Protein AF-0000000077532364 (afdb_homodimer)

Secondary structure (DSSP, 8-state):
-EEEEEEE-TTSHHHHHHHHHHHHHTPPEEEEEE--GGGTGGGSHHHHHH-TT--S-EEEETTSSSPEEEE-HHHHHHHHHHHHTTTTS-----S--TT-HHHHHHHHHHHHHIIIIIIHHHHHHHIIIIIIIIII-----HHHHHHHHHHHHHHHHHHHHHHHS-SBTTBSS--HHHHHHHHHHHHIIIII-TTTTTT-HHHHHHHHHHHTSHHHHHHHGGGGG-/-EEEEEEE-TTSHHHHHHHHHHHHHTPPEEEEEE--GGGTGGGSHHHHHH-TT--S-EEEETTSSSPEEEE-HHHHHHHHHHHHTTTTS-----S--TT-HHHHHHHHHHHHHIIIIIIHHHHHHHIIIIIIIIII-----HHHHHHHHHHHHHHHHHHHHHHHS-SBTTBSS--HHHHHHHHHHHHIIIII-TTTTTT-HHHHHHHHHHHTSHHHHHHHGGGGG-

Radius of gyration: 21.38 Å; Cα contacts (8 Å, |Δi|>4): 686; chains: 2; bounding box: 49×62×51 Å

Foldseek 3Di:
DFAKEWEAALVDQLRLLLLLLCVLLVDDYPYYHHDDVLVLRLVDPVNCVLPVVSDDTWMWGVVDVVIDIGDGSLVVSVVCLVPRQVVNVNNPNQADDPVPVVLNVLVVVLLCLCVVQQCVLLVVLLCQFPVCCVRVVDHHDPVSNVVSVVSNLVSLVVQLVVLVQALASSHPGHHSSRSSNQRSVVSCCPPRPVCSCPPRVSVVNSNVVVCPDPSNCVSPVVPVPD/DFAKEWEAALVDQLRLLLLLLCVLLVHDYPYYHHDDVLVLRLVDPVNCVLPVVSDDTWMWGVVDVVIDIGDGSLVVSVVCLVPRQVVNVNNPNQADDPVPVVLNVLVVVLLCLCVVQQCVLLVVLLCQFPVCCVRVVDHHDPVSNVVSVVSNLVSLVVQLVVLVQAQASSHPGHHSSRSSNQRSVVSCCPPRPVCSCPPRVSVVNSNVVVCPDPSNCVSPVVPVPD

Organism: Fusarium solani (NCBI:txid169388)

pLDDT: mean 93.5, std 10.17, range [32.28, 98.88]

Structure (mmCIF, N/CA/C/O backbone):
data_AF-0000000077532364-model_v1
#
loop_
_entity.id
_entity.type
_entity.pdbx_description
1 polymer 'glutathione transferase'
#
loop_
_atom_site.group_PDB
_atom_site.id
_atom_site.type_symbol
_atom_site.label_atom_id
_atom_site.label_alt_id
_atom_site.label_comp_id
_atom_site.label_asym_id
_atom_site.label_entity_id
_atom_site.label_seq_id
_atom_site.pdbx_PDB_ins_code
_atom_site.Cartn_x
_atom_site.Cartn_y
_atom_site.Cartn_z
_atom_site.occupancy
_atom_site.B_iso_or_equiv
_atom_site.auth_seq_id
_atom_site.auth_comp_id
_atom_site.auth_asym_id
_atom_site.auth_atom_id
_atom_site.pdbx_PDB_model_num
ATOM 1 N N . MET A 1 1 ? 22.156 -21.203 0.286 1 79.31 1 MET A N 1
ATOM 2 C CA . MET A 1 1 ? 20.812 -21.25 0.86 1 79.31 1 MET A CA 1
ATOM 3 C C . MET A 1 1 ? 20.578 -20.062 1.793 1 79.31 1 MET A C 1
ATOM 5 O O . MET A 1 1 ? 21.453 -19.719 2.592 1 79.31 1 MET A O 1
ATOM 9 N N . ALA A 1 2 ? 19.406 -19.438 1.587 1 85.94 2 ALA A N 1
ATOM 10 C CA . ALA A 1 2 ? 19.062 -18.312 2.459 1 85.94 2 ALA A CA 1
ATOM 11 C C . ALA A 1 2 ? 18.688 -18.797 3.855 1 85.94 2 ALA A C 1
ATOM 13 O O . ALA A 1 2 ? 18.031 -19.828 4.004 1 85.94 2 ALA A O 1
ATOM 14 N N . GLN A 1 3 ? 19.016 -18.141 4.863 1 93 3 GLN A N 1
ATOM 15 C CA . GLN A 1 3 ? 18.719 -18.484 6.25 1 93 3 GLN A CA 1
ATOM 16 C C . GLN A 1 3 ? 17.344 -17.969 6.668 1 93 3 GLN A C 1
ATOM 18 O O . GLN A 1 3 ? 17.203 -17.328 7.719 1 93 3 GLN A O 1
ATOM 23 N N . ILE A 1 4 ? 16.422 -18.219 5.758 1 96.31 4 ILE A N 1
ATOM 24 C CA . ILE A 1 4 ? 15.07 -17.719 5.938 1 96.31 4 ILE A CA 1
ATOM 25 C C . ILE A 1 4 ? 14.148 -18.844 6.387 1 96.31 4 ILE A C 1
ATOM 27 O O . ILE A 1 4 ? 14.109 -19.906 5.77 1 96.31 4 ILE A O 1
ATOM 31 N N . THR A 1 5 ? 13.445 -18.625 7.465 1 97.88 5 THR A N 1
ATOM 32 C CA . THR A 1 5 ? 12.289 -19.422 7.836 1 97.88 5 THR A CA 1
ATOM 33 C C . THR A 1 5 ? 10.992 -18.703 7.473 1 97.88 5 THR A C 1
ATOM 35 O O . THR A 1 5 ? 10.797 -17.547 7.848 1 97.88 5 THR A O 1
ATOM 38 N N . LEU A 1 6 ? 10.195 -19.406 6.738 1 98.12 6 LEU A N 1
ATOM 39 C CA . LEU A 1 6 ? 8.914 -18.844 6.305 1 98.12 6 LEU A CA 1
ATOM 40 C C . LEU A 1 6 ? 7.77 -19.422 7.137 1 98.12 6 LEU A C 1
ATOM 42 O O . LEU A 1 6 ? 7.613 -20.641 7.234 1 98.12 6 LEU A O 1
ATOM 46 N N . PHE A 1 7 ? 7.02 -18.578 7.816 1 98.44 7 PHE A N 1
ATOM 47 C CA . PHE A 1 7 ? 5.77 -18.938 8.477 1 98.44 7 PHE A CA 1
ATOM 48 C C . PHE A 1 7 ? 4.574 -18.594 7.594 1 98.44 7 PHE A C 1
ATOM 50 O O . PHE A 1 7 ? 4.379 -17.422 7.234 1 98.44 7 PHE A O 1
ATOM 57 N N . THR A 1 8 ? 3.805 -19.625 7.277 1 98.12 8 THR A N 1
ATOM 58 C CA . THR A 1 8 ? 2.875 -19.391 6.176 1 98.12 8 THR A CA 1
ATOM 59 C C . THR A 1 8 ? 1.639 -20.281 6.316 1 98.12 8 THR A C 1
ATOM 61 O O . THR A 1 8 ? 1.585 -21.141 7.188 1 98.12 8 THR A O 1
ATOM 64 N N . ASP A 1 9 ? 0.598 -19.953 5.668 1 97.62 9 ASP A N 1
ATOM 65 C CA . ASP A 1 9 ? -0.555 -20.766 5.301 1 97.62 9 ASP A CA 1
ATOM 66 C C . ASP A 1 9 ? -0.829 -20.703 3.803 1 97.62 9 ASP A C 1
ATOM 68 O O . ASP A 1 9 ? -1.433 -19.734 3.322 1 97.62 9 ASP A O 1
ATOM 72 N N . SER A 1 10 ? -0.336 -21.719 3.086 1 96.12 10 SER A N 1
ATOM 73 C CA . SER A 1 10 ? -0.238 -21.703 1.63 1 96.12 10 SER A CA 1
ATOM 74 C C . SER A 1 10 ? -1.619 -21.688 0.984 1 96.12 10 SER A C 1
ATOM 76 O O . SER A 1 10 ? -1.743 -21.469 -0.225 1 96.12 10 SER A O 1
ATOM 78 N N . ARG A 1 11 ? -2.668 -21.812 1.765 1 94.56 11 ARG A N 1
ATOM 79 C CA . ARG A 1 11 ? -4.027 -21.891 1.234 1 94.56 11 ARG A CA 1
ATOM 80 C C . ARG A 1 11 ? -4.551 -20.484 0.905 1 94.56 11 ARG A C 1
ATOM 82 O O . ARG A 1 11 ? -5.543 -20.344 0.188 1 94.56 11 ARG A O 1
ATOM 89 N N . PHE A 1 12 ? -3.832 -19.484 1.371 1 96.44 12 PHE A N 1
ATOM 90 C CA . PHE A 1 12 ? -4.41 -18.141 1.293 1 96.44 12 PHE A CA 1
ATOM 91 C C . PHE A 1 12 ? -3.582 -17.25 0.385 1 96.44 12 PHE A C 1
ATOM 93 O O . PHE A 1 12 ? -2.398 -17.516 0.154 1 96.44 12 PHE A O 1
ATOM 100 N N . PRO A 1 13 ? -4.16 -16.188 -0.081 1 97.81 13 PRO A N 1
ATOM 101 C CA . PRO A 1 13 ? -3.59 -15.383 -1.17 1 97.81 13 PRO A CA 1
ATOM 102 C C . PRO A 1 13 ? -2.293 -14.68 -0.771 1 97.81 13 PRO A C 1
ATOM 104 O O . PRO A 1 13 ? -1.338 -14.648 -1.552 1 97.81 13 PRO A O 1
ATOM 107 N N . CYS A 1 14 ? -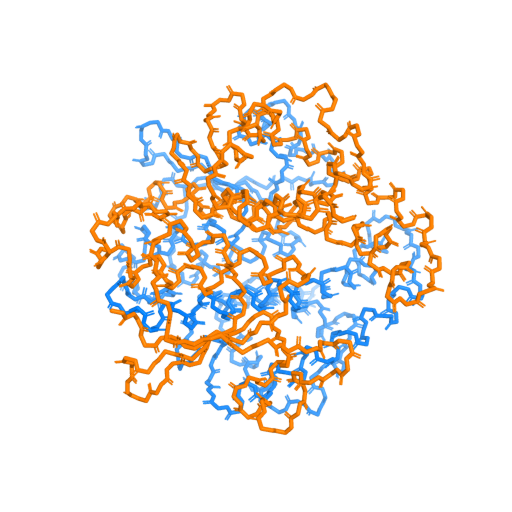2.221 -14.086 0.429 1 98.06 14 CYS A N 1
ATOM 108 C CA . CYS A 1 14 ? -1.038 -13.312 0.797 1 98.06 14 CYS A CA 1
ATOM 109 C C . CYS A 1 14 ? 0.183 -14.219 0.927 1 98.06 14 CYS A C 1
ATOM 111 O O . CYS A 1 14 ? 1.243 -13.914 0.375 1 98.06 14 CYS A O 1
ATOM 113 N N . PRO A 1 15 ? 0.063 -15.344 1.562 1 98.38 15 PRO A N 1
ATOM 114 C CA . PRO A 1 15 ? 1.153 -16.312 1.545 1 98.38 15 PRO A CA 1
ATOM 115 C C . PRO A 1 15 ? 1.504 -16.781 0.135 1 98.38 15 PRO A C 1
ATOM 117 O O . PRO A 1 15 ? 2.682 -16.984 -0.182 1 98.38 15 PRO A O 1
ATOM 120 N N . GLN A 1 16 ? 0.5 -16.984 -0.694 1 98.56 16 GLN A N 1
ATOM 121 C CA . GLN A 1 16 ? 0.729 -17.406 -2.072 1 98.56 16 GLN A CA 1
ATOM 122 C C . GLN A 1 16 ? 1.528 -16.359 -2.84 1 98.56 16 GLN A C 1
ATOM 124 O O . GLN A 1 16 ? 2.391 -16.703 -3.652 1 98.56 16 GLN A O 1
ATOM 129 N N . ARG A 1 17 ? 1.25 -15.094 -2.602 1 98.75 17 ARG A N 1
ATOM 130 C CA . ARG A 1 17 ? 2.008 -14 -3.199 1 98.75 17 ARG A CA 1
ATOM 131 C C . ARG A 1 17 ? 3.498 -14.141 -2.906 1 98.75 17 ARG A C 1
ATOM 133 O O . ARG A 1 17 ? 4.328 -14 -3.809 1 98.75 17 ARG A O 1
ATOM 140 N N . LEU A 1 18 ? 3.764 -14.391 -1.68 1 98.31 18 LEU A N 1
ATOM 141 C CA . LEU A 1 18 ? 5.16 -14.5 -1.265 1 98.31 18 LEU A CA 1
ATOM 142 C C . LEU A 1 18 ? 5.805 -15.75 -1.86 1 98.31 18 LEU A C 1
ATOM 144 O O . LEU A 1 18 ? 6.969 -15.719 -2.262 1 98.31 18 LEU A O 1
ATOM 148 N N . GLN A 1 19 ? 5.047 -16.828 -1.95 1 97.88 19 GLN A N 1
ATOM 149 C CA . GLN A 1 19 ? 5.566 -18.047 -2.551 1 97.88 19 GLN A CA 1
ATOM 150 C C . GLN A 1 19 ? 5.93 -17.828 -4.016 1 97.88 19 GLN A C 1
ATOM 152 O O . GLN A 1 19 ? 6.969 -18.297 -4.48 1 97.88 19 GLN A O 1
ATOM 157 N N . LEU A 1 20 ? 5.098 -17.141 -4.711 1 97.81 20 LEU A N 1
ATOM 158 C CA . LEU A 1 20 ? 5.395 -16.797 -6.098 1 97.81 20 LEU A CA 1
ATOM 159 C C . LEU A 1 20 ? 6.746 -16.078 -6.199 1 97.81 20 LEU A C 1
ATOM 161 O O . LEU A 1 20 ? 7.582 -16.453 -7.027 1 97.81 20 LEU A O 1
ATOM 165 N N . VAL A 1 21 ? 6.965 -15.125 -5.34 1 97 21 VAL A N 1
ATOM 166 C CA . VAL A 1 21 ? 8.164 -14.297 -5.379 1 97 21 VAL A CA 1
ATOM 167 C C . VAL A 1 21 ? 9.391 -15.141 -5.035 1 97 21 VAL A C 1
ATOM 169 O O . VAL A 1 21 ? 10.43 -15.039 -5.691 1 97 21 VAL A O 1
ATOM 172 N N . ILE A 1 22 ? 9.258 -15.969 -4.043 1 95.75 22 ILE A N 1
ATOM 173 C CA . ILE A 1 22 ? 10.359 -16.844 -3.623 1 95.75 22 ILE A CA 1
ATOM 174 C C . ILE A 1 22 ? 10.781 -17.734 -4.781 1 95.75 22 ILE A C 1
ATOM 176 O O . ILE A 1 22 ? 11.969 -17.891 -5.059 1 95.75 22 ILE A O 1
ATOM 180 N N . LEU A 1 23 ? 9.828 -18.266 -5.488 1 94.94 23 LEU A N 1
ATOM 181 C CA . LEU A 1 23 ? 10.094 -19.125 -6.637 1 94.94 23 LEU A CA 1
ATOM 182 C C . LEU A 1 23 ? 10.727 -18.344 -7.773 1 94.94 23 LEU A C 1
ATOM 184 O O . LEU A 1 23 ? 11.695 -18.797 -8.391 1 94.94 23 LEU A O 1
ATOM 188 N N . GLU A 1 24 ? 10.258 -17.172 -8.023 1 95.25 24 GLU A N 1
ATOM 189 C CA . GLU A 1 24 ? 10.766 -16.344 -9.109 1 95.25 24 GLU A CA 1
ATOM 190 C C . GLU A 1 24 ? 12.211 -15.922 -8.852 1 95.25 24 GLU A C 1
ATOM 192 O O . GLU A 1 24 ? 13 -15.789 -9.789 1 95.25 24 GLU A O 1
ATOM 197 N N . LEU A 1 25 ? 12.539 -15.711 -7.602 1 93.88 25 LEU A N 1
ATOM 198 C CA . LEU A 1 25 ? 13.883 -15.281 -7.23 1 93.88 25 LEU A CA 1
ATOM 199 C C . LEU A 1 25 ? 14.828 -16.484 -7.148 1 93.88 25 LEU A C 1
ATOM 201 O O . LEU A 1 25 ? 16.047 -16.297 -7.035 1 93.88 25 LEU A O 1
ATOM 205 N N . GLY A 1 26 ? 14.234 -17.609 -7.145 1 92.06 26 GLY A N 1
ATOM 206 C CA . GLY A 1 26 ? 15.055 -18.812 -7.047 1 92.06 26 GLY A CA 1
ATOM 207 C C . GLY A 1 26 ? 15.672 -19.016 -5.672 1 92.06 26 GLY A C 1
ATOM 208 O O . GLY A 1 26 ? 16.766 -19.562 -5.551 1 92.06 26 GLY A O 1
ATOM 209 N N . ILE A 1 27 ? 15.016 -18.516 -4.676 1 91.88 27 ILE A N 1
ATOM 210 C CA . ILE A 1 27 ? 15.539 -18.609 -3.316 1 91.88 27 ILE A CA 1
ATOM 211 C C . ILE A 1 27 ? 15.195 -19.969 -2.719 1 91.88 27 ILE A C 1
ATOM 213 O O . ILE A 1 27 ? 14.062 -20.438 -2.82 1 91.88 27 ILE A O 1
ATOM 217 N N . THR A 1 28 ? 16.156 -20.547 -2.186 1 93.12 28 THR A N 1
ATOM 218 C CA . THR A 1 28 ? 15.93 -21.719 -1.339 1 93.12 28 THR A CA 1
ATOM 219 C C . THR A 1 28 ? 15.898 -21.312 0.134 1 93.12 28 THR A C 1
ATOM 221 O O . THR A 1 28 ? 16.906 -20.859 0.677 1 93.12 28 THR A O 1
ATOM 224 N N . VAL A 1 29 ? 14.789 -21.547 0.722 1 94.75 29 VAL A N 1
ATOM 225 C CA . VAL A 1 29 ? 14.641 -21.125 2.111 1 94.75 29 VAL A CA 1
ATOM 226 C C . VAL A 1 29 ? 15.086 -22.25 3.043 1 94.75 29 VAL A C 1
ATOM 228 O O . VAL A 1 29 ? 15.031 -23.422 2.678 1 94.75 29 VAL A O 1
ATOM 231 N N . LYS A 1 30 ? 15.484 -21.875 4.211 1 95.94 30 LYS A N 1
ATOM 232 C CA . LYS A 1 30 ? 15.961 -22.797 5.234 1 95.94 30 LYS A CA 1
ATOM 233 C C . LYS A 1 30 ? 14.828 -23.688 5.75 1 95.94 30 LYS A C 1
ATOM 235 O O . LYS A 1 30 ? 15.039 -24.859 6.043 1 95.94 30 LYS A O 1
ATOM 240 N N . GLY A 1 31 ? 13.641 -23.047 5.883 1 97.19 31 GLY A N 1
ATOM 241 C CA . GLY A 1 31 ? 12.508 -23.781 6.395 1 97.19 31 GLY A CA 1
ATOM 242 C C . GLY A 1 31 ? 11.18 -23.109 6.121 1 97.19 31 GLY A C 1
ATOM 243 O O . GLY A 1 31 ? 11.125 -21.891 5.91 1 97.19 31 GLY A O 1
ATOM 244 N N . VAL A 1 32 ? 10.172 -23.984 6.07 1 97.69 32 VAL A N 1
ATOM 245 C CA . VAL A 1 32 ? 8.789 -23.516 5.941 1 97.69 32 VAL A CA 1
ATOM 246 C C . VAL A 1 32 ? 7.941 -24.094 7.066 1 97.69 32 VAL A C 1
ATOM 248 O O . VAL A 1 32 ? 7.93 -25.312 7.281 1 97.69 32 VAL A O 1
ATOM 251 N N . GLN A 1 33 ? 7.363 -23.266 7.805 1 97.62 33 GLN A N 1
ATOM 252 C CA . GLN A 1 33 ? 6.395 -23.672 8.82 1 97.62 33 GLN A CA 1
ATOM 253 C C . GLN A 1 33 ? 4.969 -23.344 8.383 1 97.62 33 GLN A C 1
ATOM 255 O O . GLN A 1 33 ? 4.551 -22.188 8.414 1 97.62 33 GLN A O 1
ATOM 260 N N . GLU A 1 34 ? 4.238 -24.375 8.023 1 97.94 34 GLU A N 1
ATOM 261 C CA . GLU A 1 34 ? 2.824 -24.234 7.703 1 97.94 34 GLU A CA 1
ATOM 262 C C . GLU A 1 34 ? 1.979 -24.094 8.969 1 97.94 34 GLU A C 1
ATOM 264 O O . GLU A 1 34 ? 2.084 -24.906 9.883 1 97.94 34 GLU A O 1
ATOM 269 N N . LEU A 1 35 ? 1.202 -23.031 8.961 1 97.12 35 LEU A N 1
ATOM 270 C CA . LEU A 1 35 ? 0.304 -22.766 10.078 1 97.12 35 LEU A CA 1
ATOM 271 C C . LEU A 1 35 ? -1.153 -22.859 9.641 1 97.12 35 LEU A C 1
ATOM 273 O O . LEU A 1 35 ? -1.483 -22.562 8.492 1 97.12 35 LEU A O 1
ATOM 277 N N . ASP A 1 36 ? -2.012 -23.344 10.523 1 95.81 36 ASP A N 1
ATOM 278 C CA . ASP A 1 36 ? -3.453 -23.344 10.297 1 95.81 36 ASP A CA 1
ATOM 279 C C . ASP A 1 36 ? -4.105 -22.094 10.883 1 95.81 36 ASP A C 1
ATOM 281 O O . ASP A 1 36 ? -4.426 -22.062 12.078 1 95.81 36 ASP A O 1
ATOM 285 N N . ILE A 1 37 ? -4.355 -21.109 10.016 1 92.62 37 ILE A N 1
ATOM 286 C CA . ILE A 1 37 ? -4.863 -19.844 10.516 1 92.62 37 ILE A CA 1
ATOM 287 C C . ILE A 1 37 ? -6.309 -20 10.977 1 92.62 37 ILE A C 1
ATOM 289 O O . ILE A 1 37 ? -6.797 -19.219 11.805 1 92.62 37 ILE A O 1
ATOM 293 N N . GLU A 1 38 ? -6.941 -20.984 10.43 1 90.56 38 GLU A N 1
ATOM 294 C CA . GLU A 1 38 ? -8.305 -21.266 10.875 1 90.56 38 GLU A CA 1
ATOM 295 C C . GLU A 1 38 ? -8.328 -21.703 12.336 1 90.56 38 GLU A C 1
ATOM 297 O O . GLU A 1 38 ? -9.305 -21.469 13.047 1 90.56 38 GLU A O 1
ATOM 302 N N . ARG A 1 39 ? -7.312 -22.344 12.75 1 92.06 39 ARG A N 1
ATOM 303 C CA . ARG A 1 39 ? -7.188 -22.797 14.133 1 92.06 39 ARG A CA 1
ATOM 304 C C . ARG A 1 39 ? -6.395 -21.797 14.961 1 92.06 39 ARG A C 1
ATOM 306 O O . ARG A 1 39 ? -5.992 -22.109 16.094 1 92.06 39 ARG A O 1
ATOM 313 N N . SER A 1 40 ? -6.062 -20.656 14.375 1 92.5 40 SER A N 1
ATOM 314 C CA . SER A 1 40 ? -5.395 -19.547 15.023 1 92.5 40 SER A CA 1
ATOM 315 C C . SER A 1 40 ? -4.008 -19.938 15.516 1 92.5 40 SER A C 1
ATOM 317 O O . SER A 1 40 ? -3.557 -19.453 16.562 1 92.5 40 SER A O 1
ATOM 319 N N . GLU A 1 41 ? -3.348 -20.812 14.836 1 93.38 41 GLU A N 1
ATOM 320 C CA . GLU A 1 41 ? -2.008 -21.234 15.234 1 93.38 41 GLU A CA 1
ATOM 321 C C . GLU A 1 41 ? -1.029 -20.062 15.227 1 93.38 41 GLU A C 1
ATOM 323 O O . GLU A 1 41 ? -0.094 -20.031 16.031 1 93.38 41 GLU A O 1
ATOM 328 N N . GLN A 1 42 ? -1.271 -19.141 14.32 1 89.38 42 GLN A N 1
ATOM 329 C CA . GLN A 1 42 ? -0.386 -17.984 14.195 1 89.38 42 GLN A CA 1
ATOM 330 C C . GLN A 1 42 ? -0.517 -17.062 15.398 1 89.38 42 GLN A C 1
ATOM 332 O O . GLN A 1 42 ? 0.301 -16.156 15.586 1 89.38 42 GLN A O 1
ATOM 337 N N . LYS A 1 43 ? -1.503 -17.359 16.25 1 90.81 43 LYS A N 1
ATOM 338 C CA . LYS A 1 43 ? -1.753 -16.5 17.406 1 90.81 43 LYS A CA 1
ATOM 339 C C . LYS A 1 43 ? -1.26 -17.141 18.688 1 90.81 43 LYS A C 1
ATOM 341 O O . LYS A 1 43 ? -1.531 -16.641 19.781 1 90.81 43 LYS A O 1
ATOM 346 N N . SER A 1 44 ? -0.544 -18.234 18.562 1 92.56 44 SER A N 1
ATOM 347 C CA . SER A 1 44 ? 0.065 -18.812 19.75 1 92.56 44 SER A CA 1
ATOM 348 C C . SER A 1 44 ? 1.002 -17.828 20.438 1 92.56 44 SER A C 1
ATOM 350 O O . SER A 1 44 ? 1.518 -16.906 19.797 1 92.56 44 SER A O 1
ATOM 352 N N . THR A 1 45 ? 1.209 -18.016 21.656 1 92.56 45 THR A N 1
ATOM 353 C CA . THR A 1 45 ? 2.066 -17.125 22.438 1 92.56 45 THR A CA 1
ATOM 354 C C . THR A 1 45 ? 3.473 -17.078 21.844 1 92.56 45 THR A C 1
ATOM 356 O O . THR A 1 45 ? 4.066 -16 21.734 1 92.56 45 THR A O 1
ATOM 359 N N . GLU A 1 46 ? 3.939 -18.156 21.422 1 93.12 46 GLU A N 1
ATOM 360 C CA . GLU A 1 46 ? 5.281 -18.266 20.859 1 93.12 46 GLU A CA 1
ATOM 361 C C . GLU A 1 46 ? 5.395 -17.469 19.562 1 93.12 46 GLU A C 1
ATOM 363 O O . GLU A 1 46 ? 6.348 -16.719 19.359 1 93.12 46 GLU A O 1
ATOM 368 N N . LEU A 1 47 ? 4.398 -17.656 18.75 1 93.06 47 LEU A N 1
ATOM 369 C CA . LEU A 1 47 ? 4.465 -17 17.453 1 93.06 47 LEU A CA 1
ATOM 370 C C . LEU A 1 47 ? 4.148 -15.516 17.562 1 93.06 47 LEU A C 1
ATOM 372 O O . LEU A 1 47 ? 4.676 -14.711 16.797 1 93.06 47 LEU A O 1
ATOM 376 N N . ARG A 1 48 ? 3.369 -15.156 18.516 1 91.69 48 ARG A N 1
ATOM 377 C CA . ARG A 1 48 ? 3.059 -13.742 18.734 1 91.69 48 ARG A CA 1
ATOM 378 C C . ARG A 1 48 ? 4.289 -12.977 19.203 1 91.69 48 ARG A C 1
ATOM 380 O O . ARG A 1 48 ? 4.434 -11.789 18.922 1 91.69 48 ARG A O 1
ATOM 387 N N . LYS A 1 49 ? 5.141 -13.656 19.906 1 91 49 LYS A N 1
ATOM 388 C CA . LYS A 1 49 ? 6.402 -13.047 20.312 1 91 49 LYS A CA 1
ATOM 389 C C . LYS A 1 49 ? 7.266 -12.719 19.094 1 91 49 LYS A C 1
ATOM 391 O O . LYS A 1 49 ? 7.977 -11.711 19.078 1 91 49 LYS A O 1
ATOM 396 N N . LEU A 1 50 ? 7.133 -13.578 18.078 1 92 50 LEU A N 1
ATOM 397 C CA . LEU A 1 50 ? 7.906 -13.391 16.859 1 92 50 LEU A CA 1
ATOM 398 C C . LEU A 1 50 ? 7.254 -12.336 15.961 1 92 50 LEU A C 1
ATOM 400 O O . LEU A 1 50 ? 7.949 -11.523 15.344 1 92 50 LEU A O 1
ATOM 404 N N . ASN A 1 51 ? 5.938 -12.367 15.906 1 93.5 51 ASN A N 1
ATOM 405 C CA . ASN A 1 51 ? 5.16 -11.461 15.078 1 93.5 51 ASN A CA 1
ATOM 406 C C . ASN A 1 51 ? 3.92 -10.953 15.812 1 93.5 51 ASN A C 1
ATOM 408 O O . ASN A 1 51 ? 2.842 -11.531 15.688 1 93.5 51 ASN A O 1
ATOM 412 N N . PRO A 1 52 ? 4.004 -9.852 16.359 1 89.19 52 PRO A N 1
ATOM 413 C CA . PRO A 1 52 ? 2.918 -9.328 17.188 1 89.19 52 PRO A CA 1
ATOM 414 C C . PRO A 1 52 ? 1.629 -9.102 16.406 1 89.19 52 PRO A C 1
ATOM 416 O O . PRO A 1 52 ? 0.544 -9.055 16.984 1 89.19 52 PRO A O 1
ATOM 419 N N . SER A 1 53 ? 1.701 -8.961 15.117 1 89.19 53 SER A N 1
ATOM 420 C CA . SER A 1 53 ? 0.498 -8.758 14.312 1 89.19 53 SER A CA 1
ATOM 421 C C . SER A 1 53 ? -0.34 -10.031 14.242 1 89.19 53 SER A C 1
ATOM 423 O O . SER A 1 53 ? -1.537 -9.977 13.953 1 89.19 53 SER A O 1
ATOM 425 N N . GLY A 1 54 ? 0.322 -11.18 14.359 1 90.88 54 GLY A N 1
ATOM 426 C CA . GLY A 1 54 ? -0.375 -12.453 14.289 1 90.88 54 GLY A CA 1
ATOM 427 C C . GLY A 1 54 ? -0.811 -12.82 12.883 1 90.88 54 GLY A C 1
ATOM 428 O O . GLY A 1 54 ? -1.676 -13.68 12.703 1 90.88 54 GLY A O 1
ATOM 429 N N . ALA A 1 55 ? -0.242 -12.133 11.93 1 92.62 55 ALA A N 1
ATOM 430 C CA . ALA A 1 55 ? -0.619 -12.398 10.539 1 92.62 55 ALA A CA 1
ATOM 431 C C . ALA A 1 55 ? 0.426 -13.266 9.844 1 92.62 55 ALA A C 1
ATOM 433 O O . ALA A 1 55 ? 1.581 -13.32 10.273 1 92.62 55 ALA A O 1
ATOM 434 N N . VAL A 1 56 ? 0.066 -14.055 8.898 1 96.5 56 VAL A N 1
ATOM 435 C CA . VAL A 1 56 ? 0.958 -14.758 7.984 1 96.5 56 VAL A CA 1
ATOM 436 C C . VAL A 1 56 ? 0.743 -14.258 6.559 1 96.5 56 VAL A C 1
ATOM 438 O O . VAL A 1 56 ? -0.351 -13.805 6.215 1 96.5 56 VAL A O 1
ATOM 441 N N . PRO A 1 57 ? 1.738 -14.227 5.754 1 98.12 57 PRO A N 1
ATOM 442 C CA . PRO A 1 57 ? 3.066 -14.789 6 1 98.12 57 PRO A CA 1
ATOM 443 C C . PRO A 1 57 ? 3.973 -13.844 6.789 1 98.12 57 PRO A C 1
ATOM 445 O O . PRO A 1 57 ? 3.736 -12.633 6.809 1 98.12 57 PRO A O 1
ATOM 448 N N . PHE A 1 58 ? 4.91 -14.336 7.512 1 98.25 58 PHE A N 1
ATOM 449 C CA . PHE A 1 58 ? 6.066 -13.594 7.996 1 98.25 58 PHE A CA 1
ATOM 450 C C . PHE A 1 58 ? 7.324 -14.453 7.945 1 98.25 58 PHE A C 1
ATOM 452 O O . PHE A 1 58 ? 7.25 -15.664 7.738 1 98.25 58 PHE A O 1
ATOM 459 N N . ILE A 1 59 ? 8.5 -13.805 8.031 1 98.19 59 ILE A N 1
ATOM 460 C CA . ILE A 1 59 ? 9.742 -14.547 7.895 1 98.19 59 ILE A CA 1
ATOM 461 C C . ILE A 1 59 ? 10.68 -14.203 9.055 1 98.19 59 ILE A C 1
ATOM 463 O O . ILE A 1 59 ? 10.539 -13.148 9.68 1 98.19 59 ILE A O 1
ATOM 467 N N . GLN A 1 60 ? 11.523 -15.102 9.344 1 97.81 60 GLN A N 1
ATOM 468 C CA . GLN A 1 60 ? 12.719 -14.898 10.156 1 97.81 60 GLN A CA 1
ATOM 469 C C . GLN A 1 60 ? 13.984 -15.102 9.336 1 97.81 60 GLN A C 1
ATOM 471 O O . GLN A 1 60 ? 14.203 -16.172 8.766 1 97.81 60 GLN A O 1
ATOM 476 N N . ASP A 1 61 ? 14.805 -14.078 9.156 1 97.5 61 ASP A N 1
ATOM 477 C CA . ASP A 1 61 ? 16.078 -14.18 8.461 1 97.5 61 ASP A CA 1
ATOM 478 C C . ASP A 1 61 ? 17.234 -14.234 9.461 1 97.5 61 ASP A C 1
ATOM 480 O O . ASP A 1 61 ? 17.609 -13.211 10.039 1 97.5 61 ASP A O 1
ATOM 484 N N . ASP A 1 62 ? 17.922 -15.336 9.57 1 96.62 62 ASP A N 1
ATOM 485 C CA . ASP A 1 62 ? 18.969 -15.578 10.555 1 96.62 62 ASP A CA 1
ATOM 486 C C . ASP A 1 62 ? 20.328 -15.109 10.039 1 96.62 62 ASP A C 1
ATOM 488 O O . ASP A 1 62 ? 21.312 -15.164 10.766 1 96.62 62 ASP A O 1
ATOM 492 N N . ALA A 1 63 ? 20.359 -14.648 8.812 1 92.5 63 ALA A N 1
ATOM 493 C CA . ALA A 1 63 ? 21.594 -14.07 8.297 1 92.5 63 ALA A CA 1
ATOM 494 C C . ALA A 1 63 ? 21.891 -12.734 8.969 1 92.5 63 ALA A C 1
ATOM 496 O O . ALA A 1 63 ? 23.031 -12.25 8.938 1 92.5 63 ALA A O 1
ATOM 497 N N . GLN A 1 64 ? 20.812 -12.203 9.516 1 89.81 64 GLN A N 1
ATOM 498 C CA . GLN A 1 64 ? 20.969 -10.953 10.25 1 89.81 64 GLN A CA 1
ATOM 499 C C . GLN A 1 64 ? 21.203 -11.219 11.734 1 89.81 64 GLN A C 1
ATOM 501 O O . GLN A 1 64 ? 20.797 -12.25 12.258 1 89.81 64 GLN A O 1
ATOM 506 N N . LYS A 1 65 ? 21.984 -10.328 12.43 1 91.25 65 LYS A N 1
ATOM 507 C CA . LYS A 1 65 ? 22.234 -10.438 13.859 1 91.25 65 LYS A CA 1
ATOM 508 C C . LYS A 1 65 ? 21.922 -9.125 14.578 1 91.25 65 LYS A C 1
ATOM 510 O O . LYS A 1 65 ? 22.609 -8.117 14.375 1 91.25 65 LYS A O 1
ATOM 515 N N . PRO A 1 66 ? 20.844 -9.117 15.375 1 93.75 66 PRO A N 1
ATOM 516 C CA . PRO A 1 66 ? 19.906 -10.203 15.656 1 93.75 66 PRO A CA 1
ATOM 517 C C . PRO A 1 66 ? 19.062 -10.578 14.445 1 93.75 66 PRO A C 1
ATOM 519 O O . PRO A 1 66 ? 19.047 -9.844 13.445 1 93.75 66 PRO A O 1
ATOM 522 N N . PRO A 1 67 ? 18.297 -11.75 14.523 1 96.25 67 PRO A N 1
ATOM 523 C CA . PRO A 1 67 ? 17.469 -12.148 13.383 1 96.25 67 PRO A CA 1
ATOM 524 C C . PRO A 1 67 ? 16.438 -11.094 12.992 1 96.25 67 PRO A C 1
ATOM 526 O O . PRO A 1 67 ? 15.867 -10.445 13.867 1 96.25 67 PRO A O 1
ATOM 529 N N . LEU A 1 68 ? 16.266 -11.008 11.695 1 97 68 LEU A N 1
ATOM 530 C CA . LEU A 1 68 ? 15.25 -10.086 11.211 1 97 68 LEU A CA 1
ATOM 531 C C . LEU A 1 68 ? 13.891 -10.781 11.125 1 97 68 LEU A C 1
ATOM 533 O O . LEU A 1 68 ? 13.75 -11.781 10.414 1 97 68 LEU A O 1
ATOM 537 N N . LEU A 1 69 ? 12.945 -10.289 11.859 1 97.44 69 LEU A N 1
ATOM 538 C CA . LEU A 1 69 ? 11.547 -10.68 11.711 1 97.44 69 LEU A CA 1
ATOM 539 C C . LEU A 1 69 ? 10.797 -9.672 10.852 1 97.44 69 LEU A C 1
ATOM 541 O O . LEU A 1 69 ? 10.906 -8.461 11.07 1 97.44 69 LEU A O 1
ATOM 545 N N . LEU A 1 70 ? 10.125 -10.195 9.891 1 97.88 70 LEU A N 1
ATOM 546 C CA . LEU A 1 70 ? 9.461 -9.312 8.938 1 97.88 70 LEU A CA 1
ATOM 547 C C . LEU A 1 70 ? 8.102 -9.883 8.531 1 97.88 70 LEU A C 1
ATOM 549 O O . LEU A 1 70 ? 7.996 -11.062 8.203 1 97.88 70 LEU A O 1
ATOM 553 N N . SER A 1 71 ? 7.059 -8.992 8.594 1 97.75 71 SER A N 1
ATOM 554 C CA . SER A 1 71 ? 5.719 -9.375 8.148 1 97.75 71 SER A CA 1
ATOM 555 C C . SER A 1 71 ? 5.301 -8.586 6.914 1 97.75 71 SER A C 1
ATOM 557 O O . SER A 1 71 ? 6.086 -7.801 6.375 1 97.75 71 SER A O 1
ATOM 559 N N . GLU A 1 72 ? 4.078 -8.859 6.488 1 98.25 72 GLU A N 1
ATOM 560 C CA . GLU A 1 72 ? 3.516 -8.219 5.305 1 98.25 72 GLU A CA 1
ATOM 561 C C . GLU A 1 72 ? 4.125 -8.789 4.027 1 98.25 72 GLU A C 1
ATOM 563 O O . GLU A 1 72 ? 5.301 -8.555 3.734 1 98.25 72 GLU A O 1
ATOM 568 N N . SER A 1 73 ? 3.346 -9.445 3.244 1 98.56 73 SER A N 1
ATOM 569 C CA . SER A 1 73 ? 3.832 -10.195 2.094 1 98.56 73 SER A CA 1
ATOM 570 C C . SER A 1 73 ? 4.523 -9.281 1.086 1 98.56 73 SER A C 1
ATOM 572 O O . SER A 1 73 ? 5.555 -9.648 0.516 1 98.56 73 SER A O 1
ATOM 574 N N . ARG A 1 74 ? 3.994 -8.031 0.86 1 98.69 74 ARG A N 1
ATOM 575 C CA . ARG A 1 74 ? 4.582 -7.109 -0.108 1 98.69 74 ARG A CA 1
ATOM 576 C C . ARG A 1 74 ? 5.914 -6.562 0.398 1 98.69 74 ARG A C 1
ATOM 578 O O . ARG A 1 74 ? 6.855 -6.383 -0.379 1 98.69 74 ARG A O 1
ATOM 585 N N . ALA A 1 75 ? 6.016 -6.297 1.726 1 98.56 75 ALA A N 1
ATOM 586 C CA . ALA A 1 75 ? 7.27 -5.844 2.326 1 98.56 75 ALA A CA 1
ATOM 587 C C . ALA A 1 75 ? 8.328 -6.941 2.279 1 98.56 75 ALA A C 1
ATOM 589 O O . ALA A 1 75 ? 9.484 -6.684 1.932 1 98.56 75 ALA A O 1
ATOM 590 N N . ILE A 1 76 ? 7.934 -8.156 2.6 1 98.44 76 ILE A N 1
ATOM 591 C CA . ILE A 1 76 ? 8.852 -9.289 2.566 1 98.44 76 ILE A CA 1
ATOM 592 C C . ILE A 1 76 ? 9.375 -9.492 1.145 1 98.44 76 ILE A C 1
ATOM 594 O O . ILE A 1 76 ? 10.57 -9.711 0.94 1 98.44 76 ILE A O 1
ATOM 598 N N . ALA A 1 77 ? 8.484 -9.391 0.203 1 97.94 77 ALA A N 1
ATOM 599 C CA . ALA A 1 77 ? 8.867 -9.562 -1.196 1 97.94 77 ALA A CA 1
ATOM 600 C C . ALA A 1 77 ? 9.93 -8.547 -1.598 1 97.94 77 ALA A C 1
ATOM 602 O O . ALA A 1 77 ? 10.922 -8.898 -2.244 1 97.94 77 ALA A O 1
ATOM 603 N N . ARG A 1 78 ? 9.727 -7.281 -1.239 1 97.19 78 ARG A N 1
ATOM 604 C CA . ARG A 1 78 ? 10.695 -6.238 -1.546 1 97.19 78 ARG A CA 1
ATOM 605 C C . ARG A 1 78 ? 12.039 -6.535 -0.889 1 97.19 78 ARG A C 1
ATOM 607 O O . ARG A 1 78 ? 13.094 -6.387 -1.519 1 97.19 78 ARG A O 1
ATOM 614 N N . TYR A 1 79 ? 12.039 -6.98 0.343 1 96.62 79 TYR A N 1
ATOM 615 C CA . TYR A 1 79 ? 13.258 -7.305 1.073 1 96.62 79 TYR A CA 1
ATOM 616 C C . TYR A 1 79 ? 14.016 -8.445 0.396 1 96.62 79 TYR A C 1
ATOM 618 O O . TYR A 1 79 ? 15.219 -8.352 0.175 1 96.62 79 TYR A O 1
ATOM 626 N N . LEU A 1 80 ? 13.289 -9.484 0.026 1 95.38 80 LEU A N 1
ATOM 627 C CA . LEU A 1 80 ? 13.914 -10.641 -0.606 1 95.38 80 LEU A CA 1
ATOM 628 C C . LEU A 1 80 ? 14.523 -10.266 -1.953 1 95.38 80 LEU A C 1
ATOM 630 O O . LEU A 1 80 ? 15.625 -10.703 -2.285 1 95.38 80 LEU A O 1
ATOM 634 N N . ALA A 1 81 ? 13.781 -9.469 -2.682 1 94.31 81 ALA A N 1
ATOM 635 C CA . ALA A 1 81 ? 14.281 -9.047 -3.986 1 94.31 81 ALA A CA 1
ATOM 636 C C . ALA A 1 81 ? 15.555 -8.227 -3.842 1 94.31 81 ALA A C 1
ATOM 638 O O . ALA A 1 81 ? 16.484 -8.367 -4.637 1 94.31 81 ALA A O 1
ATOM 639 N N . LEU A 1 82 ? 15.594 -7.375 -2.848 1 91 82 LEU A N 1
ATOM 640 C CA . LEU A 1 82 ? 16.734 -6.496 -2.637 1 91 82 LEU A CA 1
ATOM 641 C C . LEU A 1 82 ? 17.922 -7.281 -2.094 1 91 82 LEU A C 1
ATOM 643 O O . LEU A 1 82 ? 19.062 -7.074 -2.527 1 91 82 LEU A O 1
ATOM 647 N N . ARG A 1 83 ? 17.656 -8.188 -1.244 1 89.44 83 ARG A N 1
ATOM 648 C CA . ARG A 1 83 ? 18.719 -8.836 -0.49 1 89.44 83 ARG A CA 1
ATOM 649 C C . ARG A 1 83 ? 19.219 -10.086 -1.214 1 89.44 83 ARG A C 1
ATOM 651 O O . ARG A 1 83 ? 20.406 -10.414 -1.149 1 89.44 83 ARG A O 1
ATOM 658 N N . TYR A 1 84 ? 18.344 -10.719 -1.944 1 87.12 84 TYR A N 1
ATOM 659 C CA . TYR A 1 84 ? 18.719 -12.055 -2.395 1 87.12 84 TYR A CA 1
ATOM 660 C C . TYR A 1 84 ? 18.625 -12.164 -3.912 1 87.12 84 TYR A C 1
ATOM 662 O O . TYR A 1 84 ? 18.859 -13.234 -4.48 1 87.12 84 TYR A O 1
ATOM 670 N N . SER A 1 85 ? 18.359 -11.133 -4.633 1 79.12 85 SER A N 1
ATOM 671 C CA . SER A 1 85 ? 18.219 -11.211 -6.086 1 79.12 85 SER A CA 1
ATOM 672 C C . SER A 1 85 ? 19.531 -11.594 -6.746 1 79.12 85 SER A C 1
ATOM 674 O O . SER A 1 85 ? 19.547 -12.344 -7.719 1 79.12 85 SER A O 1
ATOM 676 N N . THR A 1 86 ? 20.641 -11.18 -6.289 1 70.94 86 THR A N 1
ATOM 677 C CA . THR A 1 86 ? 21.922 -11.391 -6.953 1 70.94 86 THR A CA 1
ATOM 678 C C . THR A 1 86 ? 22.562 -12.711 -6.516 1 70.94 86 THR A C 1
ATOM 680 O O . THR A 1 86 ? 23.422 -13.258 -7.211 1 70.94 86 THR A O 1
ATOM 683 N N . SER A 1 87 ? 22.094 -13.203 -5.508 1 65.75 87 SER A N 1
ATOM 684 C CA . SER A 1 87 ? 22.766 -14.367 -4.941 1 65.75 87 SER A CA 1
ATOM 685 C C . SER A 1 87 ? 22.391 -15.641 -5.695 1 65.75 87 SER A C 1
ATOM 687 O O . SER A 1 87 ? 23.094 -16.656 -5.598 1 65.75 87 SER A O 1
ATOM 689 N N . THR A 1 88 ? 21.375 -15.648 -6.414 1 62.19 88 THR A N 1
ATOM 690 C CA . THR A 1 88 ? 20.875 -16.891 -6.988 1 62.19 88 THR A CA 1
ATOM 691 C C . THR A 1 88 ? 21.359 -17.062 -8.422 1 62.19 88 THR A C 1
ATOM 693 O O . THR A 1 88 ? 21.234 -18.141 -9 1 62.19 88 THR A O 1
ATOM 696 N N . GLY A 1 89 ? 22.156 -16.141 -8.781 1 62.25 89 GLY A N 1
ATOM 697 C CA . GLY A 1 89 ? 22.594 -16.203 -10.164 1 62.25 89 GLY A CA 1
ATOM 698 C C . GLY A 1 89 ? 21.484 -15.961 -11.156 1 62.25 89 GLY A C 1
ATOM 699 O O . GLY A 1 89 ? 21.734 -15.805 -12.359 1 62.25 89 GLY A O 1
ATOM 700 N N . ARG A 1 90 ? 20.328 -16.266 -10.656 1 59.69 90 ARG A N 1
ATOM 701 C CA . ARG A 1 90 ? 19.172 -15.836 -11.438 1 59.69 90 ARG A CA 1
ATOM 702 C C . ARG A 1 90 ? 18.891 -14.352 -11.234 1 59.69 90 ARG A C 1
ATOM 704 O O . ARG A 1 90 ? 19.141 -13.812 -10.156 1 59.69 90 ARG A O 1
ATOM 711 N N . ASN A 1 91 ? 19.234 -13.422 -11.93 1 56.53 91 ASN A N 1
ATOM 712 C CA . ASN A 1 91 ? 19 -12.07 -11.43 1 56.53 91 ASN A CA 1
ATOM 713 C C . ASN A 1 91 ? 17.719 -11.477 -12.008 1 56.53 91 ASN A C 1
ATOM 715 O O . ASN A 1 91 ? 17.766 -10.586 -12.859 1 56.53 91 ASN A O 1
ATOM 719 N N . PRO A 1 92 ? 16.516 -12.328 -11.812 1 63.06 92 PRO A N 1
ATOM 720 C CA . PRO A 1 92 ? 15.492 -11.414 -12.336 1 63.06 92 PRO A CA 1
ATOM 721 C C . PRO A 1 92 ? 15.383 -10.125 -11.523 1 63.06 92 PRO A C 1
ATOM 723 O O . PRO A 1 92 ? 15.5 -10.156 -10.297 1 63.06 92 PRO A O 1
ATOM 726 N N . MET A 1 93 ? 15.789 -9 -12.055 1 81.62 93 MET A N 1
ATOM 727 C CA . MET A 1 93 ? 15.594 -7.73 -11.359 1 81.62 93 MET A CA 1
ATOM 728 C C . MET A 1 93 ? 14.109 -7.387 -11.258 1 81.62 93 MET A C 1
ATOM 730 O O . MET A 1 93 ? 13.531 -6.836 -12.195 1 81.62 93 MET A O 1
ATOM 734 N N . LEU A 1 94 ? 13.523 -7.855 -10.062 1 95.06 94 LEU A N 1
ATOM 735 C CA . LEU A 1 94 ? 12.086 -7.676 -9.891 1 95.06 94 LEU A CA 1
ATOM 736 C C . LEU A 1 94 ? 11.773 -6.305 -9.297 1 95.06 94 LEU A C 1
ATOM 738 O O . LEU A 1 94 ? 10.617 -5.98 -9.039 1 95.06 94 LEU A O 1
ATOM 742 N N . VAL A 1 95 ? 12.844 -5.598 -8.938 1 95.31 95 VAL A N 1
ATOM 743 C CA . VAL A 1 95 ? 12.75 -4.203 -8.523 1 95.31 95 VAL A CA 1
ATOM 744 C C . VAL A 1 95 ? 13.719 -3.352 -9.328 1 95.31 95 VAL A C 1
ATOM 746 O O . VAL A 1 95 ? 14.852 -3.77 -9.594 1 95.31 95 VAL A O 1
ATOM 749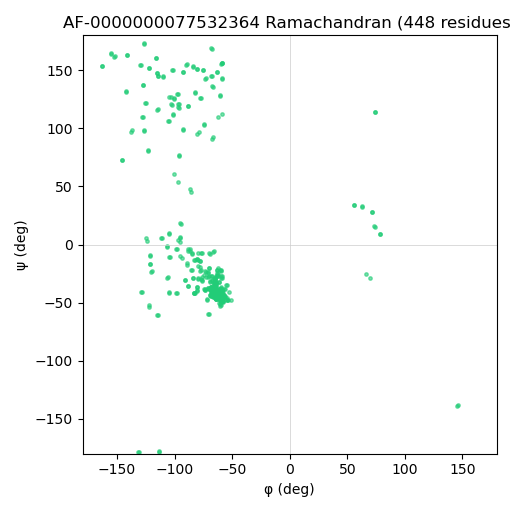 N N . PRO A 1 96 ? 13.242 -2.164 -9.773 1 94.06 96 PRO A N 1
ATOM 750 C CA . PRO A 1 96 ? 14.172 -1.308 -10.508 1 94.06 96 PRO A CA 1
ATOM 751 C C . PRO A 1 96 ? 15.414 -0.945 -9.688 1 94.06 96 PRO A C 1
ATOM 753 O O . PRO A 1 96 ? 15.352 -0.891 -8.461 1 94.06 96 PRO A O 1
ATOM 756 N N . ASP A 1 97 ? 16.484 -0.623 -10.422 1 90.31 97 ASP A N 1
ATOM 757 C CA . ASP A 1 97 ? 17.75 -0.238 -9.797 1 90.31 97 ASP A CA 1
ATOM 758 C C . ASP A 1 97 ? 17.594 1.045 -8.984 1 90.31 97 ASP A C 1
ATOM 760 O O . ASP A 1 97 ? 16.828 1.939 -9.367 1 90.31 97 ASP A O 1
ATOM 764 N N . ALA A 1 98 ? 18.375 1.153 -7.914 1 87 98 ALA A N 1
ATOM 765 C CA . ALA A 1 98 ? 18.312 2.311 -7.027 1 87 98 ALA A CA 1
ATOM 766 C C . ALA A 1 98 ? 18.625 3.6 -7.781 1 87 98 ALA A C 1
ATOM 768 O O . ALA A 1 98 ? 18.125 4.672 -7.418 1 87 98 ALA A O 1
ATOM 769 N N . GLY A 1 99 ? 19.422 3.498 -8.828 1 88.06 99 GLY A N 1
ATOM 770 C CA . GLY A 1 99 ? 19.781 4.68 -9.594 1 88.06 99 GLY A CA 1
ATOM 771 C C . GLY A 1 99 ? 18.766 5.047 -10.648 1 88.06 99 GLY A C 1
ATOM 772 O O . GLY A 1 99 ? 18.812 6.145 -11.211 1 88.06 99 GLY A O 1
ATOM 773 N N . ASP A 1 100 ? 17.766 4.211 -10.875 1 93 100 ASP A N 1
ATOM 774 C CA . ASP A 1 100 ? 16.719 4.457 -11.852 1 93 100 ASP A CA 1
ATOM 775 C C . ASP A 1 100 ? 15.484 5.07 -11.18 1 93 100 ASP A C 1
ATOM 777 O O . ASP A 1 100 ? 14.461 4.406 -11.023 1 93 100 ASP A O 1
ATOM 781 N N . PHE A 1 101 ? 15.586 6.328 -10.883 1 91.88 101 PHE A N 1
ATOM 782 C CA . PHE A 1 101 ? 14.555 6.973 -10.086 1 91.88 101 PHE A CA 1
ATOM 783 C C . PHE A 1 101 ? 13.227 7 -10.836 1 91.88 101 PHE A C 1
ATOM 785 O O . PHE A 1 101 ? 12.156 6.945 -10.219 1 91.88 101 PHE A O 1
ATOM 792 N N . ILE A 1 102 ? 13.281 7.047 -12.18 1 95.12 102 ILE A N 1
ATOM 793 C CA . ILE A 1 102 ? 12.039 7.031 -12.945 1 95.12 102 ILE A CA 1
ATOM 794 C C . ILE A 1 102 ? 11.414 5.641 -12.875 1 95.12 102 ILE A C 1
ATOM 796 O O . ILE A 1 102 ? 10.203 5.504 -12.656 1 95.12 102 ILE A O 1
ATOM 800 N N . GLY A 1 103 ? 12.258 4.629 -13.109 1 96.25 103 GLY A N 1
ATOM 801 C CA . GLY A 1 103 ? 11.781 3.266 -12.969 1 96.25 103 GLY A CA 1
ATOM 802 C C . GLY A 1 103 ? 11.203 2.977 -11.594 1 96.25 103 GLY A C 1
ATOM 803 O O . GLY A 1 103 ? 10.156 2.336 -11.477 1 96.25 103 GLY A O 1
ATOM 804 N N . LEU A 1 104 ? 11.797 3.516 -10.586 1 96.5 104 LEU A N 1
ATOM 805 C CA . LEU A 1 104 ? 11.328 3.33 -9.219 1 96.5 104 LEU A CA 1
ATOM 806 C C . LEU A 1 104 ? 10.016 4.07 -8.992 1 96.5 104 LEU A C 1
ATOM 808 O O . LEU A 1 104 ? 9.125 3.566 -8.305 1 96.5 104 LEU A O 1
ATOM 812 N N . ALA A 1 105 ? 9.93 5.227 -9.57 1 97.62 105 ALA A N 1
ATOM 813 C CA . ALA A 1 105 ? 8.703 6 -9.445 1 97.62 105 ALA A CA 1
ATOM 814 C C . ALA A 1 105 ? 7.52 5.254 -10.047 1 97.62 105 ALA A C 1
ATOM 816 O O . ALA A 1 105 ? 6.457 5.148 -9.43 1 97.62 105 ALA A O 1
ATOM 817 N N . LYS A 1 106 ? 7.723 4.727 -11.195 1 97.81 106 LYS A N 1
ATOM 818 C CA . LYS A 1 106 ? 6.668 3.994 -11.891 1 97.81 106 LYS A CA 1
ATOM 819 C C . LYS A 1 106 ? 6.344 2.688 -11.172 1 97.81 106 LYS A C 1
ATOM 821 O O . LYS A 1 106 ? 5.18 2.279 -11.117 1 97.81 106 LYS A O 1
ATOM 826 N N . PHE A 1 107 ? 7.344 2.084 -10.672 1 98.38 107 PHE A N 1
ATOM 827 C CA . PHE A 1 107 ? 7.176 0.886 -9.859 1 98.38 107 PHE A CA 1
ATOM 828 C C . PHE A 1 107 ? 6.289 1.171 -8.648 1 98.38 107 PHE A C 1
ATOM 830 O O . PHE A 1 107 ? 5.32 0.451 -8.406 1 98.38 107 PHE A O 1
ATOM 837 N N . GLU A 1 108 ? 6.598 2.238 -7.941 1 98.5 108 GLU A N 1
ATOM 838 C CA . GLU A 1 108 ? 5.848 2.594 -6.738 1 98.5 108 GLU A CA 1
ATOM 839 C C . GLU A 1 108 ? 4.426 3.023 -7.078 1 98.5 108 GLU A C 1
ATOM 841 O O . GLU A 1 108 ? 3.49 2.752 -6.324 1 98.5 108 GLU A O 1
ATOM 846 N N . GLU A 1 109 ? 4.281 3.723 -8.188 1 98.5 109 GLU A N 1
ATOM 847 C CA . GLU A 1 109 ? 2.939 4.082 -8.641 1 98.5 109 GLU A CA 1
ATOM 848 C C . GLU A 1 109 ? 2.1 2.838 -8.914 1 98.5 109 GLU A C 1
ATOM 850 O O . GLU A 1 109 ? 0.967 2.73 -8.445 1 98.5 109 GLU A O 1
ATOM 855 N N . ALA A 1 110 ? 2.705 1.915 -9.641 1 98.62 110 ALA A N 1
ATOM 856 C CA . ALA A 1 110 ? 2.008 0.677 -9.977 1 98.62 110 ALA A CA 1
ATOM 857 C C . ALA A 1 110 ? 1.675 -0.126 -8.727 1 98.62 110 ALA A C 1
ATOM 859 O O . ALA A 1 110 ? 0.575 -0.671 -8.602 1 98.62 110 ALA A O 1
ATOM 860 N N . ALA A 1 111 ? 2.613 -0.207 -7.812 1 98.75 111 ALA A N 1
ATOM 861 C CA . ALA A 1 111 ? 2.391 -0.918 -6.555 1 98.75 111 ALA A CA 1
ATOM 862 C C . ALA A 1 111 ? 1.269 -0.271 -5.75 1 98.75 111 ALA A C 1
ATOM 864 O O . ALA A 1 111 ? 0.45 -0.966 -5.145 1 98.75 111 ALA A O 1
ATOM 865 N N . SER A 1 112 ? 1.263 1.025 -5.758 1 98.5 112 SER A N 1
ATOM 866 C CA . SER A 1 112 ? 0.214 1.753 -5.051 1 98.5 112 SER A CA 1
ATOM 867 C C . SER A 1 112 ? -1.153 1.497 -5.676 1 98.5 112 SER A C 1
ATOM 869 O O . SER A 1 112 ? -2.127 1.233 -4.969 1 98.5 112 SER A O 1
ATOM 871 N N . ILE A 1 113 ? -1.249 1.547 -6.977 1 98.19 113 ILE A N 1
ATOM 872 C CA . ILE A 1 113 ? -2.494 1.281 -7.688 1 98.19 113 ILE A CA 1
ATOM 873 C C . ILE A 1 113 ? -2.975 -0.135 -7.379 1 98.19 113 ILE A C 1
ATOM 875 O O . ILE A 1 113 ? -4.164 -0.357 -7.148 1 98.19 113 ILE A O 1
ATOM 879 N N . GLU A 1 114 ? -2.031 -1.057 -7.379 1 98.81 114 GLU A N 1
ATOM 880 C CA . GLU A 1 114 ? -2.381 -2.439 -7.062 1 98.81 114 GLU A CA 1
ATOM 881 C C . GLU A 1 114 ? -3.07 -2.537 -5.703 1 98.81 114 GLU A C 1
ATOM 883 O O . GLU A 1 114 ? -4.078 -3.236 -5.562 1 98.81 114 GLU A O 1
ATOM 888 N N . LEU A 1 115 ? -2.547 -1.862 -4.727 1 98.44 115 LEU A N 1
ATOM 889 C CA . LEU A 1 115 ? -3.041 -2.006 -3.361 1 98.44 115 LEU A CA 1
ATOM 890 C C . LEU A 1 115 ? -4.262 -1.119 -3.129 1 98.44 115 LEU A C 1
ATOM 892 O O . LEU A 1 115 ? -5.262 -1.568 -2.566 1 98.44 115 LEU A O 1
ATOM 896 N N . THR A 1 116 ? -4.258 0.118 -3.623 1 97.75 116 THR A N 1
ATOM 897 C CA . THR A 1 116 ? -5.281 1.099 -3.285 1 97.75 116 THR A CA 1
ATOM 898 C C . THR A 1 116 ? -6.504 0.938 -4.188 1 97.75 116 THR A C 1
ATOM 900 O O . THR A 1 116 ? -7.598 1.39 -3.846 1 97.75 116 THR A O 1
ATOM 903 N N . CYS A 1 117 ? -6.336 0.337 -5.348 1 97.5 117 CYS A N 1
ATOM 904 C CA . CYS A 1 117 ? -7.438 0.222 -6.293 1 97.5 117 CYS A CA 1
ATOM 905 C C . CYS A 1 117 ? -7.832 -1.236 -6.496 1 97.5 117 CYS A C 1
ATOM 907 O O . CYS A 1 117 ? -8.93 -1.646 -6.113 1 97.5 117 CYS A O 1
ATOM 909 N N . PHE A 1 118 ? -6.914 -2.061 -6.984 1 98.69 118 PHE A N 1
ATOM 910 C CA . PHE A 1 118 ? -7.246 -3.438 -7.332 1 98.69 118 PHE A CA 1
ATOM 911 C C . PHE A 1 118 ? -7.508 -4.262 -6.078 1 98.69 118 PHE A C 1
ATOM 913 O O . PHE A 1 118 ? -8.609 -4.785 -5.887 1 98.69 118 PHE A O 1
ATOM 920 N N . ASP A 1 119 ? -6.504 -4.367 -5.188 1 98.62 119 ASP A N 1
ATOM 921 C CA . ASP A 1 119 ? -6.609 -5.191 -3.986 1 98.62 119 ASP A CA 1
ATOM 922 C C . ASP A 1 119 ? -7.758 -4.723 -3.096 1 98.62 119 ASP A C 1
ATOM 924 O O . ASP A 1 119 ? -8.477 -5.539 -2.523 1 98.62 119 ASP A O 1
ATOM 928 N N . ALA A 1 120 ? -7.957 -3.432 -3.029 1 97.56 120 ALA A N 1
ATOM 929 C CA . ALA A 1 120 ? -8.992 -2.832 -2.188 1 97.56 120 ALA A CA 1
ATOM 930 C C . ALA A 1 120 ? -10.375 -3.348 -2.57 1 97.56 120 ALA A C 1
ATOM 932 O O . ALA A 1 120 ? -11.273 -3.404 -1.729 1 97.56 120 ALA A O 1
ATOM 933 N N . ALA A 1 121 ? -10.57 -3.756 -3.818 1 98.25 121 ALA A N 1
ATOM 934 C CA . ALA A 1 121 ? -11.859 -4.258 -4.285 1 98.25 121 ALA A CA 1
ATOM 935 C C . ALA A 1 121 ? -11.844 -5.777 -4.43 1 98.25 121 ALA A C 1
ATOM 937 O O . ALA A 1 121 ? -12.781 -6.461 -4.02 1 98.25 121 ALA A O 1
ATOM 938 N N . ALA A 1 122 ? -10.758 -6.301 -4.953 1 98.75 122 ALA A N 1
ATOM 939 C CA . ALA A 1 122 ? -10.656 -7.727 -5.262 1 98.75 122 ALA A CA 1
ATOM 940 C C . ALA A 1 122 ? -10.609 -8.562 -3.984 1 98.75 122 ALA A C 1
ATOM 942 O O . ALA A 1 122 ? -11.258 -9.602 -3.889 1 98.75 122 ALA A O 1
ATOM 943 N N . ASN A 1 123 ? -9.836 -8.125 -2.996 1 98.31 123 ASN A N 1
ATOM 944 C CA . ASN A 1 123 ? -9.633 -8.867 -1.755 1 98.31 123 ASN A CA 1
ATOM 945 C C . ASN A 1 123 ? -10.953 -9.078 -1.014 1 98.31 123 ASN A C 1
ATOM 947 O O . ASN A 1 123 ? -11.352 -10.219 -0.778 1 98.31 123 ASN A O 1
ATOM 951 N N . PRO A 1 124 ? -11.75 -7.996 -0.752 1 97.06 124 PRO A N 1
ATOM 952 C CA . PRO A 1 124 ? -13.016 -8.242 -0.049 1 97.06 124 PRO A CA 1
ATOM 953 C C . PRO A 1 124 ? -14.023 -9 -0.905 1 97.06 124 PRO A C 1
ATOM 955 O O . PRO A 1 124 ? -14.836 -9.766 -0.376 1 97.06 124 PRO A O 1
ATOM 958 N N . LEU A 1 125 ? -14.023 -8.812 -2.229 1 98.12 125 LEU A N 1
ATOM 959 C CA . LEU A 1 125 ? -14.938 -9.555 -3.094 1 98.12 125 LEU A CA 1
ATOM 960 C C . LEU A 1 125 ? -14.641 -11.047 -3.043 1 98.12 125 LEU A C 1
ATOM 962 O O . LEU A 1 125 ? -15.555 -11.859 -2.855 1 98.12 125 LEU A O 1
ATOM 966 N N . VAL A 1 126 ? -13.367 -11.398 -3.166 1 98 126 VAL A N 1
ATOM 967 C CA . VAL A 1 126 ? -12.953 -12.797 -3.125 1 98 126 VAL A CA 1
ATOM 968 C C . VAL A 1 126 ? -13.234 -13.375 -1.741 1 98 126 VAL A C 1
ATOM 970 O O . VAL A 1 126 ? -13.648 -14.531 -1.619 1 98 126 VAL A O 1
ATOM 973 N N . PHE A 1 127 ? -13.008 -12.555 -0.714 1 96.44 127 PHE A N 1
ATOM 974 C CA . PHE A 1 127 ? -13.32 -13.008 0.636 1 96.44 127 PHE A CA 1
ATOM 975 C C . PHE A 1 127 ? -14.805 -13.352 0.762 1 96.44 127 PHE A C 1
ATOM 977 O O . PHE A 1 127 ? -15.164 -14.422 1.258 1 96.44 127 PHE A O 1
ATOM 984 N N . GLU A 1 128 ? -15.688 -12.508 0.292 1 96.25 128 GLU A N 1
ATOM 985 C CA . GLU A 1 128 ? -17.141 -12.688 0.403 1 96.25 128 GLU A CA 1
ATOM 986 C C . GLU A 1 128 ? -17.609 -13.906 -0.385 1 96.25 128 GLU A C 1
ATOM 988 O O . GLU A 1 128 ? -18.391 -14.711 0.119 1 96.25 128 GLU A O 1
ATOM 993 N N . GLU A 1 129 ? -17.047 -14.086 -1.55 1 96.44 129 GLU A N 1
ATOM 994 C CA . GLU A 1 129 ? -17.688 -15.023 -2.467 1 96.44 129 GLU A CA 1
ATOM 995 C C . GLU A 1 129 ? -16.922 -16.344 -2.539 1 96.44 129 GLU A C 1
ATOM 997 O O . GLU A 1 129 ? -17.406 -17.328 -3.1 1 96.44 129 GLU A O 1
ATOM 1002 N N . TYR A 1 130 ? -15.742 -16.344 -1.977 1 95.56 130 TYR A N 1
ATOM 1003 C CA . TYR A 1 130 ? -14.992 -17.594 -2.025 1 95.56 130 TYR A CA 1
ATOM 1004 C C . TYR A 1 130 ? -14.633 -18.078 -0.623 1 95.56 130 TYR A C 1
ATOM 1006 O O . TYR A 1 130 ? -15.016 -19.188 -0.224 1 95.56 130 TYR A O 1
ATOM 1014 N N . PHE A 1 131 ? -14.039 -17.281 0.19 1 94.44 131 PHE A N 1
ATOM 1015 C CA . PHE A 1 131 ? -13.469 -17.75 1.449 1 94.44 131 PHE A CA 1
ATOM 1016 C C . PHE A 1 131 ? -14.539 -17.828 2.531 1 94.44 131 PHE A C 1
ATOM 1018 O O . PHE A 1 131 ? -14.531 -18.75 3.354 1 94.44 131 PHE A O 1
ATOM 1025 N N . LYS A 1 132 ? -15.406 -16.828 2.592 1 91.56 132 LYS A N 1
ATOM 1026 C CA . LYS A 1 132 ? -16.469 -16.812 3.59 1 91.56 132 LYS A CA 1
ATOM 1027 C C . LYS A 1 132 ? -17.344 -18.078 3.48 1 91.56 132 LYS A C 1
ATOM 1029 O O . LYS A 1 132 ? -17.703 -18.672 4.492 1 91.56 132 LYS A O 1
ATOM 1034 N N . LEU A 1 133 ? -17.688 -18.453 2.326 1 86.62 133 LEU A N 1
ATOM 1035 C CA . LEU A 1 133 ? -18.5 -19.641 2.104 1 86.62 133 LEU A CA 1
ATOM 1036 C C . LEU A 1 133 ? -17.719 -20.906 2.457 1 86.62 133 LEU A C 1
ATOM 1038 O O . LEU A 1 133 ? -18.25 -21.812 3.1 1 86.62 133 LEU A O 1
ATOM 1042 N N . ARG A 1 134 ? -16.484 -20.953 2.143 1 87.88 134 ARG A N 1
ATOM 1043 C CA . ARG A 1 134 ? -15.672 -22.156 2.27 1 87.88 134 ARG A CA 1
ATOM 1044 C C . ARG A 1 134 ? -15.219 -22.359 3.713 1 87.88 134 ARG A C 1
ATOM 1046 O O . ARG A 1 134 ? -15.148 -23.5 4.188 1 87.88 134 ARG A O 1
ATOM 1053 N N . TYR A 1 135 ? -15.062 -21.25 4.418 1 86.31 135 TYR A N 1
ATOM 1054 C CA . TYR A 1 135 ? -14.406 -21.406 5.711 1 86.31 135 TYR A CA 1
ATOM 1055 C C . TYR A 1 135 ? -15.305 -20.922 6.844 1 86.31 135 TYR A C 1
ATOM 1057 O O . TYR A 1 135 ? -15.078 -21.266 8.008 1 86.31 135 TYR A O 1
ATOM 1065 N N . SER A 1 136 ? -16.344 -20.156 6.59 1 82.5 136 SER A N 1
ATOM 1066 C CA . SER A 1 136 ? -17.188 -19.641 7.664 1 82.5 136 SER A CA 1
ATOM 1067 C C . SER A 1 136 ? -18.625 -20.078 7.492 1 82.5 136 SER A C 1
ATOM 1069 O O . SER A 1 136 ? -19.469 -19.859 8.375 1 82.5 136 SER A O 1
ATOM 1071 N N . ASN A 1 137 ? -18.969 -20.641 6.434 1 85.56 137 ASN A N 1
ATOM 1072 C CA . ASN A 1 137 ? -20.328 -21.094 6.102 1 85.56 137 ASN A CA 1
ATOM 1073 C C . ASN A 1 137 ? -21.328 -19.938 6.195 1 85.56 137 ASN A C 1
ATOM 1075 O O . ASN A 1 137 ? -22.438 -20.125 6.695 1 85.56 137 ASN A O 1
ATOM 1079 N N . GLN A 1 138 ? -20.891 -18.812 5.867 1 87.94 138 GLN A N 1
ATOM 1080 C CA . GLN A 1 138 ? -21.734 -17.641 5.828 1 87.94 138 GLN A CA 1
ATOM 1081 C C . GLN A 1 138 ? -21.969 -17.172 4.395 1 87.94 138 GLN A C 1
ATOM 1083 O O . GLN A 1 138 ? -21.078 -17.297 3.545 1 87.94 138 GLN A O 1
ATOM 1088 N N . ALA A 1 139 ? -23.188 -16.688 4.223 1 89.94 139 ALA A N 1
ATOM 1089 C CA . ALA A 1 139 ? -23.531 -16.203 2.885 1 89.94 139 ALA A CA 1
ATOM 1090 C C . ALA A 1 139 ? -22.875 -14.852 2.607 1 89.94 139 ALA A C 1
ATOM 1092 O O . ALA A 1 139 ? -22.656 -14.062 3.527 1 89.94 139 ALA A O 1
ATOM 1093 N N . ALA A 1 140 ? -22.594 -14.648 1.328 1 91.94 140 ALA A N 1
ATOM 1094 C CA . ALA A 1 140 ? -22.016 -13.375 0.904 1 91.94 140 ALA A CA 1
ATOM 1095 C C . ALA A 1 140 ? -23.031 -12.242 1.063 1 91.94 140 ALA A C 1
ATOM 1097 O O . ALA A 1 140 ? -24.234 -12.461 0.965 1 91.94 140 ALA A O 1
ATOM 1098 N N . ASP A 1 141 ? -22.547 -11.094 1.401 1 93.25 141 ASP A N 1
ATOM 1099 C CA . ASP A 1 141 ? -23.344 -9.875 1.347 1 93.25 141 ASP A CA 1
ATOM 1100 C C . ASP A 1 141 ? -23.531 -9.406 -0.095 1 93.25 141 ASP A C 1
ATOM 1102 O O . ASP A 1 141 ? -22.656 -8.742 -0.661 1 93.25 141 ASP A O 1
ATOM 1106 N N . THR A 1 142 ? -24.672 -9.633 -0.618 1 94.75 142 THR A N 1
ATOM 1107 C CA . THR A 1 142 ? -24.922 -9.461 -2.045 1 94.75 142 THR A CA 1
ATOM 1108 C C . THR A 1 142 ? -24.766 -7.996 -2.443 1 94.75 142 THR A C 1
ATOM 1110 O O . THR A 1 142 ? -24.219 -7.691 -3.506 1 94.75 142 THR A O 1
ATOM 1113 N N . GLU A 1 143 ? -25.266 -7.121 -1.643 1 94.44 143 GLU A N 1
ATOM 1114 C CA . GLU A 1 143 ? -25.156 -5.695 -1.949 1 94.44 143 GLU A CA 1
ATOM 1115 C C . GLU A 1 143 ? -23.703 -5.23 -1.91 1 94.44 143 GLU A C 1
ATOM 1117 O O . GLU A 1 143 ? -23.266 -4.445 -2.758 1 94.44 143 GLU A O 1
ATOM 1122 N N . ARG A 1 144 ? -23 -5.73 -1 1 93.88 144 ARG A N 1
ATOM 1123 C CA . ARG A 1 144 ? -21.578 -5.418 -0.896 1 93.88 144 ARG A CA 1
ATOM 1124 C C . ARG A 1 144 ? -20.812 -5.953 -2.1 1 93.88 144 ARG A C 1
ATOM 1126 O O . ARG A 1 144 ? -19.969 -5.254 -2.666 1 93.88 144 ARG A O 1
ATOM 1133 N N . CYS A 1 145 ? -21.125 -7.168 -2.469 1 97.38 145 CYS A N 1
ATOM 1134 C CA . CYS A 1 145 ? -20.453 -7.789 -3.607 1 97.38 145 CYS A CA 1
ATOM 1135 C C . CYS A 1 145 ? -20.734 -7.02 -4.891 1 97.38 145 CYS A C 1
ATOM 1137 O O . CYS A 1 145 ? -19.844 -6.84 -5.723 1 97.38 145 CYS A O 1
ATOM 1139 N N . LYS A 1 146 ? -21.953 -6.559 -5.035 1 97.56 146 LYS A N 1
ATOM 1140 C CA . LYS A 1 146 ? -22.312 -5.777 -6.215 1 97.56 146 LYS A CA 1
ATOM 1141 C C . LYS A 1 146 ? -21.516 -4.484 -6.289 1 97.56 146 LYS A C 1
ATOM 1143 O O . LYS A 1 146 ? -20.984 -4.137 -7.344 1 97.56 146 LYS A O 1
ATOM 1148 N N . ALA A 1 147 ? -21.406 -3.801 -5.199 1 96.38 147 ALA A N 1
ATOM 1149 C CA . ALA A 1 147 ? -20.641 -2.555 -5.141 1 96.38 147 ALA A CA 1
ATOM 1150 C C . ALA A 1 147 ? -19.172 -2.799 -5.426 1 96.38 147 ALA A C 1
ATOM 1152 O O . ALA A 1 147 ? -18.531 -2.014 -6.133 1 96.38 147 ALA A O 1
ATOM 1153 N N . LEU A 1 148 ? -18.656 -3.859 -4.887 1 97.81 148 LEU A N 1
ATOM 1154 C CA . LEU A 1 148 ? -17.25 -4.211 -5.09 1 97.81 148 LEU A CA 1
ATOM 1155 C C . LEU A 1 148 ? -16.984 -4.551 -6.551 1 97.81 148 LEU A C 1
ATOM 1157 O O . LEU A 1 148 ? -15.938 -4.18 -7.098 1 97.81 148 LEU A O 1
ATOM 1161 N N . ARG A 1 149 ? -17.891 -5.246 -7.18 1 98.19 149 ARG A N 1
ATOM 1162 C CA . ARG A 1 149 ? -17.719 -5.586 -8.586 1 98.19 149 ARG A CA 1
ATOM 1163 C C . ARG A 1 149 ? -17.75 -4.336 -9.461 1 98.19 149 ARG A C 1
ATOM 1165 O O . ARG A 1 149 ? -17 -4.242 -10.438 1 98.19 149 ARG A O 1
ATOM 1172 N N . GLU A 1 150 ? -18.609 -3.438 -9.125 1 98 150 GLU A N 1
ATOM 1173 C CA . GLU A 1 150 ? -18.656 -2.184 -9.875 1 98 150 GLU A CA 1
ATOM 1174 C C . GLU A 1 150 ? -17.328 -1.426 -9.766 1 98 150 GLU A C 1
ATOM 1176 O O . GLU A 1 150 ? -16.797 -0.958 -10.766 1 98 150 GLU A O 1
ATOM 1181 N N . ARG A 1 151 ? -16.828 -1.349 -8.586 1 97.25 151 ARG A N 1
ATOM 1182 C CA . ARG A 1 151 ? -15.539 -0.7 -8.375 1 97.25 151 ARG A CA 1
ATOM 1183 C C . ARG A 1 151 ? -14.422 -1.432 -9.117 1 97.25 151 ARG A C 1
ATOM 1185 O O . ARG A 1 151 ? -13.586 -0.803 -9.766 1 97.25 151 ARG A O 1
ATOM 1192 N N . LEU A 1 152 ? -14.438 -2.721 -8.984 1 98.44 152 LEU A N 1
ATOM 1193 C CA . LEU A 1 152 ? -13.398 -3.537 -9.609 1 98.44 152 LEU A CA 1
ATOM 1194 C C . LEU A 1 152 ? -13.477 -3.434 -11.125 1 98.44 152 LEU A C 1
ATOM 1196 O O . LEU A 1 152 ? -12.445 -3.459 -11.805 1 98.44 152 LEU A O 1
ATOM 1200 N N . ASN A 1 153 ? -14.688 -3.344 -11.625 1 98.12 153 ASN A N 1
ATOM 1201 C CA . ASN A 1 153 ? -14.852 -3.158 -13.062 1 98.12 153 ASN A CA 1
ATOM 1202 C C . ASN A 1 153 ? -14.125 -1.908 -13.547 1 98.12 153 ASN A C 1
ATOM 1204 O O . ASN A 1 153 ? -13.422 -1.95 -14.562 1 98.12 153 ASN A O 1
ATOM 1208 N N . ASP A 1 154 ? -14.266 -0.827 -12.852 1 96.62 154 ASP A N 1
ATOM 1209 C CA . ASP A 1 154 ? -13.586 0.416 -13.203 1 96.62 154 ASP A CA 1
ATOM 1210 C C . ASP A 1 154 ? -12.07 0.253 -13.109 1 96.62 154 ASP A C 1
ATOM 1212 O O . ASP A 1 154 ? -11.336 0.727 -13.984 1 96.62 154 ASP A O 1
ATOM 1216 N N . VAL A 1 155 ? -11.609 -0.416 -12.133 1 97.81 155 VAL A N 1
ATOM 1217 C CA . VAL A 1 155 ? -10.188 -0.612 -11.906 1 97.81 155 VAL A CA 1
ATOM 1218 C C . VAL A 1 155 ? -9.602 -1.499 -13 1 97.81 155 VAL A C 1
ATOM 1220 O O . VAL A 1 155 ? -8.523 -1.217 -13.531 1 97.81 155 VAL A O 1
ATOM 1223 N N . LEU A 1 156 ? -10.289 -2.557 -13.336 1 98.56 156 LEU A N 1
ATOM 1224 C CA . LEU A 1 156 ? -9.805 -3.475 -14.359 1 98.56 156 LEU A CA 1
ATOM 1225 C C . LEU A 1 156 ? -9.758 -2.789 -15.727 1 98.56 156 LEU A C 1
ATOM 1227 O O . LEU A 1 156 ? -8.875 -3.078 -16.531 1 98.56 156 LEU A O 1
ATOM 1231 N N . THR A 1 157 ? -10.656 -1.911 -15.93 1 97.12 157 THR A N 1
ATOM 1232 C CA . THR A 1 157 ? -10.625 -1.114 -17.156 1 97.12 157 THR A CA 1
ATOM 1233 C C . THR A 1 157 ? -9.398 -0.202 -17.172 1 97.12 157 THR A C 1
ATOM 1235 O O . THR A 1 157 ? -8.719 -0.092 -18.188 1 97.12 157 THR A O 1
ATOM 1238 N N . LEU A 1 158 ? -9.164 0.413 -16.062 1 95.75 158 LEU A N 1
ATOM 1239 C CA . LEU A 1 158 ? -7.98 1.248 -15.922 1 95.75 158 LEU A CA 1
ATOM 1240 C C . LEU A 1 158 ? -6.711 0.444 -16.188 1 95.75 158 LEU A C 1
ATOM 1242 O O . LEU A 1 158 ? -5.812 0.912 -16.891 1 95.75 158 LEU A O 1
ATOM 1246 N N . LEU A 1 159 ? -6.637 -0.733 -15.664 1 98.44 159 LEU A N 1
ATOM 1247 C CA . LEU A 1 159 ? -5.465 -1.584 -15.828 1 98.44 159 LEU A CA 1
ATOM 1248 C C . LEU A 1 159 ? -5.32 -2.043 -17.266 1 98.44 159 LEU A C 1
ATOM 1250 O O . LEU A 1 159 ? -4.207 -2.105 -17.797 1 98.44 159 LEU A O 1
ATOM 1254 N N . ASP A 1 160 ? -6.43 -2.375 -17.875 1 98.62 160 ASP A N 1
ATOM 1255 C CA . ASP A 1 160 ? -6.391 -2.748 -19.281 1 98.62 160 ASP A CA 1
ATOM 1256 C C . ASP A 1 160 ? -5.84 -1.61 -20.141 1 98.62 160 ASP A C 1
ATOM 1258 O O . ASP A 1 160 ? -5.02 -1.838 -21.031 1 98.62 160 ASP A O 1
ATOM 1262 N N . ASN A 1 161 ? -6.305 -0.426 -19.859 1 96.88 161 ASN A N 1
ATOM 1263 C CA . ASN A 1 161 ? -5.812 0.746 -20.578 1 96.88 161 ASN A CA 1
ATOM 1264 C C . ASN A 1 161 ? -4.324 0.969 -20.344 1 96.88 161 ASN A C 1
ATOM 1266 O O . ASN A 1 161 ? -3.584 1.302 -21.266 1 96.88 161 ASN A O 1
ATOM 1270 N N . ARG A 1 162 ? -3.9 0.828 -19.141 1 97.06 162 ARG A N 1
ATOM 1271 C CA . ARG A 1 162 ? -2.488 0.958 -18.781 1 97.06 162 ARG A CA 1
ATOM 1272 C C . ARG A 1 162 ? -1.642 -0.051 -19.562 1 97.06 162 ARG A C 1
ATOM 1274 O O . ARG A 1 162 ? -0.596 0.3 -20.109 1 97.06 162 ARG A O 1
ATOM 1281 N N . LEU A 1 163 ? -2.094 -1.221 -19.688 1 98.56 163 LEU A N 1
ATOM 1282 C CA . LEU A 1 163 ? -1.368 -2.322 -20.312 1 98.56 163 LEU A CA 1
ATOM 1283 C C . LEU A 1 163 ? -1.412 -2.207 -21.828 1 98.56 163 LEU A C 1
ATOM 1285 O O . LEU A 1 163 ? -0.666 -2.896 -22.531 1 98.56 163 LEU A O 1
ATOM 1289 N N . ALA A 1 164 ? -2.281 -1.376 -22.328 1 97.88 164 ALA A N 1
ATOM 1290 C CA . ALA A 1 164 ? -2.266 -1.086 -23.766 1 97.88 164 ALA A CA 1
ATOM 1291 C C . ALA A 1 164 ? -0.96 -0.407 -24.172 1 97.88 164 ALA A C 1
ATOM 1293 O O . ALA A 1 164 ? -0.515 -0.539 -25.312 1 97.88 164 ALA A O 1
ATOM 1294 N N . GLY A 1 165 ? -0.362 0.291 -23.234 1 96.62 165 GLY A N 1
ATOM 1295 C CA . GLY A 1 165 ? 0.836 1.058 -23.531 1 96.62 165 GLY A CA 1
ATOM 1296 C C . GLY A 1 165 ? 2.102 0.437 -22.969 1 96.62 165 GLY A C 1
ATOM 1297 O O . GLY A 1 165 ? 3.199 0.96 -23.172 1 96.62 165 GLY A O 1
ATOM 1298 N N . GLN A 1 166 ? 2.021 -0.629 -22.281 1 97.75 166 GLN A N 1
ATOM 1299 C CA . GLN A 1 166 ? 3.166 -1.304 -21.672 1 97.75 166 GLN A CA 1
ATOM 1300 C C . GLN A 1 166 ? 2.875 -2.785 -21.453 1 97.75 166 GLN A C 1
ATOM 1302 O O . GLN A 1 166 ? 1.713 -3.188 -21.359 1 97.75 166 GLN A O 1
ATOM 1307 N N . GLN A 1 167 ? 3.877 -3.592 -21.219 1 97.94 167 GLN A N 1
ATOM 1308 C CA . GLN A 1 167 ? 3.732 -5.043 -21.188 1 97.94 167 GLN A CA 1
ATOM 1309 C C . GLN A 1 167 ? 3.355 -5.527 -19.781 1 97.94 167 GLN A C 1
ATOM 1311 O O . GLN A 1 167 ? 2.631 -6.512 -19.641 1 97.94 167 GLN A O 1
ATOM 1316 N N . PHE A 1 168 ? 3.896 -4.855 -18.766 1 98.5 168 PHE A N 1
ATOM 1317 C CA . PHE A 1 168 ? 3.678 -5.273 -17.391 1 98.5 168 PHE A CA 1
ATOM 1318 C C . PHE A 1 168 ? 3.15 -4.117 -16.547 1 98.5 168 PHE A C 1
ATOM 1320 O O . PHE A 1 168 ? 3.049 -2.988 -17.031 1 98.5 168 PHE A O 1
ATOM 1327 N N . MET A 1 169 ? 2.775 -4.371 -15.336 1 98.62 169 MET A N 1
ATOM 1328 C CA . MET A 1 169 ? 2.029 -3.426 -14.516 1 98.62 169 MET A CA 1
ATOM 1329 C C . MET A 1 169 ? 2.863 -2.186 -14.219 1 98.62 169 MET A C 1
ATOM 1331 O O . MET A 1 169 ? 2.32 -1.091 -14.055 1 98.62 169 MET A O 1
ATOM 1335 N N . ALA A 1 170 ? 4.215 -2.35 -14.164 1 98 170 ALA A N 1
ATOM 1336 C CA . ALA A 1 170 ? 5.07 -1.214 -13.828 1 98 170 ALA A CA 1
ATOM 1337 C C . ALA A 1 170 ? 5.898 -0.775 -15.031 1 98 170 ALA A C 1
ATOM 1339 O O . ALA A 1 170 ? 6.797 0.058 -14.906 1 98 170 ALA A O 1
ATOM 1340 N N . GLY A 1 171 ? 5.672 -1.363 -16.203 1 97.06 171 GLY A N 1
ATOM 1341 C CA . GLY A 1 171 ? 6.441 -1.006 -17.391 1 97.06 171 GLY A CA 1
ATOM 1342 C C . GLY A 1 171 ? 6.684 -2.178 -18.312 1 97.06 171 GLY A C 1
ATOM 1343 O O . GLY A 1 171 ? 5.793 -3.006 -18.531 1 97.06 171 GLY A O 1
ATOM 1344 N N . GLU A 1 172 ? 7.914 -2.203 -18.828 1 96.75 172 GLU A N 1
ATOM 1345 C CA . GLU A 1 172 ? 8.195 -3.131 -19.922 1 96.75 172 GLU A CA 1
ATOM 1346 C C . GLU A 1 172 ? 8.766 -4.445 -19.391 1 96.75 172 GLU A C 1
ATOM 1348 O O . GLU A 1 172 ? 8.906 -5.41 -20.141 1 96.75 172 GLU A O 1
ATOM 1353 N N . THR A 1 173 ? 9.102 -4.449 -18.203 1 95.38 173 THR A N 1
ATOM 1354 C CA . THR A 1 173 ? 9.656 -5.66 -17.609 1 95.38 173 THR A CA 1
ATOM 1355 C C . THR A 1 173 ? 8.828 -6.098 -16.406 1 95.38 173 THR A C 1
ATOM 1357 O O . THR A 1 173 ? 8.18 -5.27 -15.766 1 95.38 173 THR A O 1
ATOM 1360 N N . VAL A 1 174 ? 8.852 -7.414 -16.172 1 96.62 174 VAL A N 1
ATOM 1361 C CA . VAL A 1 174 ? 8.141 -7.961 -15.016 1 96.62 174 VAL A CA 1
ATOM 1362 C C . VAL A 1 174 ? 8.797 -7.48 -13.727 1 96.62 174 VAL A C 1
ATOM 1364 O O . VAL A 1 174 ? 10.023 -7.395 -13.648 1 96.62 174 VAL A O 1
ATOM 1367 N N . THR A 1 175 ? 8.031 -7.086 -12.805 1 97.62 175 THR A N 1
ATOM 1368 C CA . THR A 1 175 ? 8.5 -6.711 -11.477 1 97.62 175 THR A CA 1
ATOM 1369 C C . THR A 1 175 ? 7.664 -7.391 -10.391 1 97.62 175 THR A C 1
ATOM 1371 O O . THR A 1 175 ? 6.73 -8.133 -10.695 1 97.62 175 THR A O 1
ATOM 1374 N N . LEU A 1 176 ? 7.957 -7.117 -9.156 1 98.38 176 LEU A N 1
ATOM 1375 C CA . LEU A 1 176 ? 7.188 -7.621 -8.016 1 98.38 176 LEU A CA 1
ATOM 1376 C C . LEU A 1 176 ? 5.715 -7.262 -8.156 1 98.38 176 LEU A C 1
ATOM 1378 O O . LEU A 1 176 ? 4.844 -8.031 -7.738 1 98.38 176 LEU A O 1
ATOM 1382 N N . VAL A 1 177 ? 5.445 -6.098 -8.719 1 98.81 177 VAL A N 1
ATOM 1383 C CA . VAL A 1 177 ? 4.078 -5.59 -8.766 1 98.81 177 VAL A CA 1
ATOM 1384 C C . VAL A 1 177 ? 3.189 -6.566 -9.531 1 98.81 177 VAL A C 1
ATOM 1386 O O . VAL A 1 177 ? 2.027 -6.773 -9.164 1 98.81 177 VAL A O 1
ATOM 1389 N N . ASP A 1 178 ? 3.709 -7.121 -10.547 1 98.81 178 ASP A N 1
ATOM 1390 C CA . ASP A 1 178 ? 2.926 -8.102 -11.297 1 98.81 178 ASP A CA 1
ATOM 1391 C C . ASP A 1 178 ? 2.504 -9.266 -10.406 1 98.81 178 ASP A C 1
ATOM 1393 O O . ASP A 1 178 ? 1.36 -9.719 -10.477 1 98.81 178 ASP A O 1
ATOM 1397 N N . PHE A 1 179 ? 3.346 -9.688 -9.562 1 98.69 179 PHE A N 1
ATOM 1398 C CA . PHE A 1 179 ? 3.068 -10.836 -8.703 1 98.69 179 PHE A CA 1
ATOM 1399 C C . PHE A 1 179 ? 2.137 -10.445 -7.562 1 98.69 179 PHE A C 1
ATOM 1401 O O . PHE A 1 179 ? 1.456 -11.297 -6.988 1 98.69 179 PHE A O 1
ATOM 1408 N N . PHE A 1 180 ? 2.08 -9.141 -7.215 1 98.88 180 PHE A N 1
ATOM 1409 C CA . PHE A 1 180 ? 1.146 -8.664 -6.199 1 98.88 180 PHE A CA 1
ATOM 1410 C C . PHE A 1 180 ? -0.294 -8.891 -6.641 1 98.88 180 PHE A C 1
ATOM 1412 O O . PHE A 1 180 ? -1.175 -9.125 -5.809 1 98.88 180 PHE A O 1
ATOM 1419 N N . TYR A 1 181 ? -0.538 -8.938 -7.938 1 98.88 181 TYR A N 1
ATOM 1420 C CA . TYR A 1 181 ? -1.88 -9.07 -8.492 1 98.88 181 TYR A CA 1
ATOM 1421 C C . TYR A 1 181 ? -2.312 -10.531 -8.539 1 98.88 181 TYR A C 1
ATOM 1423 O O . TYR A 1 181 ? -3.508 -10.828 -8.492 1 98.88 181 TYR A O 1
ATOM 1431 N N . VAL A 1 182 ? -1.382 -11.422 -8.664 1 98.81 182 VAL A N 1
ATOM 1432 C CA . VAL A 1 182 ? -1.607 -12.75 -9.211 1 98.81 182 VAL A CA 1
ATOM 1433 C C . VAL A 1 182 ? -2.564 -13.531 -8.312 1 98.81 182 VAL A C 1
ATOM 1435 O O . VAL A 1 182 ? -3.516 -14.148 -8.797 1 98.81 182 VAL A O 1
ATOM 1438 N N . PRO A 1 183 ? -2.406 -13.555 -7 1 98.75 183 PRO A N 1
ATOM 1439 C CA . PRO A 1 183 ? -3.279 -14.422 -6.199 1 98.75 183 PRO A CA 1
ATOM 1440 C C . PRO A 1 183 ? -4.754 -14.047 -6.328 1 98.75 183 PRO A C 1
ATOM 1442 O O . PRO A 1 183 ? -5.598 -14.914 -6.574 1 98.75 183 PRO A O 1
ATOM 1445 N N . TYR A 1 184 ? -5.012 -12.781 -6.219 1 98.75 184 TYR A N 1
ATOM 1446 C CA . TYR A 1 184 ? -6.418 -12.398 -6.266 1 98.75 184 TYR A CA 1
ATOM 1447 C C . TYR A 1 184 ? -6.949 -12.445 -7.691 1 98.75 184 TYR A C 1
ATOM 1449 O O . TYR A 1 184 ? -8.125 -12.75 -7.914 1 98.75 184 TYR A O 1
ATOM 1457 N N . MET A 1 185 ? -6.09 -12.18 -8.664 1 98.69 185 MET A N 1
ATOM 1458 C CA . MET A 1 185 ? -6.496 -12.398 -10.047 1 98.69 185 MET A CA 1
ATOM 1459 C C . MET A 1 185 ? -6.844 -13.867 -10.281 1 98.69 185 MET A C 1
ATOM 1461 O O . MET A 1 185 ? -7.793 -14.18 -11 1 98.69 185 MET A O 1
ATOM 1465 N N . HIS A 1 186 ? -6.09 -14.766 -9.68 1 98.5 186 HIS A N 1
ATOM 1466 C CA . HIS A 1 186 ? -6.352 -16.203 -9.797 1 98.5 186 HIS A CA 1
ATOM 1467 C C . HIS A 1 186 ? -7.742 -16.547 -9.273 1 98.5 186 HIS A C 1
ATOM 1469 O O . HIS A 1 186 ? -8.531 -17.188 -9.969 1 98.5 186 HIS A O 1
ATOM 1475 N N . TYR A 1 187 ? -8.078 -16.094 -8.109 1 98.12 187 TYR A N 1
ATOM 1476 C CA . TYR A 1 187 ? -9.367 -16.422 -7.504 1 98.12 187 TYR A CA 1
ATOM 1477 C C . TYR A 1 187 ? -10.508 -15.766 -8.258 1 98.12 187 TYR A C 1
ATOM 1479 O O . TYR A 1 187 ? -11.594 -16.344 -8.383 1 98.12 187 TYR A O 1
ATOM 1487 N N . LEU A 1 188 ? -10.25 -14.516 -8.742 1 98.5 188 LEU A N 1
ATOM 1488 C CA . LEU A 1 188 ? -11.266 -13.859 -9.562 1 98.5 188 LEU A CA 1
ATOM 1489 C C . LEU A 1 188 ? -11.547 -14.672 -10.82 1 98.5 188 LEU A C 1
ATOM 1491 O O . LEU A 1 188 ? -12.695 -15.039 -11.086 1 98.5 188 LEU A O 1
ATOM 1495 N N . ALA A 1 189 ? -10.508 -15.016 -11.516 1 97.75 189 ALA A N 1
ATOM 1496 C CA . ALA A 1 189 ? -10.625 -15.609 -12.852 1 97.75 189 ALA A CA 1
ATOM 1497 C C . ALA A 1 189 ? -11.125 -17.047 -12.766 1 97.75 189 ALA A C 1
ATOM 1499 O O . ALA A 1 189 ? -11.781 -17.531 -13.68 1 97.75 189 ALA A O 1
ATOM 1500 N N . THR A 1 190 ? -10.93 -17.734 -11.633 1 96.5 190 THR A N 1
ATOM 1501 C CA . THR A 1 190 ? -11.234 -19.172 -11.578 1 96.5 190 THR A CA 1
ATOM 1502 C C . THR A 1 190 ? -12.516 -19.422 -10.797 1 96.5 190 THR A C 1
ATOM 1504 O O . THR A 1 190 ? -13.219 -20.406 -11.047 1 96.5 190 THR A O 1
ATOM 1507 N N . HIS A 1 191 ? -12.883 -18.547 -9.828 1 96 191 HIS A N 1
ATOM 1508 C CA . HIS A 1 191 ? -13.945 -18.922 -8.914 1 96 191 HIS A CA 1
ATOM 1509 C C . HIS A 1 191 ? -15.016 -17.844 -8.828 1 96 191 HIS A C 1
ATOM 1511 O O . HIS A 1 191 ? -16.203 -18.125 -8.844 1 96 191 HIS A O 1
ATOM 1517 N N . VAL A 1 192 ? -14.641 -16.609 -8.805 1 97.31 192 VAL A N 1
ATOM 1518 C CA . VAL A 1 192 ? -15.547 -15.555 -8.367 1 97.31 192 VAL A CA 1
ATOM 1519 C C . VAL A 1 192 ? -16.172 -14.875 -9.586 1 97.31 192 VAL A C 1
ATOM 1521 O O . VAL A 1 192 ? -17.375 -14.578 -9.586 1 97.31 192 VAL A O 1
ATOM 1524 N N . TRP A 1 193 ? -15.336 -14.656 -10.555 1 97.69 193 TRP A N 1
ATOM 1525 C CA . TRP A 1 193 ? -15.734 -13.859 -11.711 1 97.69 193 TRP A CA 1
ATOM 1526 C C . TRP A 1 193 ? -15.062 -14.367 -12.984 1 97.69 193 TRP A C 1
ATOM 1528 O O . TRP A 1 193 ? -14.242 -13.656 -13.586 1 97.69 193 TRP A O 1
ATOM 1538 N N . PRO A 1 194 ? -15.484 -15.508 -13.516 1 96.38 194 PRO A N 1
ATOM 1539 C CA . PRO A 1 194 ? -14.82 -16.156 -14.648 1 96.38 194 PRO A CA 1
ATOM 1540 C C . PRO A 1 194 ? -14.781 -15.273 -15.891 1 96.38 194 PRO A C 1
ATOM 1542 O O . PRO A 1 194 ? -13.891 -15.43 -16.734 1 96.38 194 PRO A O 1
ATOM 1545 N N . SER A 1 195 ? -15.695 -14.312 -15.945 1 97.44 195 SER A N 1
ATOM 1546 C CA . SER A 1 195 ? -15.75 -13.453 -17.125 1 97.44 195 SER A CA 1
ATOM 1547 C C . SER A 1 195 ? -14.969 -12.164 -16.891 1 97.44 195 SER A C 1
ATOM 1549 O O . SER A 1 195 ? -15.148 -11.18 -17.625 1 97.44 195 SER A O 1
ATOM 1551 N N . VAL A 1 196 ? -14.109 -12.18 -15.914 1 97.94 196 VAL A N 1
ATOM 1552 C CA . VAL A 1 196 ? -13.43 -10.969 -15.453 1 97.94 196 VAL A CA 1
ATOM 1553 C C . VAL A 1 196 ? -12.562 -10.406 -16.578 1 97.94 196 VAL A C 1
ATOM 1555 O O . VAL A 1 196 ? -12.328 -9.195 -16.641 1 97.94 196 VAL A O 1
ATOM 1558 N N . LEU A 1 197 ? -12.148 -11.219 -17.5 1 98.06 197 LEU A N 1
ATOM 1559 C CA . LEU A 1 197 ? -11.203 -10.797 -18.531 1 98.06 197 LEU A CA 1
ATOM 1560 C C . LEU A 1 197 ? -11.93 -10.461 -19.828 1 98.06 197 LEU A C 1
ATOM 1562 O O . LEU A 1 197 ? -11.32 -9.953 -20.781 1 98.06 197 LEU A O 1
ATOM 1566 N N . ASP A 1 198 ? -13.242 -10.688 -19.812 1 97.62 198 ASP A N 1
ATOM 1567 C CA . ASP A 1 198 ? -14.016 -10.414 -21.031 1 97.62 198 ASP A CA 1
ATOM 1568 C C . ASP A 1 198 ? -13.922 -8.938 -21.422 1 97.62 198 ASP A C 1
ATOM 1570 O O . ASP A 1 198 ? -14.141 -8.055 -20.578 1 97.62 198 ASP A O 1
ATOM 1574 N N . GLY A 1 199 ? -13.562 -8.711 -22.688 1 97.56 199 GLY A N 1
ATOM 1575 C CA . GLY A 1 199 ? -13.5 -7.355 -23.203 1 97.56 199 GLY A CA 1
ATOM 1576 C C . GLY A 1 199 ? -12.242 -6.609 -22.766 1 97.56 199 GLY A C 1
ATOM 1577 O O . GLY A 1 199 ? -12.133 -5.402 -22.984 1 97.56 199 GLY A O 1
ATOM 1578 N N . ARG A 1 200 ? -11.328 -7.32 -22.156 1 98.38 200 ARG A N 1
ATOM 1579 C CA . ARG A 1 200 ? -10.102 -6.715 -21.672 1 98.38 200 ARG A CA 1
ATOM 1580 C C . ARG A 1 200 ? -8.875 -7.398 -22.266 1 98.38 200 ARG A C 1
ATOM 1582 O O . ARG A 1 200 ? -8.172 -8.141 -21.594 1 98.38 200 ARG A O 1
ATOM 1589 N N . GLN A 1 201 ? -8.57 -6.988 -23.469 1 98.38 201 GLN A N 1
ATOM 1590 C CA . GLN A 1 201 ? -7.602 -7.711 -24.281 1 98.38 201 GLN A CA 1
ATOM 1591 C C . GLN A 1 201 ? -6.195 -7.598 -23.703 1 98.38 201 GLN A C 1
ATOM 1593 O O . GLN A 1 201 ? -5.449 -8.578 -23.672 1 98.38 201 GLN A O 1
ATOM 1598 N N . HIS A 1 202 ? -5.871 -6.387 -23.281 1 98.81 202 HIS A N 1
ATOM 1599 C CA . HIS A 1 202 ? -4.512 -6.176 -22.797 1 98.81 202 HIS A CA 1
ATOM 1600 C C . HIS A 1 202 ? -4.316 -6.805 -21.422 1 98.81 202 HIS A C 1
ATOM 1602 O O . HIS A 1 202 ? -3.26 -7.379 -21.156 1 98.81 202 HIS A O 1
ATOM 1608 N N . LEU A 1 203 ? -5.312 -6.711 -20.609 1 98.81 203 LEU A N 1
ATOM 1609 C CA . LEU A 1 203 ? -5.266 -7.395 -19.328 1 98.81 203 LEU A CA 1
ATOM 1610 C C . LEU A 1 203 ? -5.215 -8.906 -19.516 1 98.81 203 LEU A C 1
ATOM 1612 O O . LEU A 1 203 ? -4.508 -9.602 -18.781 1 98.81 203 LEU A O 1
ATOM 1616 N N . GLY A 1 204 ? -5.977 -9.375 -20.438 1 98.75 204 GLY A N 1
ATOM 1617 C CA . GLY A 1 204 ? -5.941 -10.789 -20.766 1 98.75 204 GLY A CA 1
ATOM 1618 C C . GLY A 1 204 ? -4.57 -11.266 -21.219 1 98.75 204 GLY A C 1
ATOM 1619 O O . GLY A 1 204 ? -4.121 -12.344 -20.828 1 98.75 204 GLY A O 1
ATOM 1620 N N . ALA A 1 205 ? -3.922 -10.508 -22.047 1 98.81 205 ALA A N 1
ATOM 1621 C CA . ALA A 1 205 ? -2.576 -10.844 -22.5 1 98.81 205 ALA A CA 1
ATOM 1622 C C . ALA A 1 205 ? -1.592 -10.883 -21.344 1 98.81 205 ALA A C 1
ATOM 1624 O O . ALA A 1 205 ? -0.772 -11.797 -21.234 1 98.81 205 ALA A O 1
ATOM 1625 N N . TRP A 1 206 ? -1.687 -9.906 -20.469 1 98.88 206 TRP A N 1
ATOM 1626 C CA . TRP A 1 206 ? -0.858 -9.875 -19.266 1 98.88 206 TRP A CA 1
ATOM 1627 C C . TRP A 1 206 ? -1.101 -11.109 -18.406 1 98.88 206 TRP A C 1
ATOM 1629 O O . TRP A 1 206 ? -0.152 -11.75 -17.953 1 98.88 206 TRP A O 1
ATOM 1639 N N . TRP A 1 207 ? -2.342 -11.453 -18.219 1 98.69 207 TRP A N 1
ATOM 1640 C CA . TRP A 1 207 ? -2.707 -12.586 -17.391 1 98.69 207 TRP A CA 1
ATOM 1641 C C . TRP A 1 207 ? -2.158 -13.891 -17.969 1 98.69 207 TRP A C 1
ATOM 1643 O O . TRP A 1 207 ? -1.637 -14.734 -17.234 1 98.69 207 TRP A O 1
ATOM 1653 N N . LYS A 1 208 ? -2.229 -14.039 -19.25 1 98.38 208 LYS A N 1
ATOM 1654 C CA . LYS A 1 208 ? -1.684 -15.219 -19.906 1 98.38 208 LYS A CA 1
ATOM 1655 C C . LYS A 1 208 ? -0.181 -15.344 -19.672 1 98.38 208 LYS A C 1
ATOM 1657 O O . LYS A 1 208 ? 0.33 -16.438 -19.422 1 98.38 208 LYS A O 1
ATOM 1662 N N . MET A 1 209 ? 0.46 -14.234 -19.75 1 98.31 209 MET A N 1
ATOM 1663 C CA . MET A 1 209 ? 1.896 -14.234 -19.484 1 98.31 209 MET A CA 1
ATOM 1664 C C . MET A 1 209 ? 2.184 -14.672 -18.047 1 98.31 209 MET A C 1
ATOM 1666 O O . MET A 1 209 ? 3.096 -15.461 -17.812 1 98.31 209 MET A O 1
ATOM 1670 N N . MET A 1 210 ? 1.421 -14.172 -17.141 1 98.25 210 MET A N 1
ATOM 1671 C CA . MET A 1 210 ? 1.631 -14.516 -15.734 1 98.25 210 MET A CA 1
ATOM 1672 C C . MET A 1 210 ? 1.318 -15.984 -15.477 1 98.25 210 MET A C 1
ATOM 1674 O O . MET A 1 210 ? 2.059 -16.672 -14.773 1 98.25 210 MET A O 1
ATOM 1678 N N . GLN A 1 211 ? 0.312 -16.516 -16.094 1 97.5 211 GLN A N 1
ATOM 1679 C CA . GLN A 1 211 ? -0.084 -17.906 -15.938 1 97.5 211 GLN A CA 1
ATOM 1680 C C . GLN A 1 211 ? 0.956 -18.844 -16.547 1 97.5 211 GLN A C 1
ATOM 1682 O O . GLN A 1 211 ? 1.072 -20 -16.125 1 97.5 211 GLN A O 1
ATOM 1687 N N . GLY A 1 212 ? 1.608 -18.359 -17.469 1 97.44 212 GLY A N 1
ATOM 1688 C CA . GLY A 1 212 ? 2.584 -19.172 -18.172 1 97.44 212 GLY A CA 1
ATOM 1689 C C . GLY A 1 212 ? 3.871 -19.375 -17.391 1 97.44 212 GLY A C 1
ATOM 1690 O O . GLY A 1 212 ? 4.727 -20.172 -17.797 1 97.44 212 GLY A O 1
ATOM 1691 N N . ARG A 1 213 ? 4.004 -18.734 -16.344 1 96.56 213 ARG A N 1
ATOM 1692 C CA . ARG A 1 213 ? 5.234 -18.828 -15.562 1 96.56 213 ARG A CA 1
ATOM 1693 C C . ARG A 1 213 ? 5.258 -20.078 -14.703 1 96.56 213 ARG A C 1
ATOM 1695 O O . ARG A 1 213 ? 4.215 -20.531 -14.211 1 96.56 213 ARG A O 1
ATOM 1702 N N . ASP A 1 214 ? 6.438 -20.594 -14.422 1 95.94 214 ASP A N 1
ATOM 1703 C CA . ASP A 1 214 ? 6.602 -21.797 -13.609 1 95.94 214 ASP A CA 1
ATOM 1704 C C . ASP A 1 214 ? 6.105 -21.562 -12.188 1 95.94 214 ASP A C 1
ATOM 1706 O O . ASP A 1 214 ? 5.52 -22.469 -11.57 1 95.94 214 ASP A O 1
ATOM 1710 N N . SER A 1 215 ? 6.348 -20.406 -11.664 1 96.75 215 SER A N 1
ATOM 1711 C CA . SER A 1 215 ? 5.91 -20.094 -10.305 1 96.75 215 SER A CA 1
ATOM 1712 C C . SER A 1 215 ? 4.395 -20.203 -10.18 1 96.75 215 SER A C 1
ATOM 1714 O O . SER A 1 215 ? 3.891 -20.734 -9.188 1 96.75 215 SER A O 1
ATOM 1716 N N . TYR A 1 216 ? 3.686 -19.75 -11.188 1 97.94 216 TYR A N 1
ATOM 1717 C CA . TYR A 1 216 ? 2.23 -19.844 -11.172 1 97.94 216 TYR A CA 1
ATOM 1718 C C . TYR A 1 216 ? 1.771 -21.297 -11.156 1 97.94 216 TYR A C 1
ATOM 1720 O O . TYR A 1 216 ? 0.878 -21.656 -10.391 1 97.94 216 TYR A O 1
ATOM 1728 N N . ARG A 1 217 ? 2.373 -22.094 -11.969 1 96.81 217 ARG A N 1
ATOM 1729 C CA . ARG A 1 217 ? 2.012 -23.5 -12.062 1 96.81 217 ARG A CA 1
ATOM 1730 C C . ARG A 1 217 ? 2.254 -24.219 -10.734 1 96.81 217 ARG A C 1
ATOM 1732 O O . ARG A 1 217 ? 1.441 -25.047 -10.312 1 96.81 217 ARG A O 1
ATOM 1739 N N . VAL A 1 218 ? 3.352 -23.891 -10.148 1 96.19 218 VAL A N 1
ATOM 1740 C CA . VAL A 1 218 ? 3.705 -24.547 -8.891 1 96.19 218 VAL A CA 1
ATOM 1741 C C . VAL A 1 218 ? 2.711 -24.156 -7.805 1 96.19 218 VAL A C 1
ATOM 1743 O O . VAL A 1 218 ? 2.242 -25 -7.043 1 96.19 218 VAL A O 1
ATOM 1746 N N . VAL A 1 219 ? 2.328 -22.891 -7.758 1 97.56 219 VAL A N 1
ATOM 1747 C CA . VAL A 1 219 ? 1.525 -22.359 -6.656 1 97.56 219 VAL A CA 1
ATOM 1748 C C . VAL A 1 219 ? 0.056 -22.719 -6.875 1 97.56 219 VAL A C 1
ATOM 1750 O O . VAL A 1 219 ? -0.656 -23.047 -5.926 1 97.56 219 VAL A O 1
ATOM 1753 N N . PHE A 1 220 ? -0.397 -22.703 -8.164 1 96.69 220 PHE A N 1
ATOM 1754 C CA . PHE A 1 220 ? -1.832 -22.812 -8.398 1 96.69 220 PHE A CA 1
ATOM 1755 C C . PHE A 1 220 ? -2.152 -24.031 -9.258 1 96.69 220 PHE A C 1
ATOM 1757 O O . PHE A 1 220 ? -3.32 -24.391 -9.43 1 96.69 220 PHE A O 1
ATOM 1764 N N . GLY A 1 221 ? -1.249 -24.609 -10.102 1 82.94 221 GLY A N 1
ATOM 1765 C CA . GLY A 1 221 ? -1.474 -25.688 -11.055 1 82.94 221 GLY A CA 1
ATOM 1766 C C . GLY A 1 221 ? -2.012 -26.953 -10.406 1 82.94 221 GLY A C 1
ATOM 1767 O O . GLY A 1 221 ? -2.791 -27.688 -11.023 1 82.94 221 GLY A O 1
ATOM 1768 N N . GLN A 1 222 ? -1.326 -27.375 -9.312 1 59.88 222 GLN A N 1
ATOM 1769 C CA . GLN A 1 222 ? -1.743 -28.703 -8.859 1 59.88 222 GLN A CA 1
ATOM 1770 C C . GLN A 1 222 ? -3.219 -28.719 -8.469 1 59.88 222 GLN A C 1
ATOM 1772 O O . GLN A 1 222 ? -3.803 -29.781 -8.25 1 59.88 222 GLN A O 1
ATOM 1777 N N . GLN A 1 223 ? -3.799 -27.609 -8.164 1 49.44 223 GLN A N 1
ATOM 1778 C CA . GLN A 1 223 ? -5.129 -27.75 -7.582 1 49.44 223 GLN A CA 1
ATOM 1779 C C . GLN A 1 223 ? -6.156 -28.125 -8.641 1 49.44 223 GLN A C 1
ATOM 1781 O O . GLN A 1 223 ? -7.32 -28.391 -8.328 1 49.44 223 GLN A O 1
ATOM 1786 N N . ALA A 1 224 ? -6.066 -27.859 -9.812 1 41.38 224 ALA A N 1
ATOM 1787 C CA . ALA A 1 224 ? -7.094 -28.312 -10.742 1 41.38 224 ALA A CA 1
ATOM 1788 C C . ALA A 1 224 ? -7.359 -29.812 -10.578 1 41.38 224 ALA A C 1
ATOM 1790 O O . ALA A 1 224 ? -8.477 -30.281 -10.797 1 41.38 224 ALA A O 1
ATOM 1791 N N . ALA A 1 225 ? -6.387 -30.688 -10.516 1 36.53 225 ALA A N 1
ATOM 1792 C CA . ALA A 1 225 ? -6.766 -32.062 -10.781 1 36.53 225 ALA A CA 1
ATOM 1793 C C . ALA A 1 225 ? -7.414 -32.719 -9.562 1 36.53 225 ALA A C 1
ATOM 1795 O O . ALA A 1 225 ? -7.785 -33.875 -9.594 1 36.53 225 ALA A O 1
ATOM 1796 N N . ASN A 1 226 ? -7.461 -32.062 -8.242 1 32.28 226 ASN A N 1
ATOM 1797 C CA . ASN A 1 226 ? -8.25 -32.969 -7.398 1 32.28 226 ASN A CA 1
ATOM 1798 C C . ASN A 1 226 ? -9.742 -32.625 -7.492 1 32.28 226 ASN A C 1
ATOM 1800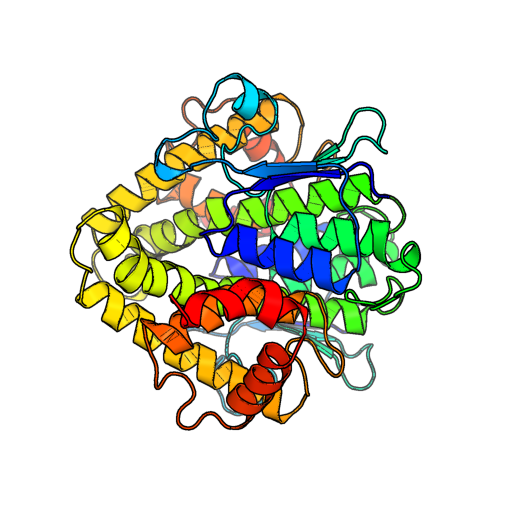 O O . ASN A 1 226 ? -10.133 -31.469 -7.48 1 32.28 226 ASN A O 1
ATOM 1804 N N . MET B 1 1 ? 14.508 25.547 -7.496 1 79.25 1 MET B N 1
ATOM 1805 C CA . MET B 1 1 ? 13.086 25.219 -7.547 1 79.25 1 MET B CA 1
ATOM 1806 C C . MET B 1 1 ? 12.844 23.969 -8.391 1 79.25 1 MET B C 1
ATOM 1808 O O . MET B 1 1 ? 13.422 23.828 -9.469 1 79.25 1 MET B O 1
ATOM 1812 N N . ALA B 1 2 ? 12.008 23.078 -7.793 1 85.94 2 ALA B N 1
ATOM 1813 C CA . ALA B 1 2 ? 11.672 21.875 -8.539 1 85.94 2 ALA B CA 1
ATOM 1814 C C . ALA B 1 2 ? 10.703 22.172 -9.672 1 85.94 2 ALA B C 1
ATOM 1816 O O . ALA B 1 2 ? 9.789 22.984 -9.516 1 85.94 2 ALA B O 1
ATOM 1817 N N . GLN B 1 3 ? 10.805 21.578 -10.766 1 93.06 3 GLN B N 1
ATOM 1818 C CA . GLN B 1 3 ? 9.945 21.781 -11.93 1 93.06 3 GLN B CA 1
ATOM 1819 C C . GLN B 1 3 ? 8.703 20.891 -11.844 1 93.06 3 GLN B C 1
ATOM 1821 O O . GLN B 1 3 ? 8.359 20.203 -12.805 1 93.06 3 GLN B O 1
ATOM 1826 N N . ILE B 1 4 ? 8.133 20.953 -10.664 1 96.31 4 ILE B N 1
ATOM 1827 C CA . ILE B 1 4 ? 6.984 20.109 -10.367 1 96.31 4 ILE B CA 1
ATOM 1828 C C . ILE B 1 4 ? 5.703 20.953 -10.391 1 96.31 4 ILE B C 1
ATOM 1830 O O . ILE B 1 4 ? 5.629 22 -9.75 1 96.31 4 ILE B O 1
ATOM 1834 N N . THR B 1 5 ? 4.746 20.516 -11.156 1 97.88 5 THR B N 1
ATOM 1835 C CA . THR B 1 5 ? 3.367 20.984 -11.047 1 97.88 5 THR B CA 1
ATOM 1836 C C . THR B 1 5 ? 2.516 19.984 -10.273 1 97.88 5 THR B C 1
ATOM 1838 O O . THR B 1 5 ? 2.49 18.797 -10.609 1 97.88 5 THR B O 1
ATOM 1841 N N . LEU B 1 6 ? 1.893 20.484 -9.266 1 98.19 6 LEU B N 1
ATOM 1842 C CA . LEU B 1 6 ? 1.034 19.656 -8.43 1 98.19 6 LEU B CA 1
ATOM 1843 C C . LEU B 1 6 ? -0.436 19.875 -8.766 1 98.19 6 LEU B C 1
ATOM 1845 O O . LEU B 1 6 ? -0.915 21.016 -8.734 1 98.19 6 LEU B O 1
ATOM 1849 N N . PHE B 1 7 ? -1.144 18.844 -9.172 1 98.44 7 PHE B N 1
ATOM 1850 C CA . PHE B 1 7 ? -2.596 18.844 -9.32 1 98.44 7 PHE B CA 1
ATOM 1851 C C . PHE B 1 7 ? -3.262 18.266 -8.078 1 98.44 7 PHE B C 1
ATOM 1853 O O . PHE B 1 7 ? -3.012 17.109 -7.727 1 98.44 7 PHE B O 1
ATOM 1860 N N . THR B 1 8 ? -4.105 19.078 -7.449 1 98.12 8 THR B N 1
ATOM 1861 C CA . THR B 1 8 ? -4.488 18.672 -6.102 1 98.12 8 THR B CA 1
ATOM 1862 C C . THR B 1 8 ? -5.871 19.203 -5.746 1 98.12 8 THR B C 1
ATOM 1864 O O . THR B 1 8 ? -6.449 19.984 -6.504 1 98.12 8 THR B O 1
ATOM 1867 N N . ASP B 1 9 ? -6.492 18.672 -4.785 1 97.56 9 ASP B N 1
ATOM 1868 C CA . ASP B 1 9 ? -7.602 19.188 -3.988 1 97.56 9 ASP B CA 1
ATOM 1869 C C . ASP B 1 9 ? -7.281 19.125 -2.496 1 97.56 9 ASP B C 1
ATOM 1871 O O . ASP B 1 9 ? -7.414 18.062 -1.874 1 97.56 9 ASP B O 1
ATOM 1875 N N . SER B 1 10 ? -6.844 20.266 -1.957 1 96 10 SER B N 1
ATOM 1876 C CA . SER B 1 10 ? -6.219 20.344 -0.64 1 96 10 SER B CA 1
ATOM 1877 C C . SER B 1 10 ? -7.223 20.016 0.463 1 96 10 SER B C 1
ATOM 1879 O O . SER B 1 10 ? -6.84 19.844 1.623 1 96 10 SER B O 1
ATOM 1881 N N . ARG B 1 11 ? -8.469 19.844 0.12 1 94.56 11 ARG B N 1
ATOM 1882 C CA . ARG B 1 11 ? -9.516 19.594 1.107 1 94.56 11 ARG B CA 1
ATOM 1883 C C . ARG B 1 11 ? -9.516 18.125 1.539 1 94.56 11 ARG B C 1
ATOM 1885 O O . ARG B 1 11 ? -10.109 17.781 2.561 1 94.56 11 ARG B O 1
ATOM 1892 N N . PHE B 1 12 ? -8.789 17.312 0.798 1 96.44 12 PHE B N 1
ATOM 1893 C CA . PHE B 1 12 ? -8.945 15.875 1.02 1 96.44 12 PHE B CA 1
ATOM 1894 C C . PHE B 1 12 ? -7.645 15.258 1.522 1 96.44 12 PHE B C 1
ATOM 1896 O O . PHE B 1 12 ? -6.566 15.82 1.324 1 96.44 12 PHE B O 1
ATOM 1903 N N . PRO B 1 13 ? -7.723 14.109 2.117 1 97.81 13 PRO B N 1
ATOM 1904 C CA . PRO B 1 13 ? -6.617 13.531 2.889 1 97.81 13 PRO B CA 1
ATOM 1905 C C . PRO B 1 13 ? -5.422 13.156 2.016 1 97.81 13 PRO B C 1
ATOM 1907 O O . PRO B 1 13 ? -4.273 13.406 2.396 1 97.81 13 PRO B O 1
ATOM 1910 N N . CYS B 1 14 ? -5.641 12.539 0.848 1 98.06 14 CYS B N 1
ATOM 1911 C CA . CYS B 1 14 ? -4.52 12.07 0.042 1 98.06 14 CYS B CA 1
ATOM 1912 C C . CYS B 1 14 ? -3.695 13.242 -0.48 1 98.06 14 CYS B C 1
ATOM 1914 O O . CYS B 1 14 ? -2.469 13.242 -0.367 1 98.06 14 CYS B O 1
ATOM 1916 N N . PRO B 1 15 ? -4.32 14.273 -0.988 1 98.38 15 PRO B N 1
ATOM 1917 C CA . PRO B 1 15 ? -3.584 15.492 -1.323 1 98.38 15 PRO B CA 1
ATOM 1918 C C . PRO B 1 15 ? -2.877 16.109 -0.116 1 98.38 15 PRO B C 1
ATOM 1920 O O . PRO B 1 15 ? -1.752 16.594 -0.238 1 98.38 15 PRO B O 1
ATOM 1923 N N . GLN B 1 16 ? -3.527 16.094 1.035 1 98.56 16 GLN B N 1
ATOM 1924 C CA . GLN B 1 16 ? -2.926 16.625 2.254 1 98.56 16 GLN B CA 1
ATOM 1925 C C . GLN B 1 16 ? -1.668 15.844 2.631 1 98.56 16 GLN B C 1
ATOM 1927 O O . GLN B 1 16 ? -0.686 16.422 3.09 1 98.56 16 GLN B O 1
ATOM 1932 N N . ARG B 1 17 ? -1.69 14.539 2.449 1 98.75 17 ARG B N 1
ATOM 1933 C CA . ARG B 1 17 ? -0.519 13.695 2.68 1 98.75 17 ARG B CA 1
ATOM 1934 C C . ARG B 1 17 ? 0.678 14.195 1.876 1 98.75 17 ARG B C 1
ATOM 1936 O O . ARG B 1 17 ? 1.783 14.312 2.408 1 98.75 17 ARG B O 1
ATOM 1943 N N . LEU B 1 18 ? 0.411 14.438 0.65 1 98.31 18 LEU B N 1
ATOM 1944 C CA . LEU B 1 18 ? 1.485 14.875 -0.235 1 98.31 18 LEU B CA 1
ATOM 1945 C C . LEU B 1 18 ? 1.969 16.266 0.147 1 98.31 18 LEU B C 1
ATOM 1947 O O . LEU B 1 18 ? 3.168 16.547 0.098 1 98.31 18 LEU B O 1
ATOM 1951 N N . GLN B 1 19 ? 1.055 17.125 0.558 1 97.88 19 GLN B N 1
ATOM 1952 C CA . GLN B 1 19 ? 1.434 18.469 0.988 1 97.88 19 GLN B CA 1
ATOM 1953 C C . GLN B 1 19 ? 2.344 18.422 2.211 1 97.88 19 GLN B C 1
ATOM 1955 O O . GLN B 1 19 ? 3.328 19.156 2.291 1 97.88 19 GLN B O 1
ATOM 1960 N N . LEU B 1 20 ? 2.021 17.578 3.127 1 97.81 20 LEU B N 1
ATOM 1961 C CA . LEU B 1 20 ? 2.881 17.375 4.289 1 97.81 20 LEU B CA 1
ATOM 1962 C C . LEU B 1 20 ? 4.305 17.047 3.863 1 97.81 20 LEU B C 1
ATOM 1964 O O . LEU B 1 20 ? 5.262 17.641 4.352 1 97.81 20 LEU B O 1
ATOM 1968 N N . VAL B 1 21 ? 4.43 16.125 2.939 1 97.06 21 VAL B N 1
ATOM 1969 C CA . VAL B 1 21 ? 5.73 15.625 2.502 1 97.06 21 VAL B CA 1
ATOM 1970 C C . VAL B 1 21 ? 6.492 16.734 1.78 1 97.06 21 VAL B C 1
ATOM 1972 O O . VAL B 1 21 ? 7.688 16.922 2.01 1 97.06 21 VAL B O 1
ATOM 1975 N N . ILE B 1 22 ? 5.805 17.469 0.939 1 95.81 22 ILE B N 1
ATOM 1976 C CA . ILE B 1 22 ? 6.426 18.547 0.195 1 95.81 22 ILE B CA 1
ATOM 1977 C C . ILE B 1 22 ? 6.996 19.578 1.168 1 95.81 22 ILE B C 1
ATOM 1979 O O . ILE B 1 22 ? 8.133 20.031 1.002 1 95.81 22 ILE B O 1
ATOM 1983 N N . LEU B 1 23 ? 6.266 19.891 2.199 1 95 23 LEU B N 1
ATOM 1984 C CA . LEU B 1 23 ? 6.703 20.844 3.213 1 95 23 LEU B CA 1
ATOM 1985 C C . LEU B 1 23 ? 7.887 20.297 4.004 1 95 23 LEU B C 1
ATOM 1987 O O . LEU B 1 23 ? 8.859 21 4.246 1 95 23 LEU B O 1
ATOM 1991 N N . GLU B 1 24 ? 7.848 19.047 4.355 1 95.31 24 GLU B N 1
ATOM 1992 C CA . GLU B 1 24 ? 8.906 18.422 5.145 1 95.31 24 GLU B CA 1
ATOM 1993 C C . GLU B 1 24 ? 10.219 18.375 4.359 1 95.31 24 GLU B C 1
ATOM 1995 O O . GLU B 1 24 ? 11.297 18.484 4.941 1 95.31 24 GLU B O 1
ATOM 2000 N N . LEU B 1 25 ? 10.109 18.203 3.064 1 94 25 LEU B N 1
ATOM 2001 C CA . LEU B 1 25 ? 11.289 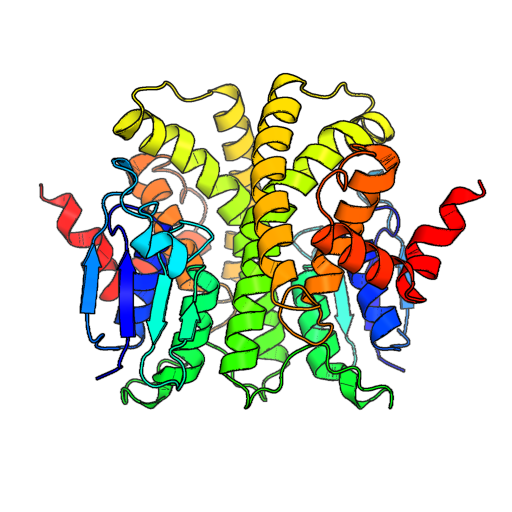18.109 2.215 1 94 25 LEU B CA 1
ATOM 2002 C C . LEU B 1 25 ? 11.812 19.484 1.85 1 94 25 LEU B C 1
ATOM 2004 O O . LEU B 1 25 ? 12.906 19.625 1.294 1 94 25 LEU B O 1
ATOM 2008 N N . GLY B 1 26 ? 10.984 20.453 2.117 1 92.19 26 GLY B N 1
ATOM 2009 C CA . GLY B 1 26 ? 11.383 21.812 1.787 1 92.19 26 GLY B CA 1
ATOM 2010 C C . GLY B 1 26 ? 11.391 22.094 0.296 1 92.19 26 GLY B C 1
ATOM 2011 O O . GLY B 1 26 ? 12.18 22.906 -0.188 1 92.19 26 GLY B O 1
ATOM 2012 N N . ILE B 1 27 ? 10.57 21.406 -0.418 1 91.94 27 ILE B N 1
ATOM 2013 C CA . ILE B 1 27 ? 10.523 21.547 -1.869 1 91.94 27 ILE B CA 1
ATOM 2014 C C . ILE B 1 27 ? 9.664 22.75 -2.238 1 91.94 27 ILE B C 1
ATOM 2016 O O . ILE B 1 27 ? 8.562 22.922 -1.71 1 91.94 27 ILE B O 1
ATOM 2020 N N . THR B 1 28 ? 10.188 23.531 -3.045 1 93.12 28 THR B N 1
ATOM 2021 C CA . THR B 1 28 ? 9.383 24.562 -3.699 1 93.12 28 THR B CA 1
ATOM 2022 C C . THR B 1 28 ? 8.922 24.094 -5.078 1 93.12 28 THR B C 1
ATOM 2024 O O . THR B 1 28 ? 9.75 23.875 -5.969 1 93.12 28 THR B O 1
ATOM 2027 N N . VAL B 1 29 ? 7.652 24 -5.219 1 94.75 29 VAL B N 1
ATOM 2028 C CA . VAL B 1 29 ? 7.129 23.484 -6.48 1 94.75 29 VAL B CA 1
ATOM 2029 C C . VAL B 1 29 ? 6.914 24.641 -7.457 1 94.75 29 VAL B C 1
ATOM 2031 O O . VAL B 1 29 ? 6.699 25.781 -7.043 1 94.75 29 VAL B O 1
ATOM 2034 N N . LYS B 1 30 ? 6.93 24.344 -8.711 1 95.94 30 LYS B N 1
ATOM 2035 C CA . LYS B 1 30 ? 6.754 25.297 -9.789 1 95.94 30 LYS B CA 1
ATOM 2036 C C . LYS B 1 30 ? 5.328 25.844 -9.812 1 95.94 30 LYS B C 1
ATOM 2038 O O . LYS B 1 30 ? 5.113 27.031 -10.102 1 95.94 30 LYS B O 1
ATOM 2043 N N . GLY B 1 31 ? 4.383 24.922 -9.539 1 97.12 31 GLY B N 1
ATOM 2044 C CA . GLY B 1 31 ? 2.988 25.328 -9.562 1 97.12 31 GLY B CA 1
ATOM 2045 C C . GLY B 1 31 ? 2.062 24.359 -8.867 1 97.12 31 GLY B C 1
ATOM 2046 O O . GLY B 1 31 ? 2.395 23.172 -8.711 1 97.12 31 GLY B O 1
ATOM 2047 N N . VAL B 1 32 ? 0.961 24.938 -8.406 1 97.69 32 VAL B N 1
ATOM 2048 C CA . VAL B 1 32 ? -0.112 24.156 -7.809 1 97.69 32 VAL B CA 1
ATOM 2049 C C . VAL B 1 32 ? -1.429 24.453 -8.523 1 97.69 32 VAL B C 1
ATOM 2051 O O . VAL B 1 32 ? -1.818 25.609 -8.664 1 97.69 32 VAL B O 1
ATOM 2054 N N . GLN B 1 33 ? -2.012 23.469 -9.047 1 97.62 33 GLN B N 1
ATOM 2055 C CA . GLN B 1 33 ? -3.346 23.562 -9.625 1 97.62 33 GLN B CA 1
ATOM 2056 C C . GLN B 1 33 ? -4.391 22.922 -8.719 1 97.62 33 GLN B C 1
ATOM 2058 O O . GLN B 1 33 ? -4.488 21.688 -8.656 1 97.62 33 GLN B O 1
ATOM 2063 N N . GLU B 1 34 ? -5.184 23.75 -8.078 1 97.94 34 GLU B N 1
ATOM 2064 C CA . GLU B 1 34 ? -6.301 23.266 -7.27 1 97.94 34 GLU B CA 1
ATOM 2065 C C . GLU B 1 34 ? -7.48 22.859 -8.148 1 97.94 34 GLU B C 1
ATOM 2067 O O . GLU B 1 34 ? -7.926 23.641 -9 1 97.94 34 GLU B O 1
ATOM 2072 N N . LEU B 1 35 ? -7.906 21.641 -7.922 1 97.06 35 LEU B N 1
ATOM 2073 C CA . LEU B 1 35 ? -9.047 21.109 -8.656 1 97.06 35 LEU B CA 1
ATOM 2074 C C . LEU B 1 35 ? -10.227 20.859 -7.719 1 97.06 35 LEU B C 1
ATOM 2076 O O . LEU B 1 35 ? -10.031 20.516 -6.547 1 97.06 35 LEU B O 1
ATOM 2080 N N . ASP B 1 36 ? -11.438 21.078 -8.211 1 95.75 36 ASP B N 1
ATOM 2081 C CA . ASP B 1 36 ? -12.648 20.734 -7.477 1 95.75 36 ASP B CA 1
ATOM 2082 C C . ASP B 1 36 ? -13.141 19.328 -7.852 1 95.75 36 ASP B C 1
ATOM 2084 O O . ASP B 1 36 ? -13.844 19.156 -8.844 1 95.75 36 ASP B O 1
ATOM 2088 N N . ILE B 1 37 ? -12.812 18.359 -7 1 92.56 37 ILE B N 1
ATOM 2089 C CA . ILE B 1 37 ? -13.133 16.969 -7.336 1 92.56 37 ILE B CA 1
ATOM 2090 C C . ILE B 1 37 ? -14.641 16.75 -7.238 1 92.56 37 ILE B C 1
ATOM 2092 O O . ILE B 1 37 ? -15.18 15.836 -7.863 1 92.56 37 ILE B O 1
ATOM 2096 N N . GLU B 1 38 ? -15.258 17.578 -6.445 1 90.56 38 GLU B N 1
ATOM 2097 C CA . GLU B 1 38 ? -16.719 17.484 -6.355 1 90.56 38 GLU B CA 1
ATOM 2098 C C . GLU B 1 38 ? -17.375 17.844 -7.684 1 90.56 38 GLU B C 1
ATOM 2100 O O . GLU B 1 38 ? -18.453 17.328 -8.008 1 90.56 38 GLU B O 1
ATOM 2105 N N . ARG B 1 39 ? -16.766 18.688 -8.406 1 92.06 39 ARG B N 1
ATOM 2106 C CA . ARG B 1 39 ? -17.25 19.094 -9.719 1 92.06 39 ARG B CA 1
ATOM 2107 C C . ARG B 1 39 ? -16.594 18.281 -10.828 1 92.06 39 ARG B C 1
ATOM 2109 O O . ARG B 1 39 ? -16.719 18.625 -12.008 1 92.06 39 ARG B O 1
ATOM 2116 N N . SER B 1 40 ? -15.805 17.297 -10.461 1 92.44 40 SER B N 1
ATOM 2117 C CA . SER B 1 40 ? -15.156 16.344 -11.352 1 92.44 40 SER B CA 1
ATOM 2118 C C . SER B 1 40 ? -14.188 17.047 -12.305 1 92.44 40 SER B C 1
ATOM 2120 O O . SER B 1 40 ? -14.039 16.641 -13.461 1 92.44 40 SER B O 1
ATOM 2122 N N . GLU B 1 41 ? -13.57 18.078 -11.867 1 93.31 41 GLU B N 1
ATOM 2123 C CA . GLU B 1 41 ? -12.617 18.812 -12.695 1 93.31 41 GLU B CA 1
ATOM 2124 C C . GLU B 1 41 ? -11.445 17.922 -13.094 1 93.31 41 GLU B C 1
ATOM 2126 O O . GLU B 1 41 ? -10.883 18.078 -14.18 1 93.31 41 GLU B O 1
ATOM 2131 N N . GLN B 1 42 ? -11.094 17 -12.203 1 89.5 42 GLN B N 1
ATOM 2132 C CA . GLN B 1 42 ? -9.961 16.125 -12.461 1 89.5 42 GLN B CA 1
ATOM 2133 C C . GLN B 1 42 ? -10.281 15.133 -13.578 1 89.5 42 GLN B C 1
ATOM 2135 O O . GLN B 1 42 ? -9.383 14.453 -14.086 1 89.5 42 GLN B O 1
ATOM 2140 N N . LYS B 1 43 ? -11.555 15.133 -13.992 1 90.88 43 LYS B N 1
ATOM 2141 C CA . LYS B 1 43 ? -11.977 14.18 -15.016 1 90.88 43 LYS B CA 1
ATOM 2142 C C . LYS B 1 43 ? -12.164 14.867 -16.359 1 90.88 43 LYS B C 1
ATOM 2144 O O . LYS B 1 43 ? -12.68 14.258 -17.312 1 90.88 43 LYS B O 1
ATOM 2149 N N . SER B 1 44 ? -11.75 16.094 -16.453 1 92.62 44 SER B N 1
ATOM 2150 C CA . SER B 1 44 ? -11.781 16.75 -17.75 1 92.62 44 SER B CA 1
ATOM 2151 C C . SER B 1 44 ? -10.938 16 -18.766 1 92.62 44 SER B C 1
ATOM 2153 O O . SER B 1 44 ? -10.008 15.273 -18.406 1 92.62 44 SER B O 1
ATOM 2155 N N . THR B 1 45 ? -11.242 16.172 -19.984 1 92.62 45 THR B N 1
ATOM 2156 C CA . THR B 1 45 ? -10.531 15.5 -21.062 1 92.62 45 THR B CA 1
ATOM 2157 C C . THR B 1 45 ? -9.047 15.828 -21.016 1 92.62 45 THR B C 1
ATOM 2159 O O . THR B 1 45 ? -8.203 14.945 -21.188 1 92.62 45 THR B O 1
ATOM 2162 N N . GLU B 1 46 ? -8.742 17.016 -20.766 1 93 46 GLU B N 1
ATOM 2163 C CA . GLU B 1 46 ? -7.355 17.469 -20.719 1 93 46 GLU B CA 1
ATOM 2164 C C . GLU B 1 46 ? -6.59 16.812 -19.578 1 93 46 GLU B C 1
ATOM 2166 O O . GLU B 1 46 ? -5.473 16.328 -19.766 1 93 46 GLU B O 1
ATOM 2171 N N . LEU B 1 47 ? -7.234 16.766 -18.453 1 93.06 47 LEU B N 1
ATOM 2172 C CA . LEU B 1 47 ? -6.543 16.219 -17.297 1 93.06 47 LEU B CA 1
ATOM 2173 C C . LEU B 1 47 ? -6.488 14.703 -17.359 1 93.06 47 LEU B C 1
ATOM 2175 O O . LEU B 1 47 ? -5.535 14.094 -16.859 1 93.06 47 LEU B O 1
ATOM 2179 N N . ARG B 1 48 ? -7.445 14.117 -17.969 1 91.69 48 ARG B N 1
ATOM 2180 C CA . ARG B 1 48 ? -7.449 12.664 -18.125 1 91.69 48 ARG B CA 1
ATOM 2181 C C . ARG B 1 48 ? -6.324 12.211 -19.047 1 91.69 48 ARG B C 1
ATOM 2183 O O . ARG B 1 48 ? -5.793 11.102 -18.891 1 91.69 48 ARG B O 1
ATOM 2190 N N . LYS B 1 49 ? -5.984 13.047 -19.984 1 91 49 LYS B N 1
ATOM 2191 C CA . LYS B 1 49 ? -4.84 12.75 -20.844 1 91 49 LYS B CA 1
ATOM 2192 C C . LYS B 1 49 ? -3.545 12.711 -20.031 1 91 49 LYS B C 1
ATOM 2194 O O . LYS B 1 49 ? -2.65 11.914 -20.328 1 91 49 LYS B O 1
ATOM 2199 N N . LEU B 1 50 ? -3.516 13.555 -19 1 91.94 50 LEU B N 1
ATOM 2200 C CA . LEU B 1 50 ? -2.33 13.617 -18.156 1 91.94 50 LEU B CA 1
ATOM 2201 C C . LEU B 1 50 ? -2.328 12.484 -17.141 1 91.94 50 LEU B C 1
ATOM 2203 O O . LEU B 1 50 ? -1.279 11.898 -16.859 1 91.94 50 LEU B O 1
ATOM 2207 N N . ASN B 1 51 ? -3.498 12.203 -16.594 1 93.5 51 ASN B N 1
ATOM 2208 C CA . ASN B 1 51 ? -3.668 11.156 -15.594 1 93.5 51 ASN B CA 1
ATOM 2209 C C . ASN B 1 51 ? -4.918 10.32 -15.859 1 93.5 51 ASN B C 1
ATOM 2211 O O . ASN B 1 51 ? -5.992 10.625 -15.336 1 93.5 51 ASN B O 1
ATOM 2215 N N . PRO B 1 52 ? -4.766 9.25 -16.438 1 89.38 52 PRO B N 1
ATOM 2216 C CA . PRO B 1 52 ? -5.91 8.43 -16.844 1 89.38 52 PRO B CA 1
ATOM 2217 C C . PRO B 1 52 ? -6.73 7.934 -15.664 1 89.38 52 PRO B C 1
ATOM 2219 O O . PRO B 1 52 ? -7.902 7.578 -15.828 1 89.38 52 PRO B O 1
ATOM 2222 N N . SER B 1 53 ? -6.18 7.867 -14.5 1 89.19 53 SER B N 1
ATOM 2223 C CA . SER B 1 53 ? -6.926 7.414 -13.328 1 89.19 53 SER B CA 1
ATOM 2224 C C . SER B 1 53 ? -7.973 8.438 -12.906 1 89.19 53 SER B C 1
ATOM 2226 O O . SER B 1 53 ? -8.93 8.109 -12.211 1 89.19 53 SER B O 1
ATOM 2228 N N . GLY B 1 54 ? -7.711 9.703 -13.211 1 91 54 GLY B N 1
ATOM 2229 C CA . GLY B 1 54 ? -8.633 10.766 -12.836 1 91 54 GLY B CA 1
ATOM 2230 C C . GLY B 1 54 ? -8.609 11.078 -11.352 1 91 54 GLY B C 1
ATOM 2231 O O . GLY B 1 54 ? -9.547 11.688 -10.828 1 91 54 GLY B O 1
ATOM 2232 N N . ALA B 1 55 ? -7.574 10.617 -10.695 1 92.69 55 ALA B N 1
ATOM 2233 C CA . ALA B 1 55 ? -7.48 10.844 -9.258 1 92.69 55 ALA B CA 1
ATOM 2234 C C . ALA B 1 55 ? -6.496 11.969 -8.938 1 92.69 55 ALA B C 1
ATOM 2236 O O . ALA B 1 55 ? -5.625 12.281 -9.75 1 92.69 55 ALA B O 1
ATOM 2237 N N . VAL B 1 56 ? -6.676 12.695 -7.891 1 96.5 56 VAL B N 1
ATOM 2238 C CA . VAL B 1 56 ? -5.715 13.641 -7.328 1 96.5 56 VAL B CA 1
ATOM 2239 C C . VAL B 1 56 ? -5.273 13.172 -5.945 1 96.5 56 VAL B C 1
ATOM 2241 O O . VAL B 1 56 ? -6.023 12.477 -5.25 1 96.5 56 VAL B O 1
ATOM 2244 N N . PRO B 1 57 ? -4.074 13.422 -5.555 1 98.12 57 PRO B N 1
ATOM 2245 C CA . PRO B 1 57 ? -3.109 14.281 -6.238 1 98.12 57 PRO B CA 1
ATOM 2246 C C . PRO B 1 57 ? -2.344 13.555 -7.34 1 98.12 57 PRO B C 1
ATOM 2248 O O . PRO B 1 57 ? -2.27 12.328 -7.34 1 98.12 57 PRO B O 1
ATOM 2251 N N . PHE B 1 58 ? -1.875 14.234 -8.328 1 98.19 58 PHE B N 1
ATOM 2252 C CA . PHE B 1 58 ? -0.826 13.781 -9.227 1 98.19 58 PHE B CA 1
ATOM 2253 C C . PHE B 1 58 ? 0.109 14.922 -9.594 1 98.19 58 PHE B C 1
ATOM 2255 O O . PHE B 1 58 ? -0.184 16.094 -9.312 1 98.19 58 PHE B O 1
ATOM 2262 N N . ILE B 1 59 ? 1.293 14.594 -10.125 1 98.19 59 ILE B N 1
ATOM 2263 C CA . ILE B 1 59 ? 2.277 15.633 -10.422 1 98.19 59 ILE B CA 1
ATOM 2264 C C . ILE B 1 59 ? 2.779 15.477 -11.852 1 98.19 59 ILE B C 1
ATOM 2266 O O . ILE B 1 59 ? 2.697 14.391 -12.43 1 98.19 59 ILE B O 1
ATOM 2270 N N . GLN B 1 60 ? 3.213 16.547 -12.375 1 97.81 60 GLN B N 1
ATOM 2271 C CA . GLN B 1 60 ? 4.035 16.609 -13.578 1 97.81 60 GLN B CA 1
ATOM 2272 C C . GLN B 1 60 ? 5.426 17.172 -13.266 1 97.81 60 GLN B C 1
ATOM 2274 O O . GLN B 1 60 ? 5.555 18.281 -12.758 1 97.81 60 GLN B O 1
ATOM 2279 N N . ASP B 1 61 ? 6.484 16.375 -13.445 1 97.5 61 ASP B N 1
ATOM 2280 C CA . ASP B 1 61 ? 7.859 16.828 -13.258 1 97.5 61 ASP B CA 1
ATOM 2281 C C . ASP B 1 61 ? 8.523 17.125 -14.602 1 97.5 61 ASP B C 1
ATOM 2283 O O . ASP B 1 61 ? 8.906 16.203 -15.328 1 97.5 61 ASP B O 1
ATOM 2287 N N . ASP B 1 62 ? 8.805 18.359 -14.891 1 96.62 62 ASP B N 1
ATOM 2288 C CA . ASP B 1 62 ? 9.328 18.812 -16.172 1 96.62 62 ASP B CA 1
ATOM 2289 C C . ASP B 1 62 ? 10.852 18.719 -16.203 1 96.62 62 ASP B C 1
ATOM 2291 O O . ASP B 1 62 ? 11.469 18.984 -17.234 1 96.62 62 ASP B O 1
ATOM 2295 N N . ALA B 1 63 ? 11.453 18.344 -15.102 1 92.44 63 ALA B N 1
ATOM 2296 C CA . ALA B 1 63 ? 12.891 18.125 -15.094 1 92.44 63 ALA B CA 1
ATOM 2297 C C . ALA B 1 63 ? 13.258 16.875 -15.891 1 92.44 63 ALA B C 1
ATOM 2299 O O . ALA B 1 63 ? 14.406 16.703 -16.297 1 92.44 63 ALA B O 1
ATOM 2300 N N . GLN B 1 64 ? 12.219 16.062 -16.031 1 89.56 64 GLN B N 1
ATOM 2301 C CA . GLN B 1 64 ? 12.414 14.867 -16.844 1 89.56 64 GLN B CA 1
ATOM 2302 C C . GLN B 1 64 ? 12.016 15.109 -18.297 1 89.56 64 GLN B C 1
ATOM 2304 O O . GLN B 1 64 ? 11.195 15.977 -18.578 1 89.56 64 GLN B O 1
ATOM 2309 N N . LYS B 1 65 ? 12.688 14.422 -19.266 1 91.06 65 LYS B N 1
ATOM 2310 C CA . LYS B 1 65 ? 12.375 14.523 -20.688 1 91.06 65 LYS B CA 1
ATOM 2311 C C . LYS B 1 65 ? 12.156 13.141 -21.297 1 91.06 65 LYS B C 1
ATOM 2313 O O . LYS B 1 65 ? 13.102 12.352 -21.406 1 91.06 65 LYS B O 1
ATOM 2318 N N . PRO B 1 66 ? 10.906 12.828 -21.656 1 93.69 66 PRO B N 1
ATOM 2319 C CA . PRO B 1 66 ? 9.688 13.617 -21.531 1 93.69 66 PRO B CA 1
ATOM 2320 C C . PRO B 1 66 ? 9.266 13.82 -20.078 1 93.69 66 PRO B C 1
ATOM 2322 O O . PRO B 1 66 ? 9.797 13.156 -19.172 1 93.69 66 PRO B O 1
ATOM 2325 N N . PRO B 1 67 ? 8.266 14.75 -19.812 1 96.19 67 PRO B N 1
ATOM 2326 C CA . PRO B 1 67 ? 7.84 14.984 -18.438 1 96.19 67 PRO B CA 1
ATOM 2327 C C . PRO B 1 67 ? 7.316 13.719 -17.75 1 96.19 67 PRO B C 1
ATOM 2329 O O . PRO B 1 67 ? 6.641 12.906 -18.391 1 96.19 67 PRO B O 1
ATOM 2332 N N . LEU B 1 68 ? 7.648 13.664 -16.484 1 97 68 LEU B N 1
ATOM 2333 C CA . LEU B 1 68 ? 7.133 12.539 -15.695 1 97 68 LEU B CA 1
ATOM 2334 C C . LEU B 1 68 ? 5.773 12.883 -15.094 1 97 68 LEU B C 1
ATOM 2336 O O . LEU B 1 68 ? 5.648 13.844 -14.344 1 97 68 LEU B O 1
ATOM 2340 N N . LEU B 1 69 ? 4.789 12.133 -15.461 1 97.38 69 LEU B N 1
ATOM 2341 C CA . LEU B 1 69 ? 3.492 12.164 -14.797 1 97.38 69 LEU B CA 1
ATOM 2342 C C . LEU B 1 69 ? 3.375 11.039 -13.781 1 97.38 69 LEU B C 1
ATOM 2344 O O . LEU B 1 69 ? 3.697 9.891 -14.078 1 97.38 69 LEU B O 1
ATOM 2348 N N . LEU B 1 70 ? 2.988 11.422 -12.617 1 97.88 70 LEU B N 1
ATOM 2349 C CA . LEU B 1 70 ? 2.947 10.445 -11.531 1 97.88 70 LEU B CA 1
ATOM 2350 C C . LEU B 1 70 ? 1.734 10.68 -10.641 1 97.88 70 LEU B C 1
ATOM 2352 O O . LEU B 1 70 ? 1.453 11.812 -10.25 1 97.88 70 LEU B O 1
ATOM 2356 N N . SER B 1 71 ? 0.999 9.555 -10.359 1 97.81 71 SER B N 1
ATOM 2357 C CA . SER B 1 71 ? -0.143 9.602 -9.453 1 97.81 71 SER B CA 1
ATOM 2358 C C . SER B 1 71 ? 0.125 8.797 -8.188 1 97.81 71 SER B C 1
ATOM 2360 O O . SER B 1 71 ? 1.22 8.266 -8 1 97.81 71 SER B O 1
ATOM 2362 N N . GLU B 1 72 ? -0.881 8.773 -7.332 1 98.25 72 GLU B N 1
ATOM 2363 C CA . GLU B 1 72 ? -0.795 8.07 -6.055 1 98.25 72 GLU B CA 1
ATOM 2364 C C . GLU B 1 72 ? 0.073 8.836 -5.059 1 98.25 72 GLU B C 1
ATOM 2366 O O . GLU B 1 72 ? 1.292 8.914 -5.223 1 98.25 72 GLU B O 1
ATOM 2371 N N . SER B 1 73 ? -0.502 9.305 -4.02 1 98.62 73 SER B N 1
ATOM 2372 C CA . SER B 1 73 ? 0.161 10.211 -3.084 1 98.62 73 SER B CA 1
ATOM 2373 C C . SER B 1 73 ? 1.373 9.547 -2.439 1 98.62 73 SER B C 1
ATOM 2375 O O . SER B 1 73 ? 2.416 10.18 -2.264 1 98.62 73 SER B O 1
ATOM 2377 N N . ARG B 1 74 ? 1.288 8.219 -2.1 1 98.75 74 ARG B N 1
ATOM 2378 C CA . ARG B 1 74 ? 2.396 7.52 -1.454 1 98.75 74 ARG B CA 1
ATOM 2379 C C . ARG B 1 74 ? 3.549 7.301 -2.43 1 98.75 74 ARG B C 1
ATOM 2381 O O . ARG B 1 74 ? 4.719 7.398 -2.053 1 98.75 74 ARG B O 1
ATOM 2388 N N . ALA B 1 75 ? 3.227 7.012 -3.715 1 98.56 75 ALA B N 1
ATOM 2389 C CA . ALA B 1 75 ? 4.246 6.859 -4.746 1 98.56 75 ALA B CA 1
ATOM 2390 C C . ALA B 1 75 ? 4.941 8.188 -5.035 1 98.56 75 ALA B C 1
ATOM 2392 O O . ALA B 1 75 ? 6.168 8.242 -5.141 1 98.56 75 ALA B O 1
ATOM 2393 N N . ILE B 1 76 ? 4.168 9.242 -5.137 1 98.38 76 ILE B N 1
ATOM 2394 C CA . ILE B 1 76 ? 4.723 10.57 -5.383 1 98.38 76 ILE B CA 1
ATOM 2395 C C . ILE B 1 76 ? 5.652 10.961 -4.238 1 98.38 76 ILE B C 1
ATOM 2397 O O . ILE B 1 76 ? 6.746 11.484 -4.469 1 98.38 76 ILE B O 1
ATOM 2401 N N . ALA B 1 77 ? 5.219 10.688 -3.039 1 97.94 77 ALA B N 1
ATOM 2402 C CA . ALA B 1 77 ? 6.027 11.016 -1.866 1 97.94 77 ALA B CA 1
ATOM 2403 C C . ALA B 1 77 ? 7.383 10.32 -1.927 1 97.94 77 ALA B C 1
ATOM 2405 O O . ALA B 1 77 ? 8.414 10.938 -1.664 1 97.94 77 ALA B O 1
ATOM 2406 N N . ARG B 1 78 ? 7.379 9.023 -2.246 1 97.19 78 ARG B N 1
ATOM 2407 C CA . ARG B 1 78 ? 8.625 8.273 -2.361 1 97.19 78 ARG B CA 1
ATOM 2408 C C . ARG B 1 78 ? 9.523 8.867 -3.443 1 97.19 78 ARG B C 1
ATOM 2410 O O . ARG B 1 78 ? 10.727 9.016 -3.244 1 97.19 78 ARG B O 1
ATOM 2417 N N . TYR B 1 79 ? 8.961 9.25 -4.57 1 96.62 79 TYR B N 1
ATOM 2418 C CA . TYR B 1 79 ? 9.711 9.836 -5.676 1 96.62 79 TYR B CA 1
ATOM 2419 C C . TYR B 1 79 ? 10.352 11.156 -5.262 1 96.62 79 TYR B C 1
ATOM 2421 O O . TYR B 1 79 ? 11.539 11.375 -5.496 1 96.62 79 TYR B O 1
ATOM 2429 N N . LEU B 1 80 ? 9.578 12 -4.605 1 95.44 80 LEU B N 1
ATOM 2430 C CA . LEU B 1 80 ? 10.078 13.305 -4.188 1 95.44 80 LEU B CA 1
ATOM 2431 C C . LEU B 1 80 ? 11.203 13.156 -3.172 1 95.44 80 LEU B C 1
ATOM 2433 O O . LEU B 1 80 ? 12.203 13.867 -3.244 1 95.44 80 LEU B O 1
ATOM 2437 N N . ALA B 1 81 ? 11 12.234 -2.26 1 94.38 81 ALA B N 1
ATOM 2438 C CA . ALA B 1 81 ? 12.031 12.016 -1.247 1 94.38 81 ALA B CA 1
ATOM 2439 C C . ALA B 1 81 ? 13.328 11.531 -1.884 1 94.38 81 ALA B C 1
ATOM 2441 O O . ALA B 1 81 ? 14.414 11.945 -1.478 1 94.38 81 ALA B O 1
ATOM 2442 N N . LEU B 1 82 ? 13.211 10.672 -2.859 1 91.12 82 LEU B N 1
ATOM 2443 C CA . LEU B 1 82 ? 14.383 10.094 -3.512 1 91.12 82 LEU B CA 1
ATOM 2444 C C . LEU B 1 82 ? 15.062 11.117 -4.418 1 91.12 82 LEU B C 1
ATOM 2446 O O . LEU B 1 82 ? 16.281 11.227 -4.438 1 91.12 82 LEU B O 1
ATOM 2450 N N . ARG B 1 83 ? 14.281 11.883 -5.07 1 89.5 83 ARG B N 1
ATOM 2451 C CA . ARG B 1 83 ? 14.805 12.742 -6.133 1 89.5 83 ARG B CA 1
ATOM 2452 C C . ARG B 1 83 ? 15.203 14.109 -5.586 1 89.5 83 ARG B C 1
ATOM 2454 O O . ARG B 1 83 ? 16.172 14.711 -6.066 1 89.5 83 ARG B O 1
ATOM 2461 N N . TYR B 1 84 ? 14.531 14.547 -4.57 1 87.31 84 TYR B N 1
ATOM 2462 C CA . TYR B 1 84 ? 14.688 15.953 -4.227 1 87.31 84 TYR B CA 1
ATOM 2463 C C . TYR B 1 84 ? 15.148 16.109 -2.781 1 87.31 84 TYR B C 1
ATOM 2465 O O . TYR B 1 84 ? 15.305 17.234 -2.297 1 87.31 84 TYR B O 1
ATOM 2473 N N . SER B 1 85 ? 15.406 15.086 -2.061 1 79.38 85 SER B N 1
ATOM 2474 C CA . SER B 1 85 ? 15.797 15.203 -0.66 1 79.38 85 SER B CA 1
ATOM 2475 C C . SER B 1 85 ? 17.125 15.93 -0.514 1 79.38 85 SER B C 1
ATOM 2477 O O . SER B 1 85 ? 17.312 16.719 0.421 1 79.38 85 SER B O 1
ATOM 2479 N N . THR B 1 86 ? 18.047 15.797 -1.374 1 71.56 86 THR B N 1
ATOM 2480 C CA . THR B 1 86 ? 19.391 16.344 -1.222 1 71.56 86 THR B CA 1
ATOM 2481 C C . THR B 1 86 ? 19.469 17.766 -1.795 1 71.56 86 THR B C 1
ATOM 2483 O O . THR B 1 86 ? 20.344 18.547 -1.428 1 71.56 86 THR B O 1
ATOM 2486 N N . SER B 1 87 ? 18.578 18.078 -2.555 1 66.31 87 SER B N 1
ATOM 2487 C CA . SER B 1 87 ? 18.672 19.344 -3.273 1 66.31 87 SER B CA 1
ATOM 2488 C C . SER B 1 87 ? 18.297 20.516 -2.377 1 66.31 87 SER B C 1
ATOM 2490 O O . SER B 1 87 ? 18.641 21.672 -2.67 1 66.31 87 SER B O 1
ATOM 2492 N N . THR B 1 88 ? 17.641 20.312 -1.356 1 63.38 88 THR B N 1
ATOM 2493 C CA . THR B 1 88 ? 17.078 21.406 -0.569 1 63.38 88 THR B CA 1
ATOM 2494 C C . THR B 1 88 ? 18.016 21.781 0.58 1 63.38 88 THR B C 1
ATOM 2496 O O . THR B 1 88 ? 17.844 22.812 1.225 1 63.38 88 THR B O 1
ATOM 2499 N N . GLY B 1 89 ? 19.094 21.078 0.569 1 63.06 89 GLY B N 1
ATOM 2500 C CA . GLY B 1 89 ? 19.984 21.328 1.7 1 63.06 89 GLY B CA 1
ATOM 2501 C C . GLY B 1 89 ? 19.422 20.812 3.014 1 63.06 89 GLY B C 1
ATOM 2502 O O . GLY B 1 89 ? 20.125 20.75 4.016 1 63.06 89 GLY B O 1
ATOM 2503 N N . ARG B 1 90 ? 18.109 20.828 2.984 1 60.06 90 ARG B N 1
ATOM 2504 C CA . ARG B 1 90 ? 17.469 20.125 4.09 1 60.06 90 ARG B CA 1
ATOM 2505 C C . ARG B 1 90 ? 17.453 18.609 3.834 1 60.06 90 ARG B C 1
ATOM 2507 O O . ARG B 1 90 ? 17.391 18.172 2.684 1 60.06 90 ARG B O 1
ATOM 2514 N N . ASN B 1 91 ? 18.234 17.797 4.219 1 56.88 91 ASN B N 1
ATOM 2515 C CA . ASN B 1 91 ? 18.031 16.422 3.744 1 56.88 91 ASN B CA 1
ATOM 2516 C C . ASN B 1 91 ? 17.344 15.562 4.797 1 56.88 91 ASN B C 1
ATOM 2518 O O . ASN B 1 91 ? 18 14.742 5.453 1 56.88 91 ASN B O 1
ATOM 2522 N N . PRO B 1 92 ? 16.016 16.109 5.145 1 63.03 92 PRO B N 1
ATOM 2523 C CA . PRO B 1 92 ? 15.523 15.039 6.012 1 63.03 92 PRO B CA 1
ATOM 2524 C C . PRO B 1 92 ? 15.477 13.688 5.309 1 63.03 92 PRO B C 1
ATOM 2526 O O . PRO B 1 92 ? 15.141 13.617 4.121 1 63.03 92 PRO B O 1
ATOM 2529 N N . MET B 1 93 ? 16.281 12.766 5.688 1 82.12 93 MET B N 1
ATOM 2530 C CA . MET B 1 93 ? 16.188 11.422 5.117 1 82.12 93 MET B CA 1
ATOM 2531 C C . MET B 1 93 ? 14.898 10.734 5.547 1 82.12 93 MET B C 1
ATOM 2533 O O . MET B 1 93 ? 14.844 10.125 6.617 1 82.12 93 MET B O 1
ATOM 2537 N N . LEU B 1 94 ? 13.836 10.961 4.637 1 95.12 94 LEU B N 1
ATOM 2538 C CA . LEU B 1 94 ? 12.531 10.422 4.98 1 95.12 94 LEU B CA 1
ATOM 2539 C C . LEU B 1 94 ? 12.375 8.992 4.473 1 95.12 94 LEU B C 1
ATOM 2541 O O . LEU B 1 94 ? 11.32 8.383 4.629 1 95.12 94 LEU B O 1
ATOM 2545 N N . VAL B 1 95 ? 13.383 8.555 3.725 1 95.31 95 VAL B N 1
ATOM 2546 C CA . VAL B 1 95 ? 13.5 7.16 3.305 1 95.31 95 VAL B CA 1
ATOM 2547 C C . VAL B 1 95 ? 14.875 6.617 3.67 1 95.31 95 VAL B C 1
ATOM 2549 O O . VAL B 1 95 ? 15.883 7.316 3.533 1 95.31 95 VAL B O 1
ATOM 2552 N N . PRO B 1 96 ? 14.898 5.375 4.184 1 94.06 96 PRO B N 1
ATOM 2553 C CA . PRO B 1 96 ? 16.219 4.812 4.496 1 94.06 96 PRO B CA 1
ATOM 2554 C C . PRO B 1 96 ? 17.125 4.73 3.273 1 94.06 96 PRO B C 1
ATOM 2556 O O . PRO B 1 96 ? 16.641 4.609 2.145 1 94.06 96 PRO B O 1
ATOM 2559 N N . ASP B 1 97 ? 18.438 4.73 3.561 1 90.38 97 ASP B N 1
ATOM 2560 C CA . ASP B 1 97 ? 19.438 4.645 2.506 1 90.38 97 ASP B CA 1
ATOM 2561 C C . ASP B 1 97 ? 19.328 3.324 1.746 1 90.38 97 ASP B C 1
ATOM 2563 O O . ASP B 1 97 ? 19.016 2.287 2.336 1 90.38 97 ASP B O 1
ATOM 2567 N N . ALA B 1 98 ? 19.656 3.357 0.464 1 86.94 98 ALA B N 1
ATOM 2568 C CA . ALA B 1 98 ? 19.578 2.182 -0.396 1 86.94 98 ALA B CA 1
ATOM 2569 C C . ALA B 1 98 ? 20.453 1.051 0.128 1 86.94 98 ALA B C 1
ATOM 2571 O O . ALA B 1 98 ? 20.156 -0.127 -0.078 1 86.94 98 ALA B O 1
ATOM 2572 N N . GLY B 1 99 ? 21.516 1.401 0.81 1 88.12 99 GLY B N 1
ATOM 2573 C CA . GLY B 1 99 ? 22.422 0.387 1.33 1 88.12 99 GLY B CA 1
ATOM 2574 C C . GLY B 1 99 ? 21.984 -0.177 2.666 1 88.12 99 GLY B C 1
ATOM 2575 O O . GLY B 1 99 ? 22.5 -1.202 3.115 1 88.12 99 GLY B O 1
ATOM 2576 N N . ASP B 1 100 ? 20.969 0.391 3.279 1 93 100 ASP B N 1
ATOM 2577 C CA . ASP B 1 100 ? 20.438 -0.068 4.555 1 93 100 ASP B CA 1
ATOM 2578 C C . ASP B 1 100 ? 19.234 -1.001 4.344 1 93 100 ASP B C 1
ATOM 2580 O O . ASP B 1 100 ? 18.094 -0.621 4.602 1 93 100 ASP B O 1
ATOM 2584 N N . PHE B 1 101 ? 19.531 -2.217 3.98 1 91.88 101 PHE B N 1
ATOM 2585 C CA . PHE B 1 101 ? 18.469 -3.133 3.578 1 91.88 101 PHE B CA 1
ATOM 2586 C C . PHE B 1 101 ? 17.562 -3.453 4.754 1 91.88 101 PHE B C 1
ATOM 2588 O O . PHE B 1 101 ? 16.359 -3.695 4.57 1 91.88 101 PHE B O 1
ATOM 2595 N N . ILE B 1 102 ? 18.109 -3.414 5.98 1 95.19 102 ILE B N 1
ATOM 2596 C CA . ILE B 1 102 ? 17.266 -3.67 7.145 1 95.19 102 ILE B CA 1
ATOM 2597 C C . ILE B 1 102 ? 16.328 -2.484 7.375 1 95.19 102 ILE B C 1
ATOM 2599 O O . ILE B 1 102 ? 15.133 -2.666 7.613 1 95.19 102 ILE B O 1
ATOM 2603 N N . GLY B 1 103 ? 16.922 -1.282 7.324 1 96.31 103 GLY B N 1
ATOM 2604 C CA . GLY B 1 103 ? 16.109 -0.089 7.43 1 96.31 103 GLY B CA 1
ATOM 2605 C C . GLY B 1 103 ? 15.016 -0.019 6.371 1 96.31 103 GLY B C 1
ATOM 2606 O O . GLY B 1 103 ? 13.875 0.331 6.672 1 96.31 103 GLY B O 1
ATOM 2607 N N . LEU B 1 104 ? 15.328 -0.443 5.199 1 96.44 104 LEU B N 1
ATOM 2608 C CA . LEU B 1 104 ? 14.359 -0.447 4.102 1 96.44 104 LEU B CA 1
ATOM 2609 C C . LEU B 1 104 ? 13.281 -1.502 4.328 1 96.44 104 LEU B C 1
ATOM 2611 O O . LEU B 1 104 ? 12.109 -1.268 4.035 1 96.44 104 LEU B O 1
ATOM 2615 N N . ALA B 1 105 ? 13.711 -2.607 4.844 1 97.62 105 ALA B N 1
ATOM 2616 C CA . ALA B 1 105 ? 12.75 -3.67 5.133 1 97.62 105 ALA B CA 1
ATOM 2617 C C . ALA B 1 105 ? 11.719 -3.215 6.164 1 97.62 105 ALA B C 1
ATOM 2619 O O . ALA B 1 105 ? 10.516 -3.406 5.973 1 97.62 105 ALA B O 1
ATOM 2620 N N . LYS B 1 106 ? 12.188 -2.602 7.184 1 97.81 106 LYS B N 1
ATOM 2621 C CA . LYS B 1 106 ? 11.305 -2.121 8.25 1 97.81 106 LYS B CA 1
ATOM 2622 C C . LYS B 1 106 ? 10.422 -0.974 7.758 1 97.81 106 LYS B C 1
ATOM 2624 O O . LYS B 1 106 ? 9.258 -0.873 8.141 1 97.81 106 LYS B O 1
ATOM 2629 N N . PHE B 1 107 ? 10.992 -0.17 6.953 1 98.38 107 PHE B N 1
ATOM 2630 C CA . PHE B 1 107 ? 10.25 0.909 6.316 1 98.38 107 PHE B CA 1
ATOM 2631 C C . PHE B 1 107 ? 9.086 0.355 5.496 1 98.38 107 PHE B C 1
ATOM 2633 O O . PHE B 1 107 ? 7.945 0.797 5.648 1 98.38 107 PHE B O 1
ATOM 2640 N N . GLU B 1 108 ? 9.375 -0.634 4.676 1 98.5 108 GLU B N 1
ATOM 2641 C CA . GLU B 1 108 ? 8.359 -1.219 3.807 1 98.5 108 GLU B CA 1
ATOM 2642 C C . GLU B 1 108 ? 7.309 -1.977 4.617 1 98.5 108 GLU B C 1
ATOM 2644 O O . GLU B 1 108 ? 6.129 -1.984 4.262 1 98.5 108 GLU B O 1
ATOM 2649 N N . GLU B 1 109 ? 7.75 -2.633 5.668 1 98.56 109 GLU B N 1
ATOM 2650 C CA . GLU B 1 109 ? 6.801 -3.295 6.559 1 98.56 109 GLU B CA 1
ATOM 2651 C C . GLU B 1 109 ? 5.832 -2.289 7.176 1 98.56 109 GLU B C 1
ATOM 2653 O O . GLU B 1 109 ? 4.613 -2.492 7.145 1 98.56 109 GLU B O 1
ATOM 2658 N N . ALA B 1 110 ? 6.406 -1.21 7.676 1 98.56 110 ALA B N 1
ATOM 2659 C CA . ALA B 1 110 ? 5.594 -0.17 8.305 1 98.56 110 ALA B CA 1
ATOM 2660 C C . ALA B 1 110 ? 4.645 0.465 7.289 1 98.56 110 ALA B C 1
ATOM 2662 O O . ALA B 1 110 ? 3.475 0.714 7.598 1 98.56 110 ALA B O 1
ATOM 2663 N N . ALA B 1 111 ? 5.137 0.728 6.105 1 98.75 111 ALA B N 1
ATOM 2664 C CA . ALA B 1 111 ? 4.309 1.301 5.047 1 98.75 111 ALA B CA 1
ATOM 2665 C C . ALA B 1 111 ? 3.17 0.358 4.672 1 98.75 111 ALA B C 1
ATOM 2667 O O . ALA B 1 111 ? 2.043 0.799 4.434 1 98.75 111 ALA B O 1
ATOM 2668 N N . SER B 1 112 ? 3.492 -0.888 4.625 1 98.5 112 SER B N 1
ATOM 2669 C CA . SER B 1 112 ? 2.477 -1.888 4.309 1 98.5 112 SER B CA 1
ATOM 2670 C C . SER B 1 112 ? 1.41 -1.955 5.395 1 98.5 112 SER B C 1
ATOM 2672 O O . SER B 1 112 ? 0.214 -1.977 5.098 1 98.5 112 SER B O 1
ATOM 2674 N N . ILE B 1 113 ? 1.807 -1.972 6.637 1 98.19 113 ILE B N 1
ATOM 2675 C CA . ILE B 1 113 ? 0.879 -1.993 7.762 1 98.19 113 ILE B CA 1
ATOM 2676 C C . ILE B 1 113 ? -0.019 -0.758 7.715 1 98.19 113 ILE B C 1
ATOM 2678 O O . ILE B 1 113 ? -1.228 -0.853 7.945 1 98.19 113 ILE B O 1
ATOM 2682 N N . GLU B 1 114 ? 0.597 0.364 7.414 1 98.81 114 GLU B N 1
ATOM 2683 C CA . GLU B 1 114 ? -0.177 1.597 7.309 1 98.81 114 GLU B CA 1
ATOM 2684 C C . GLU B 1 114 ? -1.309 1.453 6.297 1 98.81 114 GLU B C 1
ATOM 2686 O O . GLU B 1 114 ? -2.441 1.862 6.559 1 98.81 114 GLU B O 1
ATOM 2691 N N . LEU B 1 115 ? -1.024 0.895 5.172 1 98.44 115 LEU B N 1
ATOM 2692 C CA . LEU B 1 115 ? -1.993 0.845 4.082 1 98.44 115 LEU B CA 1
ATOM 2693 C C . LEU B 1 115 ? -2.951 -0.327 4.258 1 98.44 115 LEU B C 1
ATOM 2695 O O . LEU B 1 115 ? -4.164 -0.171 4.105 1 98.44 115 LEU B O 1
ATOM 2699 N N . THR B 1 116 ? -2.465 -1.497 4.668 1 97.75 116 THR B N 1
ATOM 2700 C CA . THR B 1 116 ? -3.266 -2.717 4.672 1 97.75 116 THR B CA 1
ATOM 2701 C C . THR B 1 116 ? -4.074 -2.826 5.961 1 97.75 116 THR B C 1
ATOM 2703 O O . THR B 1 116 ? -5.07 -3.551 6.016 1 97.75 116 THR B O 1
ATOM 2706 N N . CYS B 1 117 ? -3.65 -2.145 7.008 1 97.5 117 CYS B N 1
ATOM 2707 C CA . CYS B 1 117 ? -4.328 -2.266 8.297 1 97.5 117 CYS B CA 1
ATOM 2708 C C . CYS B 1 117 ? -4.973 -0.945 8.695 1 97.5 117 CYS B C 1
ATOM 2710 O O . CYS B 1 117 ? -6.199 -0.841 8.758 1 97.5 117 CYS B O 1
ATOM 2712 N N . PHE B 1 118 ? -4.18 0.1 8.852 1 98.69 118 PHE B N 1
ATOM 2713 C CA . PHE B 1 118 ? -4.699 1.364 9.359 1 98.69 118 PHE B CA 1
ATOM 2714 C C . PHE B 1 118 ? -5.59 2.037 8.32 1 98.69 118 PHE B C 1
ATOM 2716 O O . PHE B 1 118 ? -6.777 2.26 8.57 1 98.69 118 PHE B O 1
ATOM 2723 N N . ASP B 1 119 ? -5.031 2.348 7.141 1 98.62 119 ASP B N 1
ATOM 2724 C CA . ASP B 1 119 ? -5.766 3.062 6.102 1 98.62 119 ASP B CA 1
ATOM 2725 C C . ASP B 1 119 ? -7.004 2.283 5.664 1 98.62 119 ASP B C 1
ATOM 2727 O O . ASP B 1 119 ? -8.062 2.869 5.43 1 98.62 119 ASP B O 1
ATOM 2731 N N . ALA B 1 120 ? -6.891 0.981 5.621 1 97.56 120 ALA B N 1
ATOM 2732 C CA . ALA B 1 120 ? -7.973 0.105 5.176 1 97.56 120 ALA B CA 1
ATOM 2733 C C . ALA B 1 120 ? -9.211 0.273 6.055 1 97.56 120 ALA B C 1
ATOM 2735 O O . ALA B 1 120 ? -10.336 0.066 5.598 1 97.56 120 ALA B O 1
ATOM 2736 N N . ALA B 1 121 ? -9.047 0.672 7.305 1 98.25 121 ALA B N 1
ATOM 2737 C CA . ALA B 1 121 ? -10.164 0.857 8.227 1 98.25 121 ALA B CA 1
ATOM 2738 C C . ALA B 1 121 ? -10.469 2.338 8.43 1 98.25 121 ALA B C 1
ATOM 2740 O O . ALA B 1 121 ? -11.633 2.746 8.43 1 98.25 121 ALA B O 1
ATOM 2741 N N . ALA B 1 122 ? -9.438 3.133 8.547 1 98.75 122 ALA B N 1
ATOM 2742 C CA . ALA B 1 122 ? -9.586 4.551 8.867 1 98.75 122 ALA B CA 1
ATOM 2743 C C . ALA B 1 122 ? -10.211 5.309 7.699 1 98.75 122 ALA B C 1
ATOM 2745 O O . ALA B 1 122 ? -11.094 6.148 7.895 1 98.75 122 ALA B O 1
ATOM 2746 N N . ASN B 1 123 ? -9.758 5.035 6.477 1 98.31 123 ASN B N 1
ATOM 2747 C CA . ASN B 1 123 ? -10.211 5.746 5.285 1 98.31 123 ASN B CA 1
ATOM 2748 C C . ASN B 1 123 ? -11.719 5.59 5.082 1 98.31 123 ASN B C 1
ATOM 2750 O O . ASN B 1 123 ? -12.453 6.582 5.062 1 98.31 123 ASN B O 1
ATOM 2754 N N . PRO B 1 124 ? -12.266 4.332 5.078 1 97.06 124 PRO B N 1
ATOM 2755 C CA . PRO B 1 124 ? -13.711 4.223 4.887 1 97.06 124 PRO B CA 1
ATOM 2756 C C . PRO B 1 124 ? -14.508 4.742 6.086 1 97.06 124 PRO B C 1
ATOM 2758 O O . PRO B 1 124 ? -15.617 5.258 5.922 1 97.06 124 PRO B O 1
ATOM 2761 N N . LEU B 1 125 ? -13.977 4.625 7.305 1 98.12 125 LEU B N 1
ATOM 2762 C CA . LEU B 1 125 ? -14.672 5.152 8.477 1 98.12 125 LEU B CA 1
ATOM 2763 C C . LEU B 1 125 ? -14.797 6.672 8.391 1 98.12 125 LEU B C 1
ATOM 2765 O O . LEU B 1 125 ? -15.883 7.219 8.594 1 98.12 125 LEU B O 1
ATOM 2769 N N . VAL B 1 126 ? -13.703 7.332 8.062 1 98 126 VAL B N 1
ATOM 2770 C CA . VAL B 1 126 ? -13.688 8.781 7.941 1 98 126 VAL B CA 1
ATOM 2771 C C . VAL B 1 126 ? -14.578 9.219 6.781 1 98 126 VAL B C 1
ATOM 2773 O O . VAL B 1 126 ? -15.281 10.227 6.875 1 98 126 VAL B O 1
ATOM 2776 N N . PHE B 1 127 ? -14.547 8.43 5.707 1 96.5 127 PHE B N 1
ATOM 2777 C CA . PHE B 1 127 ? -15.43 8.727 4.586 1 96.5 127 PHE B CA 1
ATOM 2778 C C . PHE B 1 127 ? -16.891 8.68 5.016 1 96.5 127 PHE B C 1
ATOM 2780 O O . PHE B 1 127 ? -17.656 9.594 4.73 1 96.5 127 PHE B O 1
ATOM 2787 N N . GLU B 1 128 ? -17.312 7.668 5.734 1 96.25 128 GLU B N 1
ATOM 2788 C CA . GLU B 1 128 ? -18.688 7.473 6.16 1 96.25 128 GLU B CA 1
ATOM 2789 C C . GLU B 1 128 ? -19.125 8.57 7.125 1 96.25 128 GLU B C 1
ATOM 2791 O O . GLU B 1 128 ? -20.219 9.141 6.977 1 96.25 128 GLU B O 1
ATOM 2796 N N . GLU B 1 129 ? -18.266 8.938 8.016 1 96.44 129 GLU B N 1
ATOM 2797 C CA . GLU B 1 129 ? -18.734 9.727 9.148 1 96.44 129 GLU B CA 1
ATOM 2798 C C . GLU B 1 129 ? -18.344 11.195 9 1 96.44 129 GLU B C 1
ATOM 2800 O O . GLU B 1 129 ? -18.828 12.047 9.75 1 96.44 129 GLU B O 1
ATOM 2805 N N . TYR B 1 130 ? -17.5 11.469 8.055 1 95.5 130 TYR B N 1
ATOM 2806 C CA . TYR B 1 130 ? -17.109 12.867 7.891 1 95.5 130 TYR B CA 1
ATOM 2807 C C . TYR B 1 130 ? -17.422 13.359 6.48 1 95.5 130 TYR B C 1
ATOM 2809 O O . TYR B 1 130 ? -18.188 14.305 6.297 1 95.5 130 TYR B O 1
ATOM 2817 N N . PHE B 1 131 ? -16.969 12.703 5.469 1 94.38 131 PHE B N 1
ATOM 2818 C CA . PHE B 1 131 ? -17.031 13.242 4.113 1 94.38 131 PHE B CA 1
ATOM 2819 C C . PHE B 1 131 ? -18.406 12.992 3.496 1 94.38 131 PHE B C 1
ATOM 2821 O O . PHE B 1 131 ? -18.922 13.844 2.77 1 94.38 131 PHE B O 1
ATOM 2828 N N . LYS B 1 132 ? -18.953 11.805 3.707 1 91.5 132 LYS B N 1
ATOM 2829 C CA . LYS B 1 132 ? -20.281 11.492 3.164 1 91.5 132 LYS B CA 1
ATOM 2830 C C . LYS B 1 132 ? -21.328 12.484 3.645 1 91.5 132 LYS B C 1
ATOM 2832 O O . LYS B 1 132 ? -22.172 12.938 2.865 1 91.5 132 LYS B O 1
ATOM 2837 N N . LEU B 1 133 ? -21.312 12.82 4.859 1 86.56 133 LEU B N 1
ATOM 2838 C CA . LEU B 1 133 ? -22.25 13.773 5.418 1 86.56 133 LEU B CA 1
ATOM 2839 C C . LEU B 1 133 ? -22 15.18 4.871 1 86.56 133 LEU B C 1
ATOM 2841 O O . LEU B 1 133 ? -22.938 15.891 4.512 1 86.56 133 LEU B O 1
ATOM 2845 N N . ARG B 1 134 ? -20.781 15.539 4.73 1 87.81 134 ARG B N 1
ATOM 2846 C CA . ARG B 1 134 ? -20.406 16.906 4.379 1 87.81 134 ARG B CA 1
ATOM 2847 C C . ARG B 1 134 ? -20.562 17.156 2.885 1 87.81 134 ARG B C 1
ATOM 2849 O O . ARG B 1 134 ? -20.953 18.25 2.473 1 87.81 134 ARG B O 1
ATOM 2856 N N . TYR B 1 135 ? -20.406 16.078 2.107 1 86.31 135 TYR B N 1
ATOM 2857 C CA . TYR B 1 135 ? -20.328 16.344 0.674 1 86.31 135 TYR B CA 1
ATOM 2858 C C . TYR B 1 135 ? -21.422 15.609 -0.079 1 86.31 135 TYR B C 1
ATOM 2860 O O . TYR B 1 135 ? -21.734 15.938 -1.226 1 86.31 135 TYR B O 1
ATOM 2868 N N . SER B 1 136 ? -22.078 14.609 0.495 1 82.44 136 SER B N 1
ATOM 2869 C CA . SER B 1 136 ? -23.094 13.844 -0.224 1 82.44 136 SER B CA 1
ATOM 2870 C C . SER B 1 136 ? -24.438 13.922 0.48 1 82.44 136 SER B C 1
ATOM 2872 O O . SER B 1 136 ? -25.453 13.453 -0.047 1 82.44 136 SER B O 1
ATOM 2874 N N . ASN B 1 137 ? -24.5 14.422 1.622 1 85.62 137 ASN B N 1
ATOM 2875 C CA . ASN B 1 137 ? -25.703 14.531 2.438 1 85.62 137 ASN B CA 1
ATOM 2876 C C . ASN B 1 137 ? -26.359 13.172 2.654 1 85.62 137 ASN B C 1
ATOM 2878 O O . ASN B 1 137 ? -27.578 13.047 2.594 1 85.62 137 ASN B O 1
ATOM 2882 N N . GLN B 1 138 ? -25.562 12.195 2.744 1 88 138 GLN B N 1
ATOM 2883 C CA . GLN B 1 138 ? -26.016 10.844 3.023 1 88 138 GLN B CA 1
ATOM 2884 C C . GLN B 1 138 ? -25.594 10.398 4.422 1 88 138 GLN B C 1
ATOM 2886 O O . GLN B 1 138 ? -24.531 10.773 4.906 1 88 138 GLN B O 1
ATOM 2891 N N . ALA B 1 139 ? -26.516 9.625 4.984 1 90 139 ALA B N 1
ATOM 2892 C CA . ALA B 1 139 ? -26.219 9.133 6.328 1 90 139 ALA B CA 1
ATOM 2893 C C . ALA B 1 139 ? -25.188 8.008 6.281 1 90 139 ALA B C 1
ATOM 2895 O O . ALA B 1 139 ? -25.125 7.25 5.309 1 90 139 ALA B O 1
ATOM 2896 N N . ALA B 1 140 ? -24.422 7.945 7.367 1 92.12 140 ALA B N 1
ATOM 2897 C CA . ALA B 1 140 ? -23.438 6.875 7.488 1 92.12 140 ALA B CA 1
ATOM 2898 C C . ALA B 1 140 ? -24.109 5.516 7.648 1 92.12 140 ALA B C 1
ATOM 2900 O O . ALA B 1 140 ? -25.219 5.43 8.188 1 92.12 140 ALA B O 1
ATOM 2901 N N . ASP B 1 141 ? -23.5 4.523 7.098 1 93.25 141 ASP B N 1
ATOM 2902 C CA . ASP B 1 141 ? -23.891 3.145 7.379 1 93.25 141 ASP B CA 1
ATOM 2903 C C . ASP B 1 141 ? -23.438 2.713 8.766 1 93.25 141 ASP B C 1
ATOM 2905 O O . ASP B 1 141 ? -22.281 2.314 8.945 1 93.25 141 ASP B O 1
ATOM 2909 N N . THR B 1 142 ? -24.328 2.678 9.68 1 94.81 142 THR B N 1
ATOM 2910 C CA . THR B 1 142 ? -24 2.514 11.094 1 94.81 142 THR B CA 1
ATOM 2911 C C . THR B 1 142 ? -23.344 1.155 11.336 1 94.81 142 THR B C 1
ATOM 2913 O O . THR B 1 142 ? -22.391 1.049 12.109 1 94.81 142 THR B O 1
ATOM 2916 N N . GLU B 1 143 ? -23.859 0.143 10.727 1 94.5 143 GLU B N 1
ATOM 2917 C CA . GLU B 1 143 ? -23.297 -1.193 10.898 1 94.5 143 GLU B CA 1
ATOM 2918 C C . GLU B 1 143 ? -21.891 -1.285 10.32 1 94.5 143 GLU B C 1
ATOM 2920 O O . GLU B 1 143 ? -21 -1.898 10.914 1 94.5 143 GLU B O 1
ATOM 2925 N N . ARG B 1 144 ? -21.719 -0.665 9.25 1 93.88 144 ARG B N 1
ATOM 2926 C CA . ARG B 1 144 ? -20.406 -0.621 8.625 1 93.88 144 ARG B CA 1
ATOM 2927 C C . ARG B 1 144 ? -19.406 0.144 9.492 1 93.88 144 ARG B C 1
ATOM 2929 O O . ARG B 1 144 ? -18.266 -0.295 9.68 1 93.88 144 ARG B O 1
ATOM 2936 N N . CYS B 1 145 ? -19.844 1.257 10.008 1 97.38 145 CYS B N 1
ATOM 2937 C CA . CYS B 1 145 ? -18.984 2.076 10.859 1 97.38 145 CYS B CA 1
ATOM 2938 C C . CYS B 1 145 ? -18.594 1.322 12.125 1 97.38 145 CYS B C 1
ATOM 2940 O O . CYS B 1 145 ? -17.438 1.408 12.57 1 97.38 145 CYS B O 1
ATOM 2942 N N . LYS B 1 146 ? -19.516 0.588 12.672 1 97.56 146 LYS B N 1
ATOM 2943 C CA . LYS B 1 146 ? -19.219 -0.202 13.859 1 97.56 146 LYS B CA 1
ATOM 2944 C C . LYS B 1 146 ? -18.141 -1.25 13.578 1 97.56 146 LYS B C 1
ATOM 2946 O O . LYS B 1 146 ? -17.203 -1.401 14.352 1 97.56 146 LYS B O 1
ATOM 2951 N N . ALA B 1 147 ? -18.281 -1.943 12.5 1 96.44 147 ALA B N 1
ATOM 2952 C CA . ALA B 1 147 ? -17.297 -2.963 12.109 1 96.44 147 ALA B CA 1
ATOM 2953 C C . ALA B 1 147 ? -15.93 -2.342 11.859 1 96.44 147 ALA B C 1
ATOM 2955 O O . ALA B 1 147 ? -14.906 -2.906 12.242 1 96.44 147 ALA B O 1
ATOM 2956 N N . LEU B 1 148 ? -15.93 -1.211 11.211 1 97.81 148 LEU B N 1
ATOM 2957 C CA . LEU B 1 148 ? -14.688 -0.509 10.914 1 97.81 148 LEU B CA 1
ATOM 2958 C C . LEU B 1 148 ? -14 -0.045 12.195 1 97.81 148 LEU B C 1
ATOM 2960 O O . LEU B 1 148 ? -12.773 -0.116 12.305 1 97.81 148 LEU B O 1
ATOM 2964 N N . ARG B 1 149 ? -14.758 0.43 13.141 1 98.19 149 ARG B N 1
ATOM 2965 C CA . ARG B 1 149 ? -14.188 0.866 14.414 1 98.19 149 ARG B CA 1
ATOM 2966 C C . ARG B 1 149 ? -13.578 -0.309 15.172 1 98.19 149 ARG B C 1
ATOM 2968 O O . ARG B 1 149 ? -12.539 -0.167 15.812 1 98.19 149 ARG B O 1
ATOM 2975 N N . GLU B 1 150 ? -14.25 -1.408 15.125 1 97.94 150 GLU B N 1
ATOM 2976 C CA . GLU B 1 150 ? -13.711 -2.598 15.781 1 97.94 150 GLU B CA 1
ATOM 2977 C C . GLU B 1 150 ? -12.375 -3.004 15.164 1 97.94 150 GLU B C 1
ATOM 2979 O O . GLU B 1 150 ? -11.406 -3.273 15.883 1 97.94 150 GLU B O 1
ATOM 2984 N N . ARG B 1 151 ? -12.328 -3.008 13.875 1 97.25 151 ARG B N 1
ATOM 2985 C CA . ARG B 1 151 ? -11.086 -3.32 13.18 1 9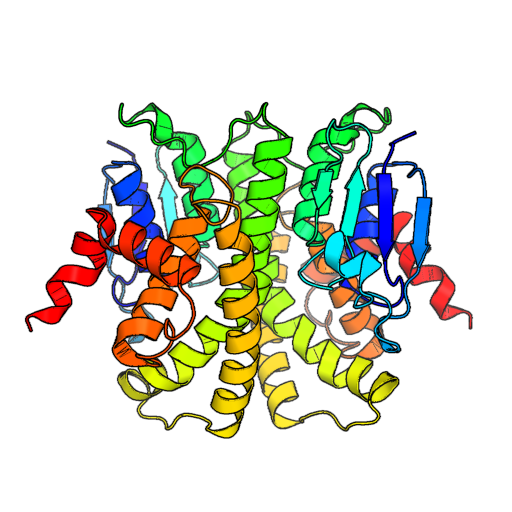7.25 151 ARG B CA 1
ATOM 2986 C C . ARG B 1 151 ? -10 -2.301 13.508 1 97.25 151 ARG B C 1
ATOM 2988 O O . ARG B 1 151 ? -8.852 -2.668 13.773 1 97.25 151 ARG B O 1
ATOM 2995 N N . LEU B 1 152 ? -10.383 -1.062 13.453 1 98.44 152 LEU B N 1
ATOM 2996 C CA . LEU B 1 152 ? -9.43 0.014 13.703 1 98.44 152 LEU B CA 1
ATOM 2997 C C . LEU B 1 152 ? -8.922 -0.034 15.133 1 98.44 152 LEU B C 1
ATOM 2999 O O . LEU B 1 152 ? -7.758 0.279 15.398 1 98.44 152 LEU B O 1
ATOM 3003 N N . ASN B 1 153 ? -9.812 -0.408 16.031 1 98.12 153 ASN B N 1
ATOM 3004 C CA . ASN B 1 153 ? -9.391 -0.565 17.422 1 98.12 153 ASN B CA 1
ATOM 3005 C C . ASN B 1 153 ? -8.25 -1.568 17.562 1 98.12 153 ASN B C 1
ATOM 3007 O O . ASN B 1 153 ? -7.262 -1.306 18.25 1 98.12 153 ASN B O 1
ATOM 3011 N N . ASP B 1 154 ? -8.352 -2.682 16.906 1 96.56 154 ASP B N 1
ATOM 3012 C CA . ASP B 1 154 ? -7.309 -3.697 16.906 1 96.56 154 ASP B CA 1
ATOM 3013 C C . ASP B 1 154 ? -6.016 -3.162 16.297 1 96.56 154 ASP B C 1
ATOM 3015 O O . ASP B 1 154 ? -4.926 -3.396 16.828 1 96.56 154 ASP B O 1
ATOM 3019 N N . VAL B 1 155 ? -6.125 -2.441 15.258 1 97.75 155 VAL B N 1
ATOM 3020 C CA . VAL B 1 155 ? -4.973 -1.901 14.547 1 97.75 155 VAL B CA 1
ATOM 3021 C C . VAL B 1 155 ? -4.277 -0.849 15.406 1 97.75 155 VAL B C 1
ATOM 3023 O O . VAL B 1 155 ? -3.047 -0.825 15.5 1 97.75 155 VAL B O 1
ATOM 3026 N N . LEU B 1 156 ? -5.039 0.016 16.016 1 98.5 156 LEU B N 1
ATOM 3027 C CA . LEU B 1 156 ? -4.469 1.071 16.844 1 98.5 156 LEU B CA 1
ATOM 3028 C C . LEU B 1 156 ? -3.758 0.483 18.062 1 98.5 156 LEU B C 1
ATOM 3030 O O . LEU B 1 156 ? -2.746 1.021 18.516 1 98.5 156 LEU B O 1
ATOM 3034 N N . THR B 1 157 ? -4.27 -0.583 18.531 1 97.06 157 THR B N 1
ATOM 3035 C CA . THR B 1 157 ? -3.6 -1.29 19.609 1 97.06 157 THR B CA 1
ATOM 3036 C C . THR B 1 157 ? -2.266 -1.861 19.141 1 97.06 157 THR B C 1
ATOM 3038 O O . THR B 1 157 ? -1.254 -1.746 19.844 1 97.06 157 THR B O 1
ATOM 3041 N N . LEU B 1 158 ? -2.297 -2.449 18 1 95.69 158 LEU B N 1
ATOM 3042 C CA . LEU B 1 158 ? -1.073 -2.963 17.406 1 95.69 158 LEU B CA 1
ATOM 3043 C C . LEU B 1 158 ? -0.041 -1.853 17.234 1 95.69 158 LEU B C 1
ATOM 3045 O O . LEU B 1 158 ? 1.138 -2.045 17.547 1 95.69 158 LEU B O 1
ATOM 3049 N N . LEU B 1 159 ? -0.466 -0.719 16.766 1 98.44 159 LEU B N 1
ATOM 3050 C CA . LEU B 1 159 ? 0.432 0.407 16.547 1 98.44 159 LEU B CA 1
ATOM 3051 C C . LEU B 1 159 ? 0.97 0.954 17.859 1 98.44 159 LEU B C 1
ATOM 3053 O O . LEU B 1 159 ? 2.145 1.317 17.953 1 98.44 159 LEU B O 1
ATOM 3057 N N . ASP B 1 160 ? 0.107 1.023 18.844 1 98.62 160 ASP B N 1
ATOM 3058 C CA . ASP B 1 160 ? 0.558 1.462 20.156 1 98.62 160 ASP B CA 1
ATOM 3059 C C . ASP B 1 160 ? 1.649 0.542 20.703 1 98.62 160 ASP B C 1
ATOM 3061 O O . ASP B 1 160 ? 2.65 1.012 21.25 1 98.62 160 ASP B O 1
ATOM 3065 N N . ASN B 1 161 ? 1.427 -0.731 20.547 1 96.81 161 ASN B N 1
ATOM 3066 C CA . ASN B 1 161 ? 2.42 -1.707 20.969 1 96.81 161 ASN B CA 1
ATOM 3067 C C . ASN B 1 161 ? 3.729 -1.556 20.203 1 96.81 161 ASN B C 1
ATOM 3069 O O . ASN B 1 161 ? 4.812 -1.648 20.781 1 96.81 161 ASN B O 1
ATOM 3073 N N . ARG B 1 162 ? 3.639 -1.371 18.938 1 97.06 162 ARG B N 1
ATOM 3074 C CA . ARG B 1 162 ? 4.816 -1.157 18.109 1 97.06 162 ARG B CA 1
ATOM 3075 C C . ARG B 1 162 ? 5.598 0.067 18.562 1 97.06 162 ARG B C 1
ATOM 3077 O O . ARG B 1 162 ? 6.824 0.016 18.688 1 97.06 162 ARG B O 1
ATOM 3084 N N . LEU B 1 163 ? 4.945 1.094 18.906 1 98.56 163 LEU B N 1
ATOM 3085 C CA . LEU B 1 163 ? 5.543 2.369 19.281 1 98.56 163 LEU B CA 1
ATOM 3086 C C . LEU B 1 163 ? 6.082 2.318 20.719 1 98.56 163 LEU B C 1
ATOM 3088 O O . LEU B 1 163 ? 6.832 3.203 21.125 1 98.56 163 LEU B O 1
ATOM 3092 N N . ALA B 1 164 ? 5.688 1.316 21.438 1 97.88 164 ALA B N 1
ATOM 3093 C CA . ALA B 1 164 ? 6.293 1.105 22.75 1 97.88 164 ALA B CA 1
ATOM 3094 C C . ALA B 1 164 ? 7.781 0.796 22.625 1 97.88 164 ALA B C 1
ATOM 3096 O O . ALA B 1 164 ? 8.562 1.087 23.531 1 97.88 164 ALA B O 1
ATOM 3097 N N . GLY B 1 165 ? 8.156 0.227 21.5 1 96.62 165 GLY B N 1
ATOM 3098 C CA . GLY B 1 165 ? 9.539 -0.197 21.312 1 96.62 165 GLY B CA 1
ATOM 3099 C C . GLY B 1 165 ? 10.312 0.693 20.359 1 96.62 165 GLY B C 1
ATOM 3100 O O . GLY B 1 165 ? 11.5 0.468 20.125 1 96.62 165 GLY B O 1
ATOM 3101 N N . GLN B 1 166 ? 9.727 1.67 19.797 1 97.75 166 GLN B N 1
ATOM 3102 C CA . GLN B 1 166 ? 10.367 2.582 18.859 1 97.75 166 GLN B CA 1
ATOM 3103 C C . GLN B 1 166 ? 9.648 3.932 18.828 1 97.75 166 GLN B C 1
ATOM 3105 O O . GLN B 1 166 ? 8.477 4.027 19.203 1 97.75 166 GLN B O 1
ATOM 3110 N N . GLN B 1 167 ? 10.258 4.957 18.281 1 97.94 167 GLN B N 1
ATOM 3111 C CA . GLN B 1 167 ? 9.75 6.32 18.375 1 97.94 167 GLN B CA 1
ATOM 3112 C C . GLN B 1 167 ? 8.789 6.625 17.234 1 97.94 167 GLN B C 1
ATOM 3114 O O . GLN B 1 167 ? 7.832 7.387 17.406 1 97.94 167 GLN B O 1
ATOM 3119 N N . PHE B 1 168 ? 9.078 6.07 16.062 1 98.5 168 PHE B N 1
ATOM 3120 C CA . PHE B 1 168 ? 8.281 6.355 14.875 1 98.5 168 PHE B CA 1
ATOM 3121 C C . PHE B 1 168 ? 7.797 5.066 14.227 1 98.5 168 PHE B C 1
ATOM 3123 O O . PHE B 1 168 ? 8.156 3.969 14.664 1 98.5 168 PHE B O 1
ATOM 3130 N N . MET B 1 169 ? 6.965 5.152 13.242 1 98.62 169 MET B N 1
ATOM 3131 C CA . MET B 1 169 ? 6.23 4.016 12.695 1 98.62 169 MET B CA 1
ATOM 3132 C C . MET B 1 169 ? 7.184 3.012 12.055 1 98.62 169 MET B C 1
ATOM 3134 O O . MET B 1 169 ? 6.91 1.811 12.047 1 98.62 169 MET B O 1
ATOM 3138 N N . ALA B 1 170 ? 8.344 3.504 11.539 1 98 170 ALA B N 1
ATOM 3139 C CA . ALA B 1 170 ? 9.273 2.604 10.867 1 98 170 ALA B CA 1
ATOM 3140 C C . ALA B 1 170 ? 10.562 2.445 11.672 1 98 170 ALA B C 1
ATOM 3142 O O . ALA B 1 170 ? 11.539 1.863 11.188 1 98 170 ALA B O 1
ATOM 3143 N N . GLY B 1 171 ? 10.641 3.016 12.867 1 97.12 171 GLY B N 1
ATOM 3144 C CA . GLY B 1 171 ? 11.844 2.918 13.68 1 97.12 171 GLY B CA 1
ATOM 3145 C C . GLY B 1 171 ? 12.102 4.156 14.516 1 97.12 171 GLY B C 1
ATOM 3146 O O . GLY B 1 171 ? 11.172 4.742 15.07 1 97.12 171 GLY B O 1
ATOM 3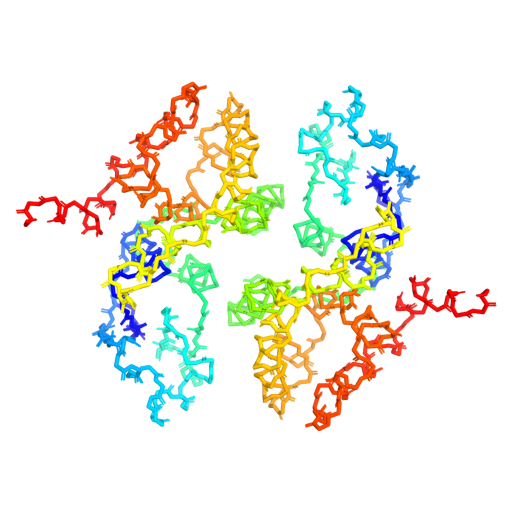147 N N . GLU B 1 172 ? 13.383 4.516 14.539 1 96.75 172 GLU B N 1
ATOM 3148 C CA . GLU B 1 172 ? 13.789 5.535 15.5 1 96.75 172 GLU B CA 1
ATOM 3149 C C . GLU B 1 172 ? 13.797 6.922 14.867 1 96.75 172 GLU B C 1
ATOM 3151 O O . GLU 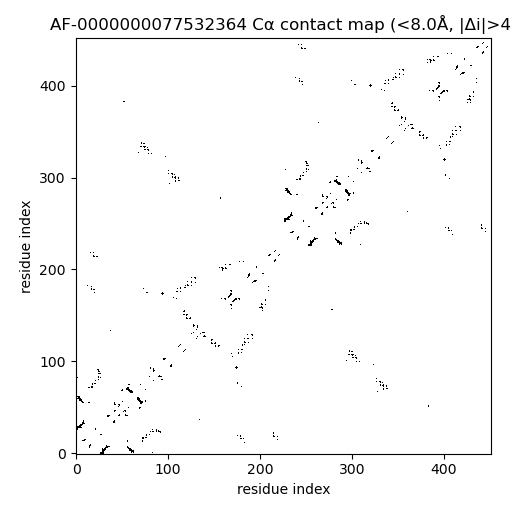B 1 172 ? 13.953 7.93 15.562 1 96.75 172 GLU B O 1
ATOM 3156 N N . THR B 1 173 ? 13.664 6.957 13.648 1 95.5 173 THR B N 1
ATOM 3157 C CA . THR B 1 173 ? 13.641 8.234 12.945 1 95.5 173 THR B CA 1
ATOM 3158 C C . THR B 1 173 ? 12.352 8.391 12.148 1 95.5 173 THR B C 1
ATOM 3160 O O . THR B 1 173 ? 11.742 7.402 11.742 1 95.5 173 THR B O 1
ATOM 3163 N N . VAL B 1 174 ? 11.961 9.664 11.977 1 96.69 174 VAL B N 1
ATOM 3164 C CA . VAL B 1 174 ? 10.766 9.953 11.188 1 96.69 174 VAL B CA 1
ATOM 3165 C C . VAL B 1 174 ? 11.016 9.594 9.727 1 96.69 174 VAL B C 1
ATOM 3167 O O . VAL B 1 174 ? 12.109 9.805 9.203 1 96.69 174 VAL B O 1
ATOM 3170 N N . THR B 1 175 ? 10.086 8.984 9.125 1 97.69 175 THR B N 1
ATOM 3171 C CA . THR B 1 175 ? 10.125 8.672 7.699 1 97.69 175 THR B CA 1
ATOM 3172 C C . THR B 1 175 ? 8.812 9.07 7.027 1 97.69 175 THR B C 1
ATOM 3174 O O . THR B 1 175 ? 7.898 9.57 7.684 1 97.69 175 THR B O 1
ATOM 3177 N N . LEU B 1 176 ? 8.695 8.812 5.754 1 98.38 176 LEU B N 1
ATOM 3178 C CA . LEU B 1 176 ? 7.469 9.055 4.996 1 98.38 176 LEU B CA 1
ATOM 3179 C C . LEU B 1 176 ? 6.281 8.344 5.645 1 98.38 176 LEU B C 1
ATOM 3181 O O . LEU B 1 176 ? 5.156 8.844 5.602 1 98.38 176 LEU B O 1
ATOM 3185 N N . VAL B 1 177 ? 6.535 7.176 6.211 1 98.81 177 VAL B N 1
ATOM 3186 C CA . VAL B 1 177 ? 5.453 6.344 6.723 1 98.81 177 VAL B CA 1
ATOM 3187 C C . VAL B 1 177 ? 4.684 7.105 7.801 1 98.81 177 VAL B C 1
ATOM 3189 O O . VAL B 1 177 ? 3.457 6.996 7.891 1 98.81 177 VAL B O 1
ATOM 3192 N N . ASP B 1 178 ? 5.379 7.82 8.586 1 98.81 178 ASP B N 1
ATOM 3193 C CA . ASP B 1 178 ? 4.703 8.609 9.617 1 98.81 178 ASP B CA 1
ATOM 3194 C C . ASP B 1 178 ? 3.711 9.586 8.992 1 98.81 178 ASP B C 1
ATOM 3196 O O . ASP B 1 178 ? 2.594 9.75 9.484 1 98.81 178 ASP B O 1
ATOM 3200 N N . PHE B 1 179 ? 4.055 10.156 7.91 1 98.69 179 PHE B N 1
ATOM 3201 C CA . PHE B 1 179 ? 3.209 11.156 7.266 1 98.69 179 PHE B CA 1
ATOM 3202 C C . PHE B 1 179 ? 2.061 10.484 6.52 1 98.69 179 PHE B C 1
ATOM 3204 O O . PHE B 1 179 ? 1.028 11.117 6.27 1 98.69 179 PHE B O 1
ATOM 3211 N N . PHE B 1 180 ? 2.215 9.203 6.148 1 98.88 180 PHE B N 1
ATOM 3212 C CA . PHE B 1 180 ? 1.128 8.461 5.523 1 98.88 180 PHE B CA 1
ATOM 3213 C C . PHE B 1 180 ? -0.063 8.344 6.465 1 98.88 180 PHE B C 1
ATOM 3215 O O . PHE B 1 180 ? -1.213 8.312 6.023 1 98.88 180 PHE B O 1
ATOM 3222 N N . TYR B 1 181 ? 0.17 8.383 7.77 1 98.88 181 TYR B N 1
ATOM 3223 C CA . TYR B 1 181 ? -0.866 8.195 8.781 1 98.88 181 TYR B CA 1
ATOM 3224 C C . TYR B 1 181 ? -1.604 9.508 9.047 1 98.88 181 TYR B C 1
ATOM 3226 O O . TYR B 1 181 ? -2.766 9.5 9.461 1 98.88 181 TYR B O 1
ATOM 3234 N N . VAL B 1 182 ? -0.943 10.609 8.867 1 98.81 182 VAL B N 1
ATOM 3235 C CA . VAL B 1 182 ? -1.28 11.867 9.531 1 98.81 182 VAL B CA 1
ATOM 3236 C C . VAL B 1 182 ? -2.66 12.336 9.07 1 98.81 182 VAL B C 1
ATOM 3238 O O . VAL B 1 182 ? -3.496 12.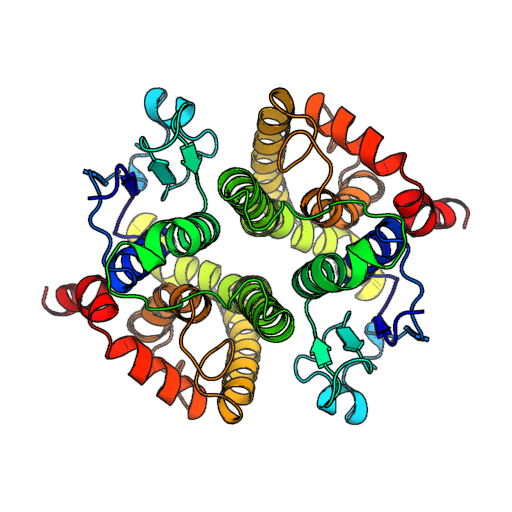719 9.898 1 98.81 182 VAL B O 1
ATOM 3241 N N . PRO B 1 183 ? -2.998 12.344 7.789 1 98.75 183 PRO B N 1
ATOM 3242 C CA . PRO B 1 183 ? -4.285 12.922 7.402 1 98.75 183 PRO B CA 1
ATOM 3243 C C . PRO B 1 183 ? -5.473 12.195 8.039 1 98.75 183 PRO B C 1
ATOM 3245 O O . PRO B 1 183 ? -6.355 12.844 8.609 1 98.75 183 PRO B O 1
ATOM 3248 N N . TYR B 1 184 ? -5.434 10.898 7.961 1 98.75 184 TYR B N 1
ATOM 3249 C CA . TYR B 1 184 ? -6.586 10.188 8.492 1 98.75 184 TYR B CA 1
ATOM 3250 C C . TYR B 1 184 ? -6.559 10.164 10.016 1 98.75 184 TYR B C 1
ATOM 3252 O O . TYR B 1 184 ? -7.609 10.172 10.664 1 98.75 184 TYR B O 1
ATOM 3260 N N . MET B 1 185 ? -5.371 10.164 10.602 1 98.69 185 MET B N 1
ATOM 3261 C CA . MET B 1 185 ? -5.293 10.344 12.047 1 98.69 185 MET B CA 1
ATOM 3262 C C . MET B 1 185 ? -5.883 11.688 12.461 1 98.69 185 MET B C 1
ATOM 3264 O O . MET B 1 185 ? -6.555 11.789 13.484 1 98.69 185 MET B O 1
ATOM 3268 N N . HIS B 1 186 ? -5.641 12.719 11.672 1 98.5 186 HIS B N 1
ATOM 3269 C CA . HIS B 1 186 ? -6.195 14.039 11.945 1 98.5 186 HIS B CA 1
ATOM 3270 C C . HIS B 1 186 ? -7.719 14.008 11.977 1 98.5 186 HIS B C 1
ATOM 3272 O O . HIS B 1 186 ? -8.336 14.469 12.938 1 98.5 186 HIS B O 1
ATOM 3278 N N . TYR B 1 187 ? -8.328 13.43 10.984 1 98.06 187 TYR B N 1
ATOM 3279 C CA . TYR B 1 187 ? -9.781 13.398 10.906 1 98.06 187 TYR B CA 1
ATOM 3280 C C . TYR B 1 187 ? -10.375 12.508 11.992 1 98.06 187 TYR B C 1
ATOM 3282 O O . TYR B 1 187 ? -11.438 12.805 12.531 1 98.06 187 TYR B O 1
ATOM 3290 N N . LEU B 1 188 ? -9.656 11.383 12.289 1 98.5 188 LEU B N 1
ATOM 3291 C CA . LEU B 1 188 ? -10.109 10.531 13.383 1 98.5 188 LEU B CA 1
ATOM 3292 C C . LEU B 1 188 ? -10.102 11.305 14.703 1 98.5 188 LEU B C 1
ATOM 3294 O O . LEU B 1 188 ? -11.133 11.391 15.375 1 98.5 188 LEU B O 1
ATOM 3298 N N . ALA B 1 189 ? -9.008 11.938 14.984 1 97.69 189 ALA B N 1
ATOM 3299 C CA . ALA B 1 189 ? -8.781 12.539 16.297 1 97.69 189 ALA B CA 1
ATOM 3300 C C . ALA B 1 189 ? -9.617 13.805 16.469 1 97.69 189 ALA B C 1
ATOM 3302 O O . ALA B 1 189 ? -9.992 14.156 17.578 1 97.69 189 ALA B O 1
ATOM 3303 N N . THR B 1 190 ? -10.039 14.469 15.383 1 96.44 190 THR B N 1
ATOM 3304 C CA . THR B 1 190 ? -10.68 15.773 15.508 1 96.44 190 THR B CA 1
ATOM 3305 C C . THR B 1 190 ? -12.188 15.656 15.258 1 96.44 190 THR B C 1
ATOM 3307 O O . THR B 1 190 ? -12.969 16.438 15.797 1 96.44 190 THR B O 1
ATOM 3310 N N . HIS B 1 191 ? -12.633 14.68 14.445 1 95.94 191 HIS B N 1
ATOM 3311 C CA . HIS B 1 191 ? -14.023 14.734 13.992 1 95.94 191 HIS B CA 1
ATOM 3312 C C . HIS B 1 191 ? -14.734 13.414 14.242 1 95.94 191 HIS B C 1
ATOM 3314 O O . HIS B 1 191 ? -15.883 13.398 14.695 1 95.94 191 HIS B O 1
ATOM 3320 N N . VAL B 1 192 ? -14.102 12.32 14.023 1 97.25 192 VAL B N 1
ATOM 3321 C CA . VAL B 1 192 ? -14.812 11.055 13.898 1 97.25 192 VAL B CA 1
ATOM 3322 C C . VAL B 1 192 ? -14.766 10.289 15.219 1 97.25 192 VAL B C 1
ATOM 3324 O O . VAL B 1 192 ? -15.766 9.695 15.641 1 97.25 192 VAL B O 1
ATOM 3327 N N . TRP B 1 193 ? -13.602 10.328 15.812 1 97.69 193 TRP B N 1
ATOM 3328 C CA . TRP B 1 193 ? -13.344 9.516 17 1 97.69 193 TRP B CA 1
ATOM 3329 C C . TRP B 1 193 ? -12.406 10.234 17.969 1 97.69 193 TRP B C 1
ATOM 3331 O O . TRP B 1 193 ? -11.281 9.781 18.188 1 97.69 193 TRP B O 1
ATOM 3341 N N . PRO B 1 194 ? -12.883 11.258 18.656 1 96.38 194 PRO B N 1
ATOM 3342 C CA . PRO B 1 194 ? -12.039 12.109 19.5 1 96.38 194 PRO B CA 1
ATOM 3343 C C . PRO B 1 194 ? -11.336 11.32 20.609 1 96.38 194 PRO B C 1
ATOM 3345 O O . PRO B 1 194 ? -10.273 11.734 21.078 1 96.38 194 PRO B O 1
ATOM 3348 N N . SER B 1 195 ? -11.898 10.172 20.953 1 97.44 195 SER B N 1
ATOM 3349 C CA . SER B 1 195 ? -11.305 9.375 22.031 1 97.44 195 SER B CA 1
ATOM 3350 C C . SER B 1 195 ? -10.359 8.32 21.469 1 97.44 195 SER B C 1
ATOM 3352 O O . SER B 1 195 ? -10.008 7.363 22.172 1 97.44 195 SER B O 1
ATOM 3354 N N . VAL B 1 196 ? -9.945 8.492 20.25 1 97.88 196 VAL B N 1
ATOM 3355 C CA . VAL B 1 196 ? -9.203 7.465 19.516 1 97.88 196 VAL B CA 1
ATOM 3356 C C . VAL B 1 196 ? -7.879 7.191 20.234 1 97.88 196 VAL B C 1
ATOM 3358 O O . VAL B 1 196 ? -7.344 6.082 20.156 1 97.88 196 VAL B O 1
ATOM 3361 N N . LEU B 1 197 ? -7.371 8.133 20.969 1 98.06 197 LEU B N 1
ATOM 3362 C CA . LEU B 1 197 ? -6.047 8.008 21.578 1 98.06 197 LEU B CA 1
ATOM 3363 C C . LEU B 1 197 ? -6.145 7.562 23.031 1 98.06 197 LEU B C 1
ATOM 3365 O O . LEU B 1 197 ? -5.129 7.277 23.672 1 98.06 197 LEU B O 1
ATOM 3369 N N . ASP B 1 198 ? -7.383 7.457 23.5 1 97.62 198 ASP B N 1
ATOM 3370 C CA . ASP B 1 198 ? -7.57 7.055 24.906 1 97.62 198 ASP B CA 1
ATOM 3371 C C . ASP B 1 198 ? -6.98 5.672 25.156 1 97.62 198 ASP B C 1
ATOM 3373 O O . ASP B 1 198 ? -7.254 4.727 24.422 1 97.62 198 ASP B O 1
ATOM 3377 N N . GLY B 1 199 ? -6.137 5.602 26.188 1 97.5 199 GLY B N 1
ATOM 3378 C CA . GLY B 1 199 ? -5.555 4.332 26.578 1 97.5 199 GLY B CA 1
ATOM 3379 C C . GLY B 1 199 ? -4.402 3.9 25.688 1 97.5 199 GLY B C 1
ATOM 3380 O O . GLY B 1 199 ? -3.924 2.77 25.797 1 97.5 199 GLY B O 1
ATOM 3381 N N . ARG B 1 200 ? -3.98 4.785 24.828 1 98.38 200 ARG B N 1
ATOM 3382 C CA . ARG B 1 200 ? -2.898 4.48 23.891 1 98.38 200 ARG B CA 1
ATOM 3383 C C . ARG B 1 200 ? -1.749 5.473 24.047 1 98.38 200 ARG B C 1
ATOM 3385 O O . ARG B 1 200 ? -1.548 6.336 23.203 1 98.38 200 ARG B O 1
ATOM 3392 N N . GLN B 1 201 ? -0.954 5.211 25.047 1 98.38 201 GLN B N 1
ATOM 3393 C CA . GLN B 1 201 ? 0.032 6.188 25.484 1 98.38 201 GLN B CA 1
ATOM 3394 C C . GLN B 1 201 ? 1.112 6.402 24.438 1 98.38 201 GLN B C 1
ATOM 3396 O O . GLN B 1 201 ? 1.525 7.539 24.188 1 98.38 201 GLN B O 1
ATOM 3401 N N . HIS B 1 202 ? 1.558 5.301 23.875 1 98.81 202 HIS B N 1
ATOM 3402 C CA . HIS B 1 202 ? 2.656 5.418 22.922 1 98.81 202 HIS B CA 1
ATOM 3403 C C . HIS B 1 202 ? 2.182 6.012 21.594 1 98.81 202 HIS B C 1
ATOM 3405 O O . HIS B 1 202 ? 2.885 6.82 20.984 1 98.81 202 HIS B O 1
ATOM 3411 N N . LEU B 1 203 ? 1.014 5.629 21.203 1 98.81 203 LEU B N 1
ATOM 3412 C CA . LEU B 1 203 ? 0.419 6.242 20.016 1 98.81 203 LEU B CA 1
ATOM 3413 C C . LEU B 1 203 ? 0.153 7.727 20.25 1 98.81 203 LEU B C 1
ATOM 3415 O O . LEU B 1 203 ? 0.351 8.547 19.344 1 98.81 203 LEU B O 1
ATOM 3419 N N . GLY B 1 204 ? -0.319 8.031 21.406 1 98.69 204 GLY B N 1
ATOM 3420 C CA . GLY B 1 204 ? -0.522 9.43 21.766 1 98.69 204 GLY B CA 1
ATOM 3421 C C . GLY B 1 204 ? 0.75 10.25 21.719 1 98.69 204 GLY B C 1
ATOM 3422 O O . GLY B 1 204 ? 0.741 11.391 21.234 1 98.69 204 GLY B O 1
ATOM 3423 N N . ALA B 1 205 ? 1.814 9.719 22.203 1 98.75 205 ALA B N 1
ATOM 3424 C CA . ALA B 1 205 ? 3.104 10.406 22.172 1 98.75 205 ALA B CA 1
ATOM 3425 C C . ALA B 1 205 ? 3.559 10.641 20.719 1 98.75 205 ALA B C 1
ATOM 3427 O O . ALA B 1 205 ? 4.031 11.727 20.391 1 98.75 205 ALA B O 1
ATOM 3428 N N . TRP B 1 206 ? 3.416 9.625 19.906 1 98.88 206 TRP B N 1
ATOM 3429 C CA . TRP B 1 206 ? 3.736 9.75 18.484 1 98.88 206 TRP B CA 1
ATOM 3430 C C . TRP B 1 206 ? 2.896 10.844 17.828 1 98.88 206 TRP B C 1
ATOM 3432 O O . TRP B 1 206 ? 3.422 11.68 17.094 1 98.88 206 TRP B O 1
ATOM 3442 N N . TRP B 1 207 ? 1.628 10.844 18.125 1 98.69 207 TRP B N 1
ATOM 3443 C CA . TRP B 1 207 ? 0.712 11.812 17.531 1 98.69 207 TRP B CA 1
ATOM 3444 C C . TRP B 1 207 ? 1.086 13.234 17.938 1 98.69 207 TRP B C 1
ATOM 3446 O O . TRP B 1 207 ? 1.079 14.148 17.094 1 98.69 207 TRP B O 1
ATOM 3456 N N . LYS B 1 208 ? 1.447 13.43 19.156 1 98.38 208 LYS B N 1
ATOM 3457 C CA . LYS B 1 208 ? 1.879 14.742 19.641 1 98.38 208 LYS B CA 1
ATOM 3458 C C . LYS B 1 208 ? 3.113 15.219 18.875 1 98.38 208 LYS B C 1
ATOM 3460 O O . LYS B 1 208 ? 3.213 16.406 18.531 1 98.38 208 LYS B O 1
ATOM 3465 N N . MET B 1 209 ? 4.004 14.312 18.672 1 98.31 209 MET B N 1
ATOM 3466 C CA . MET B 1 209 ? 5.199 14.664 17.906 1 98.31 209 MET B CA 1
ATOM 3467 C C . MET B 1 209 ? 4.828 15.094 16.484 1 98.31 209 MET B C 1
ATOM 3469 O O . MET B 1 209 ? 5.363 16.078 15.977 1 98.31 209 MET B O 1
ATOM 3473 N N . MET B 1 210 ? 3.934 14.375 15.883 1 98.25 210 MET B N 1
ATOM 3474 C CA . MET B 1 210 ? 3.531 14.695 14.523 1 98.25 210 MET B CA 1
ATOM 3475 C C . MET B 1 210 ? 2.791 16.031 14.469 1 98.25 210 MET B C 1
ATOM 3477 O O . MET B 1 210 ? 3.029 16.844 13.57 1 98.25 210 MET B O 1
ATOM 3481 N N . GLN B 1 211 ? 1.974 16.312 15.43 1 97.5 211 GLN B N 1
ATOM 3482 C CA . GLN B 1 211 ? 1.212 17.562 15.492 1 97.5 211 GLN B CA 1
ATOM 3483 C C . GLN B 1 211 ? 2.129 18.766 15.727 1 97.5 211 GLN B C 1
ATOM 3485 O O . GLN B 1 211 ? 1.795 19.891 15.352 1 97.5 211 GLN B O 1
ATOM 3490 N N . GLY B 1 212 ? 3.18 18.5 16.328 1 97.44 212 GLY B N 1
ATOM 3491 C CA . GLY B 1 212 ? 4.105 19.562 16.672 1 97.44 212 GLY B CA 1
ATOM 3492 C C . GLY B 1 212 ? 4.93 20.047 15.492 1 97.44 212 GLY B C 1
ATOM 3493 O O . GLY B 1 212 ? 5.641 21.047 15.594 1 97.44 212 GLY B O 1
ATOM 3494 N N . ARG B 1 213 ? 4.828 19.406 14.43 1 96.69 213 ARG B N 1
ATOM 3495 C CA . ARG B 1 213 ? 5.629 19.75 13.266 1 96.69 213 ARG B CA 1
ATOM 3496 C C . ARG B 1 213 ? 5.023 20.938 12.516 1 96.69 213 ARG B C 1
ATOM 3498 O O . ARG B 1 213 ? 3.803 21.078 12.461 1 96.69 213 ARG B O 1
ATOM 3505 N N . ASP B 1 214 ? 5.855 21.719 11.859 1 96 214 ASP B N 1
ATOM 3506 C CA . ASP B 1 214 ? 5.402 22.875 11.102 1 96 214 ASP B CA 1
ATOM 3507 C C . ASP B 1 214 ? 4.504 22.469 9.938 1 96 214 ASP B C 1
ATOM 3509 O O . ASP B 1 214 ? 3.533 23.156 9.617 1 96 214 ASP B O 1
ATOM 3513 N N . SER B 1 215 ? 4.832 21.375 9.312 1 96.75 215 SER B N 1
ATOM 3514 C CA . SER B 1 215 ? 4.031 20.891 8.188 1 96.75 215 SER B CA 1
ATOM 3515 C C . SER B 1 215 ? 2.592 20.609 8.617 1 96.75 215 SER B C 1
ATOM 3517 O O . SER B 1 215 ? 1.649 20.953 7.902 1 96.75 215 SER B O 1
ATOM 3519 N N . TYR B 1 216 ? 2.426 20.062 9.797 1 97.94 216 TYR B N 1
ATOM 3520 C CA . TYR B 1 216 ? 1.09 19.781 10.312 1 97.94 216 TYR B CA 1
ATOM 3521 C C . TYR B 1 216 ? 0.31 21.062 10.531 1 97.94 216 TYR B C 1
ATOM 3523 O O . TYR B 1 216 ? -0.861 21.172 10.156 1 97.94 216 TYR B O 1
ATOM 3531 N N . ARG B 1 217 ? 0.941 22.031 11.109 1 96.81 217 ARG B N 1
ATOM 3532 C CA . ARG B 1 217 ? 0.298 23.312 11.391 1 96.81 217 ARG B CA 1
ATOM 3533 C C . ARG B 1 217 ? -0.141 24 10.102 1 96.81 217 ARG B C 1
ATOM 3535 O O . ARG B 1 217 ? -1.23 24.562 10.039 1 96.81 217 ARG B O 1
ATOM 3542 N N . VAL B 1 218 ? 0.712 23.922 9.141 1 96.19 218 VAL B N 1
ATOM 3543 C CA . VAL B 1 218 ? 0.415 24.594 7.875 1 96.19 218 VAL B CA 1
ATOM 3544 C C . VAL B 1 218 ? -0.771 23.906 7.203 1 96.19 218 VAL B C 1
ATOM 3546 O O . VAL B 1 218 ? -1.68 24.578 6.703 1 96.19 218 VAL B O 1
ATOM 3549 N N . VAL B 1 219 ? -0.812 22.578 7.23 1 97.56 219 VAL B N 1
ATOM 3550 C CA . VAL B 1 219 ? -1.8 21.828 6.469 1 97.56 219 VAL B CA 1
ATOM 3551 C C . VAL B 1 219 ? -3.129 21.812 7.219 1 97.56 219 VAL B C 1
ATOM 3553 O O . VAL B 1 219 ? -4.195 21.922 6.605 1 97.56 219 VAL B O 1
ATOM 3556 N N . PHE B 1 220 ? -3.072 21.734 8.578 1 96.62 220 PHE B N 1
ATOM 3557 C CA . PHE B 1 220 ? -4.301 21.5 9.32 1 96.62 220 PHE B CA 1
ATOM 3558 C C . PHE B 1 220 ? -4.59 22.641 10.281 1 96.62 220 PHE B C 1
ATOM 3560 O O . PHE B 1 220 ? -5.664 22.703 10.883 1 96.62 220 PHE B O 1
ATOM 3567 N N . GLY B 1 221 ? -3.621 23.484 10.758 1 82.94 221 GLY B N 1
ATOM 3568 C CA . GLY B 1 221 ? -3.756 24.516 11.766 1 82.94 221 GLY B CA 1
ATOM 3569 C C . GLY B 1 221 ? -4.793 25.562 11.414 1 82.94 221 GLY B C 1
ATOM 3570 O O . GLY B 1 221 ? -5.457 26.109 12.289 1 82.94 221 GLY B O 1
ATOM 3571 N N . GLN B 1 222 ? -4.684 26.078 10.133 1 60.19 222 GLN B N 1
ATOM 3572 C CA . GLN B 1 222 ? -5.562 27.219 9.914 1 60.19 222 GLN B CA 1
ATOM 3573 C C . GLN B 1 222 ? -7.031 26.828 10.055 1 60.19 222 GLN B C 1
ATOM 3575 O O . GLN B 1 222 ? -7.914 27.688 10.086 1 60.19 222 GLN B O 1
ATOM 3580 N N . GLN B 1 223 ? -7.348 25.594 9.938 1 49.78 223 GLN B N 1
ATOM 3581 C CA . GLN B 1 223 ? -8.781 25.328 9.859 1 49.78 223 GLN B CA 1
ATOM 3582 C C . GLN B 1 223 ? -9.453 25.531 11.211 1 49.78 223 GLN B C 1
ATOM 3584 O O . GLN B 1 223 ? -10.68 25.531 11.312 1 49.78 223 GLN B O 1
ATOM 3589 N N . ALA B 1 224 ? -8.891 25.391 12.273 1 41.56 224 ALA B N 1
ATOM 3590 C CA . ALA B 1 224 ? -9.602 25.656 13.523 1 41.56 224 ALA B CA 1
ATOM 3591 C C . ALA B 1 224 ? -10.234 27.047 13.508 1 41.56 224 ALA B C 1
ATOM 3593 O O . ALA B 1 224 ? -11.234 27.281 14.188 1 41.56 224 ALA B O 1
ATOM 3594 N N . ALA B 1 225 ? -9.609 28.078 13.016 1 36.94 225 ALA B N 1
ATOM 3595 C CA . ALA B 1 225 ? -10.188 29.375 13.383 1 36.94 225 ALA B CA 1
ATOM 3596 C C . ALA B 1 225 ? -11.406 29.688 12.523 1 36.94 225 ALA B C 1
ATOM 3598 O O . ALA B 1 225 ? -12.031 30.734 12.695 1 36.94 225 ALA B O 1
ATOM 3599 N N . ASN B 1 226 ? -11.766 28.969 11.312 1 32.53 226 ASN B N 1
ATOM 3600 C CA . ASN B 1 226 ? -13.023 29.547 10.836 1 32.53 226 ASN B CA 1
ATOM 3601 C C . ASN B 1 226 ? -14.227 28.859 11.469 1 32.53 226 ASN B C 1
ATOM 3603 O O . ASN B 1 226 ? -14.266 27.641 11.602 1 32.53 226 ASN B O 1
#

Solvent-accessible surface area (backbone atoms only — not comparable to full-atom values): 23831 Å² total; per-residue (Å²): 123,46,50,29,35,38,38,29,35,78,90,37,50,53,25,38,34,37,49,36,48,38,52,64,37,56,61,47,62,67,40,76,44,82,41,51,66,91,75,44,51,43,58,35,72,71,44,28,73,68,36,77,83,42,65,65,24,30,36,40,32,60,82,39,89,72,62,44,65,44,45,48,38,70,22,44,43,52,37,46,49,71,73,41,18,72,76,50,75,42,60,64,62,43,57,63,56,88,84,36,57,65,53,40,32,38,36,37,28,32,41,43,45,43,50,72,46,46,43,62,23,45,51,60,39,45,36,35,67,48,47,31,44,74,73,64,72,38,80,55,56,63,69,58,44,52,54,28,50,54,54,37,50,56,41,52,49,52,49,20,56,54,31,68,78,29,66,30,74,51,30,80,53,72,36,54,56,49,47,69,46,44,43,58,50,49,46,33,46,72,71,68,34,66,64,70,50,64,94,25,66,40,42,41,52,41,48,51,56,54,59,68,34,68,40,42,38,68,76,57,50,69,59,70,79,111,123,45,52,29,35,38,38,27,35,78,90,39,51,54,24,39,33,36,50,36,48,38,52,64,37,57,60,47,63,67,40,76,45,80,40,50,65,92,74,43,50,42,59,33,71,71,44,27,73,67,36,76,83,41,65,65,23,31,36,40,32,61,82,40,89,73,61,43,64,45,45,46,37,71,23,44,44,54,36,46,49,72,72,42,18,70,75,51,74,41,57,64,62,42,57,64,55,88,85,36,57,66,52,40,32,40,37,38,28,32,42,42,46,42,51,72,46,45,42,62,23,46,51,58,40,45,38,35,68,47,47,30,44,74,72,64,73,38,81,55,56,63,69,58,44,52,55,29,47,54,53,36,51,55,41,52,49,52,50,21,57,55,32,67,77,28,66,31,72,49,30,82,51,70,36,53,53,51,45,70,47,44,41,58,49,48,47,32,48,72,70,69,33,67,65,69,51,65,95,27,67,39,43,40,52,40,48,51,56,53,58,68,34,68,40,42,38,68,74,57,49,67,62,72,78,110

Sequence (452 aa):
MAQITLFTDSRFPCPQRLQLVILELGITVKGVQELDIERSEQKSTELRKLNPSGAVPFIQDDAQKPPLLLSESRAIARYLALRYSTSTGRNPMLVPDAGDFIGLAKFEEAASIELTCFDAAANPLVFEEYFKLRYSNQAADTERCKALRERLNDVLTLLDNRLAGQQFMAGETVTLVDFFYVPYMHYLATHVWPSVLDGRQHLGAWWKMMQGRDSYRVVFGQQAANMAQITLFTDSRFPCPQRLQLVILELGITVKGVQELDIERSEQKSTELRKLNPSGAVPFIQDDAQKPPLLLSESRAIARYLALRYSTSTGRNPMLVPDAGDFIGLAKFEEAASIELTCFDAAANPLVFEEYFKLRYSNQAADTERCKALRERLNDVLTLLDNRLAGQQFMAGETVTLVDFFYVPYMHYLATHVWPSVLDGRQHLGAWWKMMQGRDSYRVVFGQQAAN

InterPro domains:
  IPR004045 Glutathione S-transferase, N-terminal [PF13409] (13-81)
  IPR004045 Glutathione S-transferase, N-terminal [PS50404] (2-88)
  IPR004046 Glutathione S-transferase, C-terminal [PF00043] (129-213)
  IPR010987 Glutathione S-transferase, C-terminal-like [PS50405] (100-226)
  IPR036249 Thioredoxin-like superfamily [SSF52833] (1-86)
  IPR036282 Glutathione S-transferase, C-terminal domain superfamily [SSF47616] (100-219)
  IPR040079 Glutathione transferase family [SFLDS00019] (4-213)

Nearest PDB structures (foldseek):
  6zb6-assembly1_A  TM=9.430E-01  e=1.112E-14  Lolium rigidum
  6tk8-assembly1_AAA-2  TM=9.554E-01  e=5.304E-14  Alopecurus myosuroides
  7odm-assembly1_AAA-2  TM=9.417E-01  e=7.937E-14  Alopecurus myosuroides
  7za4-assembly1_A  TM=9.221E-01  e=2.529E-13  Alopecurus myosuroides
  7za4-assembly1_B  TM=9.357E-01  e=3.304E-12  Alopecurus myosuroides